Protein AF-A0A1G1DNM6-F1 (afdb_monomer)

pLDDT: mean 82.72, std 15.92, range [31.78, 98.44]

Foldseek 3Di:
DAAEEEEEQADADQADDAVNHRLLQDDQVHAGLLVLVVQQLQPAPNHAEYEYEYCQVVVVVRCVVCVVVHDRPHHYHYHYHDRDDLCSVVVVLQVVDPPDDPPVCVVDVVLLLRKHKYAYSQQNLDHNVLLNLQVVQDPSVQFAKEWEKEFVVQQVVQDDDPVADHDDDAFQQAQVGTIQTFRIMIHSVSQQPLCVVVVVLSVCVSVVVVVVNVVSLLVLLCPFVNDVCVLLVVLRVQLRVCVVVVVNVSVNVSNNVHHQVSVQVSVCRSRVTRYHYRYGSHCSRRQGDRYNSSVVSCSVCVVVNSVVRVVVVVVVVVVVVVCVVPVVPDPPPDVPVVVVVVPQAFPDDFFADLQLLLVLLVVCLVCVVLFDPVLSVLCVVQVLLLNCLSNVLRLPGDDDLDDDPQHSLFVVLLVVQCVPDPDSSSNSSSLSVVLNLLLLLLVQQFQQLQQLLQDPDDLVVSSRLSSCLLNLPGDLVSLVSSLVSLPPPPVVNLVSSPVSHDDDPDDSVVSSVSSSSVSDSVVVVVVSVVSVVVLVVDPDHDDPVNSVVSSQLSSLSSSQCSHPVPDGPSNVGRSNSSVSSVCSVVVQVVCCVVVVDGDPDGPRDDDVVSVPRDSD

Solvent-accessible surface area (backbone atoms only — not comparable to full-atom values): 33192 Å² total; per-residue (Å²): 125,63,27,40,30,42,38,42,47,56,57,44,86,67,42,72,54,37,91,86,34,52,43,22,66,42,64,53,98,85,40,36,21,29,56,40,32,50,52,23,52,51,69,31,83,54,48,42,46,37,36,41,32,10,63,34,71,59,51,52,50,48,52,63,76,42,49,90,79,48,81,80,79,50,60,73,44,73,32,72,52,49,65,38,73,59,51,36,52,51,56,51,54,51,71,72,38,89,86,68,55,96,65,50,56,80,77,34,71,69,57,40,64,50,49,40,35,37,36,59,12,34,20,59,57,34,45,34,64,48,52,49,53,44,54,76,66,52,58,66,89,84,30,40,33,36,36,31,24,26,41,48,84,49,42,57,83,48,32,59,55,100,88,43,85,45,60,82,81,77,64,48,44,32,47,87,47,40,30,30,73,28,56,41,35,42,33,17,69,76,46,38,72,45,50,71,56,56,50,54,53,52,53,31,60,57,71,65,35,62,66,58,43,53,51,48,51,51,51,42,34,45,74,49,50,30,70,78,50,47,54,43,54,51,29,38,53,48,10,42,53,26,46,73,72,67,39,53,70,56,15,52,59,32,8,68,74,28,41,65,71,56,52,29,53,44,51,15,41,50,30,52,34,43,46,40,80,40,77,38,77,56,42,23,58,62,49,60,54,77,40,59,67,50,41,54,44,46,62,75,41,42,67,61,56,51,49,49,53,53,52,51,50,55,56,47,58,57,48,59,63,54,48,73,73,51,64,83,75,62,77,87,74,56,71,68,65,59,58,70,65,72,79,72,79,72,85,61,68,82,54,64,35,59,34,51,34,34,44,50,40,51,52,47,72,78,41,39,86,70,35,35,67,75,57,31,55,36,37,68,76,23,49,60,37,16,46,33,16,22,50,50,62,68,33,71,79,74,91,64,83,61,93,52,100,84,42,68,73,32,71,71,49,35,52,47,38,52,70,66,38,86,45,61,52,39,36,15,19,20,52,14,34,40,39,33,44,31,33,29,32,51,37,24,44,28,55,47,19,22,52,42,30,52,41,92,54,52,73,73,62,31,45,37,49,57,22,47,55,66,33,65,80,50,61,70,68,32,33,53,49,44,44,51,45,68,70,46,94,50,62,68,59,52,50,56,51,51,74,73,44,80,87,62,100,65,58,66,70,61,33,43,53,33,38,53,52,58,47,34,62,74,61,45,58,57,45,44,55,51,51,54,56,47,44,79,72,41,97,73,71,80,57,67,68,57,55,52,51,50,50,51,48,20,48,24,44,28,40,43,29,56,57,32,81,91,75,26,75,61,77,80,48,56,33,63,10,42,66,38,52,66,39,20,58,55,51,34,53,51,47,31,69,74,65,76,42,79,57,88,63,79,81,44,83,81,55,66,76,62,70,68,52,74,83,117

Radius of gyration: 32.21 Å; Cα contacts (8 Å, |Δi|>4): 919; chains: 1; bounding box: 75×53×86 Å

Nearest PDB structures (foldseek):
  1vpa-assembly1_B  TM=6.608E-01  e=6.565E-07  Thermotoga maritima
  6xhs-assembly3_F  TM=6.862E-01  e=3.067E-06  Staphylococcus aureus
  6xhp-assembly1_A  TM=6.551E-01  e=3.719E-06  Staphylococcus aureus
  6xht-assembly2_D  TM=6.381E-01  e=3.378E-06  Staphylococcus aureus
  6xht-assembly3_E  TM=6.630E-01  e=1.240E-05  Staphylococcus aureus

Sequence (616 aa):
MKYDTILLTGDKKASKSVFGMNKSLIELDGIPLFMYVLSALQDVDDIGNIYVVGPKSKIEELLKKYSGKIILRKNVIAVEQRDNLYENIWHTFLASIDGYSAGDEYQNPSLMDKAVFVVAGDMPLITPHEIKEFLSRCDMSNHDYCIGMTPETALRYYYPSNEKMGIKLAYLHLKENRYRISNLHLVKPFKIANREYIEKIYEYRYQKDIKNIVKLTFELIRKHAGYKNLLFYIFVQMALFFSHIRLEFLSLFFRQFVSVKMAEGIVSNVLKTRLKLVETSFGGAALDVDNERDFNIIKVMHKEWMEYQKDRRQKQEVRSQKKNSFLLLLVSCILPLASCFLLLVPANAYAWGAGIHMKEGVFILDNLKLILPHIADILKAFPYDYLYGCISADIFIGKGHKRRDDHCHNWSIGQKMLKYADSNETNAFSYGYLSHLAADVIAHNFYIPNQLYLTSSTKRFGHIYWEFRSDEYIEKKYWKIAKTVINRHNHHNDEFMQDIIKKKIISFNTKKRLYSHSINVNDITLWQKAVTMVSKSSRWDVEKKYIEFLNKLSLNIVVSLLKNPHSSLCLKYDPVGTDNLMSSKRIRRIAIVLNGRFPVENGFDIPEEILKLNYV

Mean predicted aligned error: 16.85 Å

Secondary structure (DSSP, 8-state):
--EEEEEE---STTPPEETTEEGGGPEETTEEHHHHHHHHHHT-TTEEEEEEEE-HHHHHHHHHHTTTTS---S-EEEEE--SSHHHHHHHHHHHTSTT--TTHHHH-HHHHT--EEEEES--TT--HHHHHHHHHT--TTT-SEEEEEEEHHHHGGGS--SSS---PPP-EE-SS-EEEEEEEEEE-GGG-TTTHHHHHHHHHHHTT-HHHHHHHHHHHIIIII-GGGHHHHHHHHHHHHHHHTT-HHHHHHHHTT--HHHHHHHHHHHHTS-EEEEE-S-SGGG----SHHHHHHHHHHHHHHHHHHHHHHHHHHHHHHHHHHHTTTSSSSSHHHHHHHTTS-------S-HHHHHHHHHHHHHTGGGS-HHHHHHHHH-HHHHHHHHHHGGGS----SS--TT-SSSHHHHHHHHHH--SHHHHHHHHHHHHHHHHHHHIIIIIHHHHHHHS---HHHHHHHHHHHHGGG--HHHHHHHHHHHHS--HHHHHHHHHHSPP-SS-HHHHHHHHHHHT-HHHHHHHHHHHHHHHTT-SS---HHHHHHHHHHHHHHHHHHHH-TTT-GGGGS-TT-HHHHHHHHHHHHHHHHHHSS---S-SSPPPHHHHT----

Structure (mmCIF, N/CA/C/O backbone):
data_AF-A0A1G1DNM6-F1
#
_entry.id   AF-A0A1G1DNM6-F1
#
loop_
_atom_site.group_PDB
_atom_site.id
_atom_site.type_symbol
_atom_site.label_atom_id
_atom_site.label_alt_id
_atom_site.label_comp_id
_atom_site.label_asym_id
_atom_site.label_entity_id
_atom_site.label_seq_id
_atom_site.pdbx_PDB_ins_code
_atom_site.Cartn_x
_atom_site.Cartn_y
_atom_site.Cartn_z
_atom_site.occupancy
_atom_site.B_iso_or_equiv
_atom_site.auth_seq_id
_atom_site.auth_comp_id
_atom_site.auth_asym_id
_atom_site.auth_atom_id
_atom_site.pdbx_PDB_model_num
ATOM 1 N N . MET A 1 1 ? 31.151 -11.533 -16.444 1.00 73.12 1 MET A N 1
ATOM 2 C CA . MET A 1 1 ? 30.477 -11.964 -17.690 1.00 73.12 1 MET A CA 1
ATOM 3 C C . MET A 1 1 ? 29.830 -10.729 -18.287 1.00 73.12 1 MET A C 1
ATOM 5 O O . MET A 1 1 ? 29.269 -9.971 -17.510 1.00 73.12 1 MET A O 1
ATOM 9 N N . LYS A 1 2 ? 29.959 -10.481 -19.595 1.00 92.62 2 LYS A N 1
ATOM 10 C CA . LYS A 1 2 ? 29.280 -9.346 -20.237 1.00 92.62 2 LYS A CA 1
ATOM 11 C C . LYS A 1 2 ? 27.917 -9.788 -20.762 1.00 92.62 2 LYS A C 1
ATOM 13 O O . LYS A 1 2 ? 27.814 -10.892 -21.290 1.00 92.62 2 LYS A O 1
ATOM 18 N N . TYR A 1 3 ? 26.906 -8.941 -20.624 1.00 96.19 3 TYR A N 1
ATOM 19 C CA . TYR A 1 3 ? 25.551 -9.198 -21.096 1.00 96.19 3 TYR A CA 1
ATOM 20 C C . TYR A 1 3 ? 25.269 -8.392 -22.358 1.00 96.19 3 TYR A C 1
ATOM 22 O O . TYR A 1 3 ? 25.411 -7.166 -22.361 1.00 96.19 3 TYR A O 1
ATOM 30 N N . ASP A 1 4 ? 24.820 -9.069 -23.413 1.00 97.62 4 ASP A N 1
ATOM 31 C CA . ASP A 1 4 ? 24.147 -8.379 -24.509 1.00 97.62 4 ASP A CA 1
ATOM 32 C C . ASP A 1 4 ? 22.933 -7.628 -23.946 1.00 97.62 4 ASP A C 1
ATOM 34 O O . ASP A 1 4 ? 22.275 -8.086 -23.005 1.00 97.62 4 ASP A O 1
ATOM 38 N N . THR A 1 5 ? 22.670 -6.441 -24.482 1.00 98.31 5 THR A N 1
ATOM 39 C CA . THR A 1 5 ? 21.624 -5.547 -23.981 1.00 98.31 5 THR A CA 1
ATOM 40 C C . THR A 1 5 ? 20.643 -5.176 -25.071 1.00 98.31 5 THR A C 1
ATOM 42 O O . THR A 1 5 ? 21.052 -4.785 -26.155 1.00 98.31 5 THR A O 1
ATOM 45 N N . ILE A 1 6 ? 19.353 -5.229 -24.762 1.00 98.44 6 ILE A N 1
ATOM 46 C CA . ILE A 1 6 ? 18.262 -4.765 -25.612 1.00 98.44 6 ILE A CA 1
ATOM 47 C C . ILE A 1 6 ? 17.749 -3.441 -25.042 1.00 98.44 6 ILE A C 1
ATOM 49 O O . ILE A 1 6 ? 17.147 -3.406 -23.966 1.00 98.44 6 ILE A O 1
ATOM 53 N N . LEU A 1 7 ? 17.988 -2.355 -25.773 1.00 98.00 7 LEU A N 1
ATOM 54 C CA . LEU A 1 7 ? 17.457 -1.026 -25.498 1.00 98.00 7 LEU A CA 1
ATOM 55 C C . LEU A 1 7 ? 16.172 -0.818 -26.306 1.00 98.00 7 LEU A C 1
ATOM 57 O O . LEU A 1 7 ? 16.201 -0.726 -27.532 1.00 98.00 7 LEU A O 1
ATOM 61 N N . LEU A 1 8 ? 15.042 -0.748 -25.610 1.00 95.44 8 LEU A N 1
ATOM 62 C CA . LEU A 1 8 ? 13.713 -0.682 -26.212 1.00 95.44 8 LEU A CA 1
ATOM 63 C C . LEU A 1 8 ? 13.337 0.761 -26.568 1.00 95.44 8 LEU A C 1
ATOM 65 O O . LEU A 1 8 ? 13.211 1.601 -25.676 1.00 95.44 8 LEU A O 1
ATOM 69 N N . THR A 1 9 ? 13.108 1.035 -27.852 1.00 93.50 9 THR A N 1
ATOM 70 C CA . THR A 1 9 ? 12.739 2.362 -28.384 1.00 93.50 9 THR A CA 1
ATOM 71 C C . THR A 1 9 ? 11.560 2.309 -29.365 1.00 93.50 9 THR A C 1
ATOM 73 O O . THR A 1 9 ? 11.371 3.214 -30.180 1.00 93.50 9 THR A O 1
ATOM 76 N N . GLY A 1 10 ? 10.763 1.238 -29.314 1.00 87.69 10 GLY A N 1
ATOM 77 C CA . GLY A 1 10 ? 9.672 1.004 -30.258 1.00 87.69 10 GLY A CA 1
ATOM 78 C C . GLY A 1 10 ? 8.386 1.806 -30.006 1.00 87.69 10 GLY A C 1
ATOM 79 O O . GLY A 1 10 ? 8.040 2.139 -28.870 1.00 87.69 10 GLY A O 1
ATOM 80 N N . ASP A 1 11 ? 7.637 2.066 -31.079 1.00 81.56 11 ASP A N 1
ATOM 81 C CA . ASP A 1 11 ? 6.387 2.843 -31.092 1.00 81.56 11 ASP A CA 1
ATOM 82 C C . ASP A 1 11 ? 5.159 2.123 -31.690 1.00 81.56 11 ASP A C 1
ATOM 84 O O . ASP A 1 11 ? 4.066 2.689 -31.709 1.00 81.56 11 ASP A O 1
ATOM 88 N N . LYS A 1 12 ? 5.283 0.864 -32.128 1.00 80.38 12 LYS A N 1
ATOM 89 C CA . LYS A 1 12 ? 4.165 0.094 -32.716 1.00 80.38 12 LYS A CA 1
ATOM 90 C C . LYS A 1 12 ? 3.124 -0.388 -31.694 1.00 80.38 12 LYS A C 1
ATOM 92 O O . LYS A 1 12 ? 3.435 -0.534 -30.511 1.00 80.38 12 LYS A O 1
ATOM 97 N N . LYS A 1 13 ? 1.895 -0.634 -32.202 1.00 67.75 13 LYS A N 1
ATOM 98 C CA . LYS A 1 13 ? 0.626 -1.063 -31.554 1.00 67.75 13 LYS A CA 1
ATOM 99 C C . LYS A 1 13 ? 0.431 -0.552 -30.126 1.00 67.75 13 LYS A C 1
ATOM 101 O O . LYS A 1 13 ? -0.410 0.306 -29.898 1.00 67.75 13 LYS A O 1
ATOM 106 N N . ALA A 1 14 ? 1.188 -1.105 -29.181 1.00 58.16 14 ALA A N 1
ATOM 107 C CA . ALA A 1 14 ? 1.029 -0.933 -27.747 1.00 58.16 14 ALA A CA 1
ATOM 108 C C . ALA A 1 14 ? 1.745 0.288 -27.130 1.00 58.16 14 ALA A C 1
ATOM 110 O O . ALA A 1 14 ? 1.562 0.565 -25.940 1.00 58.16 14 ALA A O 1
ATOM 111 N N . SER A 1 15 ? 2.575 1.002 -27.895 1.00 63.78 15 SER A N 1
ATOM 112 C CA . SER A 1 15 ? 3.358 2.127 -27.373 1.00 63.78 15 SER A CA 1
ATOM 113 C C . SER A 1 15 ? 2.516 3.399 -27.247 1.00 63.78 15 SER A C 1
ATOM 115 O O . SER A 1 15 ? 1.811 3.802 -28.171 1.00 63.78 15 SER A O 1
ATOM 117 N N . LYS A 1 16 ? 2.570 4.052 -26.082 1.00 67.88 16 LYS A N 1
ATOM 118 C CA . LYS A 1 16 ? 1.937 5.363 -25.887 1.00 67.88 16 LYS A CA 1
ATOM 119 C C . LYS A 1 16 ? 2.805 6.432 -26.547 1.00 67.88 16 LYS A C 1
ATOM 121 O O . LYS A 1 16 ? 3.983 6.529 -26.217 1.00 67.88 16 LYS A O 1
ATOM 126 N N . SER A 1 17 ? 2.217 7.290 -27.371 1.00 77.56 17 SER A N 1
ATOM 127 C CA . SER A 1 17 ? 2.889 8.497 -27.854 1.00 77.56 17 SER A CA 1
ATOM 128 C C . SER A 1 17 ? 2.858 9.614 -26.810 1.00 77.56 17 SER A C 1
ATOM 130 O O . SER A 1 17 ? 1.889 9.737 -26.059 1.00 77.56 17 SER A O 1
ATOM 132 N N . VAL A 1 18 ? 3.868 10.478 -26.816 1.00 75.38 18 VAL A N 1
ATOM 133 C CA . VAL A 1 18 ? 3.889 11.735 -26.052 1.00 75.38 18 VAL A CA 1
ATOM 134 C C . VAL A 1 18 ? 4.056 12.869 -27.063 1.00 75.38 18 VAL A C 1
ATOM 136 O O . VAL A 1 18 ? 4.918 12.782 -27.932 1.00 75.38 18 VAL A O 1
ATOM 139 N N . PHE A 1 19 ? 3.160 13.862 -27.043 1.00 78.88 19 PHE A N 1
ATOM 140 C CA . PHE A 1 19 ? 3.010 14.852 -28.125 1.00 78.88 19 PHE A CA 1
ATOM 141 C C . PHE A 1 19 ? 2.805 14.231 -29.524 1.00 78.88 19 PHE A C 1
ATOM 143 O O . PHE A 1 19 ? 3.267 14.769 -30.526 1.00 78.88 19 PHE A O 1
ATOM 150 N N . GLY A 1 20 ? 2.168 13.056 -29.606 1.00 78.94 20 GLY A N 1
ATOM 151 C CA . GLY A 1 20 ? 2.003 12.318 -30.869 1.00 78.94 20 GLY A CA 1
ATOM 152 C C . GLY A 1 20 ? 3.294 11.702 -31.428 1.00 78.94 20 GLY A C 1
ATOM 153 O O . GLY A 1 20 ? 3.276 11.143 -32.520 1.00 78.94 20 GLY A O 1
ATOM 154 N N . MET A 1 21 ? 4.402 11.767 -30.684 1.00 83.50 21 MET A N 1
ATOM 155 C CA . MET A 1 21 ? 5.707 11.234 -31.075 1.00 83.50 21 MET A CA 1
ATOM 156 C C . MET A 1 21 ? 6.082 9.991 -30.263 1.00 83.50 21 MET A C 1
ATOM 158 O O . MET A 1 21 ? 5.568 9.753 -29.164 1.00 83.50 21 MET A O 1
ATOM 162 N N . ASN A 1 22 ? 7.019 9.207 -30.797 1.00 88.06 22 ASN A N 1
ATOM 163 C CA . ASN A 1 22 ? 7.663 8.112 -30.078 1.00 88.06 22 ASN A CA 1
ATOM 164 C C . ASN A 1 22 ? 8.405 8.656 -28.849 1.00 88.06 22 ASN A C 1
ATOM 166 O O . ASN A 1 22 ? 9.353 9.427 -28.993 1.00 88.06 22 ASN A O 1
ATOM 170 N N . LYS A 1 23 ? 7.996 8.217 -27.652 1.00 90.06 23 LYS A N 1
ATOM 171 C CA . LYS A 1 23 ? 8.546 8.643 -26.355 1.00 90.06 23 LYS A CA 1
ATOM 172 C C . LYS A 1 23 ? 10.065 8.630 -26.308 1.00 90.06 23 LYS A C 1
ATOM 174 O O . LYS A 1 23 ? 10.676 9.624 -25.934 1.00 90.06 23 LYS A O 1
ATOM 179 N N . SER A 1 24 ? 10.671 7.514 -26.702 1.00 92.06 24 SER A N 1
ATOM 180 C CA . SER A 1 24 ? 12.116 7.322 -26.616 1.00 92.06 24 SER A CA 1
ATOM 181 C C . SER A 1 24 ? 12.886 8.258 -27.551 1.00 92.06 24 SER A C 1
ATOM 183 O O . SER A 1 24 ? 14.069 8.499 -27.325 1.00 92.06 24 SER A O 1
ATOM 185 N N . LEU A 1 25 ? 12.227 8.804 -28.579 1.00 93.12 25 LEU A N 1
ATOM 186 C CA . LEU A 1 25 ? 12.823 9.702 -29.569 1.00 93.12 25 LEU A CA 1
ATOM 187 C C . LEU A 1 25 ? 12.585 11.192 -29.270 1.00 93.12 25 LEU A C 1
ATOM 189 O O . LEU A 1 25 ? 13.124 12.034 -29.985 1.00 93.12 25 LEU A O 1
ATOM 193 N N . ILE A 1 26 ? 11.813 11.532 -28.233 1.00 92.38 26 ILE A N 1
ATOM 194 C CA . ILE A 1 26 ? 11.585 12.928 -27.835 1.00 92.38 26 ILE A CA 1
ATOM 195 C C . ILE A 1 26 ? 12.891 13.537 -27.326 1.00 92.38 26 ILE A C 1
ATOM 197 O O . ILE A 1 26 ? 13.653 12.895 -26.605 1.00 92.38 26 ILE A O 1
ATOM 201 N N . GLU A 1 27 ? 13.147 14.790 -27.695 1.00 93.50 27 GLU A N 1
ATOM 202 C CA . GLU A 1 27 ? 14.369 15.488 -27.314 1.00 93.50 27 GLU A CA 1
ATOM 203 C C . GLU A 1 27 ? 14.227 16.198 -25.958 1.00 93.50 27 GLU A C 1
ATOM 205 O O . GLU A 1 27 ? 13.429 17.122 -25.792 1.00 93.50 27 GLU A O 1
ATOM 210 N N . LEU A 1 28 ? 15.060 15.800 -24.999 1.00 93.00 28 LEU A N 1
ATOM 211 C CA . LEU A 1 28 ? 15.348 16.528 -23.767 1.00 93.00 28 LEU A CA 1
ATOM 212 C C . LEU A 1 28 ? 16.662 17.287 -23.975 1.00 93.00 28 LEU A C 1
ATOM 214 O O . LEU A 1 28 ? 17.644 16.691 -24.398 1.00 93.00 28 LEU A O 1
ATOM 218 N N . ASP A 1 29 ? 16.673 18.605 -23.768 1.00 90.19 29 ASP A N 1
ATOM 219 C CA . ASP A 1 29 ? 17.851 19.464 -23.999 1.00 90.19 29 ASP A CA 1
ATOM 220 C C . ASP A 1 29 ? 18.532 19.242 -25.376 1.00 90.19 29 ASP A C 1
ATOM 222 O O . ASP A 1 29 ? 19.755 19.300 -25.529 1.00 90.19 29 ASP A O 1
ATOM 226 N N . GLY A 1 30 ? 17.720 18.964 -26.405 1.00 89.81 30 GLY A N 1
ATOM 227 C CA . GLY A 1 30 ? 18.180 18.702 -27.773 1.00 89.81 30 GLY A CA 1
ATOM 228 C C . GLY A 1 30 ? 18.854 17.339 -27.973 1.00 89.81 30 GLY A C 1
ATOM 229 O O . GLY A 1 30 ? 19.636 17.182 -28.918 1.00 89.81 30 GLY A O 1
ATOM 230 N N . ILE A 1 31 ? 18.625 16.377 -27.073 1.00 92.94 31 ILE A N 1
ATOM 231 C CA . ILE A 1 31 ? 19.124 14.997 -27.130 1.00 92.94 31 ILE A CA 1
ATOM 232 C C . ILE A 1 31 ? 17.933 14.031 -26.965 1.00 92.94 31 ILE A C 1
ATOM 234 O O . ILE A 1 31 ? 17.165 14.178 -26.015 1.00 92.94 31 ILE A O 1
ATOM 238 N N . PRO A 1 32 ? 17.751 13.033 -27.849 1.00 95.19 32 PRO A N 1
ATOM 239 C CA . PRO A 1 32 ? 16.687 12.038 -27.705 1.00 95.19 32 PRO A CA 1
ATOM 240 C C . PRO A 1 32 ? 16.775 11.260 -26.382 1.00 95.19 32 PRO A C 1
ATOM 242 O O . PRO A 1 32 ? 17.872 10.891 -25.967 1.00 95.19 32 PRO A O 1
ATOM 245 N N . LEU A 1 33 ? 15.645 10.942 -25.741 1.00 95.38 33 LEU A N 1
ATOM 246 C CA . LEU A 1 33 ? 15.637 10.248 -24.440 1.00 95.38 33 LEU A CA 1
ATOM 247 C C . LEU A 1 33 ? 16.456 8.948 -24.439 1.00 95.38 33 LEU A C 1
ATOM 249 O O . LEU A 1 33 ? 17.243 8.719 -23.518 1.00 95.38 33 LEU A O 1
ATOM 253 N N . PHE A 1 34 ? 16.345 8.130 -25.492 1.00 96.06 34 PHE A N 1
ATOM 254 C CA . PHE A 1 34 ? 17.060 6.850 -25.556 1.00 96.06 34 PHE A CA 1
ATOM 255 C C . PHE A 1 34 ? 18.579 7.016 -25.556 1.00 96.06 34 PHE A C 1
ATOM 257 O O . PHE A 1 34 ? 19.296 6.107 -25.145 1.00 96.06 34 PHE A O 1
ATOM 264 N N . MET A 1 35 ? 19.074 8.177 -25.985 1.00 95.69 35 MET A N 1
ATOM 265 C CA . MET A 1 35 ? 20.498 8.477 -26.030 1.00 95.69 35 MET A CA 1
ATOM 266 C C . MET A 1 35 ? 21.075 8.705 -24.625 1.00 95.69 35 MET A C 1
ATOM 268 O O . MET A 1 35 ? 22.217 8.326 -24.378 1.00 95.69 35 MET A O 1
ATOM 272 N N . TYR A 1 36 ? 20.285 9.209 -23.669 1.00 95.75 36 TYR A N 1
ATOM 273 C CA . TYR A 1 36 ? 20.690 9.267 -22.257 1.00 95.75 36 TYR A CA 1
ATOM 274 C C . TYR A 1 36 ? 20.873 7.864 -21.671 1.00 95.75 36 TYR A C 1
ATOM 276 O O . TYR A 1 36 ? 21.891 7.574 -21.039 1.00 95.75 36 TYR A O 1
ATOM 284 N N . VAL A 1 37 ? 19.925 6.964 -21.952 1.00 96.88 37 VAL A N 1
ATOM 285 C CA . VAL A 1 37 ? 19.999 5.557 -21.532 1.00 96.88 37 VAL A CA 1
ATOM 286 C C . VAL A 1 37 ? 21.176 4.853 -22.207 1.00 96.88 37 VAL A C 1
ATOM 288 O O . VAL A 1 37 ? 21.953 4.170 -21.539 1.00 96.88 37 VAL A O 1
ATOM 291 N N . LEU A 1 38 ? 21.359 5.061 -23.515 1.00 97.12 38 LEU A N 1
ATOM 292 C CA . LEU A 1 38 ? 22.487 4.520 -24.269 1.00 97.12 38 LEU A CA 1
ATOM 293 C C . LEU A 1 38 ? 23.819 4.986 -23.678 1.00 97.12 38 LEU A C 1
ATOM 295 O O . LEU A 1 38 ? 24.696 4.158 -23.450 1.00 97.12 38 LEU A O 1
ATOM 299 N N . SER A 1 39 ? 23.961 6.278 -23.372 1.00 95.56 39 SER A N 1
ATOM 300 C CA . SER A 1 39 ? 25.165 6.809 -22.728 1.00 95.56 39 SER A CA 1
ATOM 301 C C . SER A 1 39 ? 25.435 6.127 -21.388 1.00 95.56 39 SER A C 1
ATOM 303 O O . SER A 1 39 ? 26.576 5.770 -21.111 1.00 95.56 39 SER A O 1
ATOM 305 N N . ALA A 1 40 ? 24.405 5.893 -20.569 1.00 95.81 40 ALA A N 1
ATOM 306 C CA . ALA A 1 40 ? 24.580 5.201 -19.296 1.00 95.81 40 ALA A CA 1
ATOM 307 C C . ALA A 1 40 ? 25.063 3.749 -19.486 1.00 95.81 40 ALA A C 1
ATOM 309 O O . ALA A 1 40 ? 25.952 3.296 -18.767 1.00 95.81 40 ALA A O 1
ATOM 310 N N . LEU A 1 41 ? 24.532 3.032 -20.482 1.00 97.12 41 LEU A N 1
ATOM 311 C CA . LEU A 1 41 ? 24.957 1.668 -20.830 1.00 97.12 41 LEU A CA 1
ATOM 312 C C . LEU A 1 41 ? 26.412 1.608 -21.325 1.00 97.12 41 LEU A C 1
ATOM 314 O O . LEU A 1 41 ? 27.141 0.653 -21.029 1.00 97.12 41 LEU A O 1
ATOM 318 N N . GLN A 1 42 ? 26.862 2.629 -22.059 1.00 95.88 42 GLN A N 1
ATOM 319 C CA . GLN A 1 42 ? 28.235 2.736 -22.566 1.00 95.88 42 GLN A CA 1
ATOM 320 C C . GLN A 1 42 ? 29.286 2.794 -21.442 1.00 95.88 42 GLN A C 1
ATOM 322 O O . GLN A 1 42 ? 30.410 2.332 -21.652 1.00 95.88 42 GLN A O 1
ATOM 327 N N . ASP A 1 43 ? 28.900 3.200 -20.230 1.00 94.81 43 ASP A N 1
ATOM 328 C CA . ASP A 1 43 ? 29.787 3.339 -19.065 1.00 94.81 43 ASP A CA 1
ATOM 329 C C . ASP A 1 43 ? 29.705 2.182 -18.043 1.00 94.81 43 ASP A C 1
ATOM 331 O O . ASP A 1 43 ? 30.306 2.256 -16.972 1.00 94.81 43 ASP A O 1
ATOM 335 N N . VAL A 1 44 ? 28.987 1.093 -18.349 1.00 96.31 44 VAL A N 1
ATOM 336 C CA . VAL A 1 44 ? 28.887 -0.094 -17.469 1.00 96.31 44 VAL A CA 1
ATOM 337 C C . VAL A 1 44 ? 29.715 -1.261 -18.012 1.00 96.31 44 VAL A C 1
ATOM 339 O O . VAL A 1 44 ? 29.483 -1.710 -19.131 1.00 96.31 44 VAL A O 1
ATOM 342 N N . ASP A 1 45 ? 30.665 -1.779 -17.234 1.00 94.44 45 ASP A N 1
ATOM 343 C CA . ASP A 1 45 ? 31.622 -2.808 -17.691 1.00 94.44 45 ASP A CA 1
ATOM 344 C C . ASP A 1 45 ? 30.976 -4.167 -18.002 1.00 94.44 45 ASP A C 1
ATOM 346 O O . ASP A 1 45 ? 31.415 -4.876 -18.911 1.00 94.44 45 ASP A O 1
ATOM 350 N N . ASP A 1 46 ? 29.913 -4.512 -17.271 1.00 95.62 46 ASP A N 1
ATOM 351 C CA . ASP A 1 46 ? 29.147 -5.753 -17.424 1.00 95.62 46 ASP A CA 1
ATOM 352 C C . ASP A 1 46 ? 28.293 -5.785 -18.705 1.00 95.62 46 ASP A C 1
ATOM 354 O O . ASP A 1 46 ? 27.659 -6.796 -18.994 1.00 95.62 46 ASP A O 1
ATOM 358 N N . ILE A 1 47 ? 28.261 -4.702 -19.488 1.00 97.25 47 ILE A N 1
ATOM 359 C CA . ILE A 1 47 ? 27.505 -4.619 -20.742 1.00 97.25 47 ILE A CA 1
ATOM 360 C C . ILE A 1 47 ? 28.390 -4.991 -21.942 1.00 97.25 47 ILE A C 1
ATOM 362 O O . ILE A 1 47 ? 29.526 -4.529 -22.074 1.00 97.25 47 ILE A O 1
ATOM 366 N N . GLY A 1 48 ? 27.857 -5.848 -22.814 1.00 95.94 48 GLY A N 1
ATOM 367 C CA . GLY A 1 48 ? 28.439 -6.276 -24.088 1.00 95.94 48 GLY A CA 1
ATOM 368 C C . GLY A 1 48 ? 27.919 -5.449 -25.266 1.00 95.94 48 GLY A C 1
ATOM 369 O O . GLY A 1 48 ? 28.023 -4.222 -25.255 1.00 95.94 48 GLY A O 1
ATOM 370 N N . ASN A 1 49 ? 27.372 -6.115 -26.287 1.00 97.25 49 ASN A N 1
ATOM 371 C CA . ASN A 1 49 ? 26.737 -5.429 -27.414 1.00 97.25 49 ASN A CA 1
ATOM 372 C C . ASN A 1 49 ? 25.411 -4.792 -26.978 1.00 97.25 49 ASN A C 1
ATOM 374 O O . ASN A 1 49 ? 24.699 -5.339 -26.132 1.00 97.25 49 ASN A O 1
ATOM 378 N N . ILE A 1 50 ? 25.059 -3.654 -27.575 1.00 98.19 50 ILE A N 1
ATOM 379 C CA . ILE A 1 50 ? 23.803 -2.951 -27.301 1.00 98.19 50 ILE A CA 1
ATOM 380 C C . ILE A 1 50 ? 22.952 -2.946 -28.569 1.00 98.19 50 ILE A C 1
ATOM 382 O O . ILE A 1 50 ? 23.273 -2.281 -29.549 1.00 98.19 50 ILE A O 1
ATOM 386 N N . TYR A 1 51 ? 21.841 -3.664 -28.535 1.00 98.25 51 TYR A N 1
ATOM 387 C CA . TYR A 1 51 ? 20.850 -3.729 -29.596 1.00 98.25 51 TYR A CA 1
ATOM 388 C C . TYR A 1 51 ? 19.748 -2.705 -29.318 1.00 98.25 51 TYR A C 1
ATOM 390 O O . TYR A 1 51 ? 19.013 -2.829 -28.340 1.00 98.25 51 TYR A O 1
ATOM 398 N N . VAL A 1 52 ? 19.631 -1.680 -30.159 1.00 97.75 52 VAL A N 1
ATOM 399 C CA . VAL A 1 52 ? 18.600 -0.640 -30.042 1.00 97.75 52 VAL A CA 1
ATOM 400 C C . VAL A 1 52 ? 17.439 -1.013 -30.955 1.00 97.75 52 VAL A C 1
ATOM 402 O O . VAL A 1 52 ? 17.579 -0.954 -32.176 1.00 97.75 52 VAL A O 1
ATOM 405 N N . VAL A 1 53 ? 16.307 -1.418 -30.372 1.00 96.88 53 VAL A N 1
ATOM 406 C CA . VAL A 1 53 ? 15.143 -1.915 -31.122 1.00 96.88 53 VAL A CA 1
ATOM 407 C C . VAL A 1 53 ? 14.035 -0.868 -31.217 1.00 96.88 53 VAL A C 1
ATOM 409 O O . VAL A 1 53 ? 13.442 -0.478 -30.213 1.00 96.88 53 VAL A O 1
ATOM 412 N N . GLY A 1 54 ? 13.730 -0.445 -32.442 1.00 95.31 54 GLY A N 1
ATOM 413 C CA . GLY A 1 54 ? 12.757 0.603 -32.764 1.00 95.31 54 GLY A CA 1
ATOM 414 C C . GLY A 1 54 ? 12.691 0.831 -34.281 1.00 95.31 54 GLY A C 1
ATOM 415 O O . GLY A 1 54 ? 13.086 -0.057 -35.038 1.00 95.31 54 GLY A O 1
ATOM 416 N N . PRO A 1 55 ? 12.203 1.988 -34.762 1.00 94.38 55 PRO A N 1
ATOM 417 C CA . PRO A 1 55 ? 12.251 2.327 -36.186 1.00 94.38 55 PRO A CA 1
ATOM 418 C C . PRO A 1 55 ? 13.713 2.437 -36.659 1.00 94.38 55 PRO A C 1
ATOM 420 O O . PRO A 1 55 ? 14.383 3.439 -36.388 1.00 94.38 55 PRO A O 1
ATOM 423 N N . LYS A 1 56 ? 14.237 1.405 -37.337 1.00 95.25 56 LYS A N 1
ATOM 424 C CA . LYS A 1 56 ? 15.685 1.218 -37.546 1.00 95.25 56 LYS A CA 1
ATOM 425 C C . LYS A 1 56 ? 16.325 2.389 -38.280 1.00 95.25 56 LYS A C 1
ATOM 427 O O . LYS A 1 56 ? 17.325 2.928 -37.813 1.00 95.25 56 LYS A O 1
ATOM 432 N N . SER A 1 57 ? 15.719 2.821 -39.386 1.00 95.25 57 SER A N 1
ATOM 433 C CA . SER A 1 57 ? 16.216 3.945 -40.189 1.00 95.25 57 SER A CA 1
ATOM 434 C C . SER A 1 57 ? 16.333 5.229 -39.367 1.00 95.25 57 SER A C 1
ATOM 436 O O . SER A 1 57 ? 17.333 5.941 -39.462 1.00 95.25 57 SER A O 1
ATOM 438 N N . LYS A 1 58 ? 15.347 5.497 -38.499 1.00 94.56 58 LYS A N 1
ATOM 439 C CA . LYS A 1 58 ? 15.350 6.683 -37.642 1.00 94.56 58 LYS A CA 1
ATOM 440 C C . LYS A 1 58 ? 16.397 6.592 -36.538 1.00 94.56 58 LYS A C 1
ATOM 442 O O . LYS A 1 58 ? 17.054 7.585 -36.240 1.00 94.56 58 LYS A O 1
ATOM 447 N N . ILE A 1 59 ? 16.581 5.414 -35.947 1.00 95.19 59 ILE A N 1
ATOM 448 C CA . ILE A 1 59 ? 17.629 5.181 -34.946 1.00 95.19 59 ILE A CA 1
ATOM 449 C C . ILE A 1 59 ? 19.010 5.401 -35.563 1.00 95.19 59 ILE A C 1
ATOM 451 O O . ILE A 1 59 ? 19.818 6.121 -34.985 1.00 95.19 59 ILE A O 1
ATOM 455 N N . GLU A 1 60 ? 19.278 4.834 -36.739 1.00 95.25 60 GLU A N 1
ATOM 456 C CA . GLU A 1 60 ? 20.558 4.999 -37.437 1.00 95.25 60 GLU A CA 1
ATOM 457 C C . GLU A 1 60 ? 20.835 6.466 -37.795 1.00 95.25 60 GLU A C 1
ATOM 459 O O . GLU A 1 60 ? 21.958 6.943 -37.617 1.00 95.25 60 GLU A O 1
ATOM 464 N N . GLU A 1 61 ? 19.816 7.203 -38.247 1.00 95.38 61 GLU A N 1
ATOM 465 C CA . GLU A 1 61 ? 19.898 8.650 -38.484 1.00 95.38 61 GLU A CA 1
ATOM 466 C C . GLU A 1 61 ? 20.284 9.403 -37.201 1.00 95.38 61 GLU A C 1
ATOM 468 O O . GLU A 1 61 ? 21.213 10.212 -37.209 1.00 95.38 61 GLU A O 1
ATOM 473 N N . LEU A 1 62 ? 19.612 9.115 -36.081 1.00 94.12 62 LEU A N 1
ATOM 474 C CA . LEU A 1 62 ? 19.863 9.779 -34.802 1.00 94.12 62 LEU A CA 1
ATOM 475 C C . LEU A 1 62 ? 21.240 9.415 -34.228 1.00 94.12 62 LEU A C 1
ATOM 477 O O . LEU A 1 62 ? 21.950 10.299 -33.751 1.00 94.12 62 LEU A O 1
ATOM 481 N N . LEU A 1 63 ? 21.672 8.157 -34.329 1.00 93.19 63 LEU A N 1
ATOM 482 C CA . LEU A 1 63 ? 23.017 7.740 -33.917 1.00 93.19 63 LEU A CA 1
ATOM 483 C C . LEU A 1 63 ? 24.101 8.494 -34.700 1.00 93.19 63 LEU A C 1
ATOM 485 O O . LEU A 1 63 ? 25.070 8.962 -34.103 1.00 93.19 63 LEU A O 1
ATOM 489 N N . LYS A 1 64 ? 23.913 8.689 -36.013 1.00 91.81 64 LYS A N 1
ATOM 490 C CA . LYS A 1 64 ? 24.820 9.504 -36.839 1.00 91.81 64 LYS A CA 1
ATOM 491 C C . LYS A 1 64 ? 24.785 10.977 -36.429 1.00 91.81 64 LYS A C 1
ATOM 493 O O . LYS A 1 64 ? 25.843 11.550 -36.166 1.00 91.81 64 LYS A O 1
ATOM 498 N N . LYS A 1 65 ? 23.587 11.566 -36.310 1.00 91.38 65 LYS A N 1
ATOM 499 C CA . LYS A 1 65 ? 23.364 12.977 -35.928 1.00 91.38 65 LYS A CA 1
ATOM 500 C C . LYS A 1 65 ? 24.012 13.329 -34.584 1.00 91.38 65 LYS A C 1
ATOM 502 O O . LYS A 1 65 ? 24.524 14.433 -34.423 1.00 91.38 65 LYS A O 1
ATOM 507 N N . TYR A 1 66 ? 24.001 12.404 -33.625 1.00 87.50 66 TYR A N 1
ATOM 508 C CA . TYR A 1 66 ? 24.481 12.629 -32.256 1.00 87.50 66 TYR A CA 1
ATOM 509 C C . TYR A 1 66 ? 25.814 11.943 -31.928 1.00 87.50 66 TYR A C 1
ATOM 511 O O . TYR A 1 66 ? 26.231 11.961 -30.770 1.00 87.50 66 TYR A O 1
ATOM 519 N N . SER A 1 67 ? 26.516 11.402 -32.926 1.00 79.81 67 SER A N 1
ATOM 520 C CA . SER A 1 67 ? 27.829 10.752 -32.772 1.00 79.81 67 SER A CA 1
ATOM 521 C C . SER A 1 67 ? 28.876 11.617 -32.051 1.00 79.81 67 SER A C 1
ATOM 523 O O . SER A 1 67 ? 29.693 11.092 -31.305 1.00 79.81 67 SER A O 1
ATOM 525 N N . GLY A 1 68 ? 28.819 12.947 -32.197 1.00 79.38 68 GLY A N 1
ATOM 526 C CA . GLY A 1 68 ? 29.704 13.884 -31.489 1.00 79.38 68 GLY A CA 1
ATOM 527 C C . GLY A 1 68 ? 29.293 14.220 -30.047 1.00 79.38 68 GLY A C 1
ATOM 528 O O . GLY A 1 68 ? 30.062 14.856 -29.334 1.00 79.38 68 GLY A O 1
ATOM 529 N N . LYS A 1 69 ? 28.090 13.824 -29.602 1.00 80.50 69 LYS A N 1
ATOM 530 C CA . LYS A 1 69 ? 27.592 14.084 -28.237 1.00 80.50 69 LYS A CA 1
ATOM 531 C C . LYS A 1 69 ? 27.765 12.895 -27.288 1.00 80.50 69 LYS A C 1
ATOM 533 O O . LYS A 1 69 ? 27.654 13.084 -26.080 1.00 80.50 69 LYS A O 1
ATOM 538 N N . ILE A 1 70 ? 27.997 11.686 -27.808 1.00 80.75 70 ILE A N 1
ATOM 539 C CA . ILE A 1 70 ? 28.085 10.453 -27.011 1.00 80.75 70 ILE A CA 1
ATOM 540 C C . ILE A 1 70 ? 29.286 9.633 -27.448 1.00 80.75 70 ILE A C 1
ATOM 542 O O . ILE A 1 70 ? 29.482 9.371 -28.630 1.00 80.75 70 ILE A O 1
ATOM 546 N N . ILE A 1 71 ? 30.061 9.174 -26.469 1.00 83.38 71 ILE A N 1
ATOM 547 C CA . ILE A 1 71 ? 31.204 8.299 -26.707 1.00 83.38 71 ILE A CA 1
ATOM 548 C C . ILE A 1 71 ? 30.695 6.858 -26.794 1.00 83.38 71 ILE A C 1
ATOM 550 O O . ILE A 1 71 ? 30.329 6.254 -25.785 1.00 83.38 71 ILE A O 1
ATOM 554 N N . LEU A 1 72 ? 30.685 6.296 -28.002 1.00 87.56 72 LEU A N 1
ATOM 555 C CA . LEU A 1 72 ? 30.358 4.889 -28.226 1.00 87.56 72 LEU A CA 1
ATOM 556 C C . LEU A 1 72 ? 31.615 4.034 -28.020 1.00 87.56 72 LEU A C 1
ATOM 558 O O . LEU A 1 72 ? 32.492 3.979 -28.876 1.00 87.56 72 LEU A O 1
ATOM 562 N N . ARG A 1 73 ? 31.716 3.387 -26.856 1.00 88.62 73 ARG A N 1
ATOM 563 C CA . ARG A 1 73 ? 32.812 2.470 -26.481 1.00 88.62 73 ARG A CA 1
ATOM 564 C C . ARG A 1 73 ? 32.494 1.009 -26.800 1.00 88.62 73 ARG A C 1
ATOM 566 O O . ARG A 1 73 ? 33.391 0.176 -26.878 1.00 88.62 73 ARG A O 1
ATOM 573 N N . LYS A 1 74 ? 31.207 0.698 -26.920 1.00 93.19 74 LYS A N 1
ATOM 574 C CA . LYS A 1 74 ? 30.639 -0.628 -27.158 1.00 93.19 74 LYS A CA 1
ATOM 575 C C . LYS A 1 74 ? 29.880 -0.632 -28.475 1.00 93.19 74 LYS A C 1
ATOM 577 O O . LYS A 1 74 ? 29.339 0.400 -28.875 1.00 93.19 74 LYS A O 1
ATOM 582 N N . ASN A 1 75 ? 29.803 -1.802 -29.101 1.00 94.75 75 ASN A N 1
ATOM 583 C CA . ASN A 1 75 ? 29.074 -1.990 -30.348 1.00 94.75 75 ASN A CA 1
ATOM 584 C C . ASN A 1 75 ? 27.576 -1.697 -30.156 1.00 94.75 75 ASN A C 1
ATOM 586 O O . ASN A 1 75 ? 26.955 -2.227 -29.229 1.00 94.75 75 ASN A O 1
ATOM 590 N N . VAL A 1 76 ? 27.014 -0.853 -31.025 1.00 96.38 76 VAL A N 1
ATOM 591 C CA . VAL A 1 76 ? 25.598 -0.465 -31.017 1.00 96.38 76 VAL A CA 1
ATOM 592 C C . VAL A 1 76 ? 24.965 -0.893 -32.332 1.00 96.38 76 VAL A C 1
ATOM 594 O O . VAL A 1 76 ? 25.378 -0.441 -33.397 1.00 96.38 76 VAL A O 1
ATOM 597 N N . ILE A 1 77 ? 23.952 -1.749 -32.253 1.00 96.44 77 ILE A N 1
ATOM 598 C CA . ILE A 1 77 ? 23.310 -2.379 -33.406 1.00 96.44 77 ILE A CA 1
ATOM 599 C C . ILE A 1 77 ? 21.849 -1.934 -33.445 1.00 96.44 77 ILE A C 1
ATOM 601 O O . ILE A 1 77 ? 21.095 -2.189 -32.509 1.00 96.44 77 ILE A O 1
ATOM 605 N N . ALA A 1 78 ? 21.432 -1.269 -34.522 1.00 96.62 78 ALA A N 1
ATOM 606 C CA . ALA A 1 78 ? 20.033 -0.900 -34.715 1.00 96.62 78 ALA A CA 1
ATOM 607 C C . ALA A 1 78 ? 19.231 -2.098 -35.251 1.00 96.62 78 ALA A C 1
ATOM 609 O O . ALA A 1 78 ? 19.586 -2.701 -36.269 1.00 96.62 78 ALA A O 1
ATOM 610 N N . VAL A 1 79 ? 18.132 -2.429 -34.574 1.00 96.75 79 VAL A N 1
ATOM 611 C CA . VAL A 1 79 ? 17.251 -3.555 -34.907 1.00 96.75 79 VAL A CA 1
ATOM 612 C C . VAL A 1 79 ? 15.853 -3.027 -35.200 1.00 96.75 79 VAL A C 1
ATOM 614 O O . VAL A 1 79 ? 15.323 -2.195 -34.466 1.00 96.75 79 VAL A O 1
ATOM 617 N N . GLU A 1 80 ? 15.252 -3.504 -36.288 1.00 96.31 80 GLU A N 1
ATOM 618 C CA . GLU A 1 80 ? 13.902 -3.092 -36.671 1.00 96.31 80 GLU A CA 1
ATOM 619 C C . GLU A 1 80 ? 12.863 -3.643 -35.689 1.00 96.31 80 GLU A C 1
ATOM 621 O O . GLU A 1 80 ? 12.876 -4.825 -35.331 1.00 96.31 80 GLU A O 1
ATOM 626 N N . GLN A 1 81 ? 11.945 -2.775 -35.277 1.00 94.69 81 GLN A N 1
ATOM 627 C CA . GLN A 1 81 ? 10.860 -3.126 -34.372 1.00 94.69 81 GLN A CA 1
ATOM 628 C C . GLN A 1 81 ? 9.778 -4.010 -35.005 1.00 94.69 81 GLN A C 1
ATOM 630 O O . GLN A 1 81 ? 9.349 -3.847 -36.155 1.00 94.69 81 GLN A O 1
ATOM 635 N N . ARG A 1 82 ? 9.250 -4.887 -34.164 1.00 92.00 82 ARG A N 1
ATOM 636 C CA . ARG A 1 82 ? 8.087 -5.745 -34.360 1.00 92.00 82 ARG A CA 1
ATOM 637 C C . ARG A 1 82 ? 6.835 -5.135 -33.725 1.00 92.00 82 ARG A C 1
ATOM 639 O O . ARG A 1 82 ? 6.832 -3.966 -33.335 1.00 92.00 82 ARG A O 1
ATOM 646 N N . ASP A 1 83 ? 5.748 -5.895 -33.685 1.00 84.69 83 ASP A N 1
ATOM 647 C CA . ASP A 1 83 ? 4.420 -5.351 -33.412 1.00 84.69 83 ASP A CA 1
ATOM 648 C C . ASP A 1 83 ? 4.206 -4.973 -31.946 1.00 84.69 83 ASP A C 1
ATOM 650 O O . ASP A 1 83 ? 3.398 -4.090 -31.649 1.00 84.69 83 ASP A O 1
ATOM 654 N N . ASN A 1 84 ? 4.907 -5.634 -31.025 1.00 82.31 84 ASN A N 1
ATOM 655 C CA . ASN A 1 84 ? 4.741 -5.421 -29.595 1.00 82.31 84 ASN A CA 1
ATOM 656 C C . ASN A 1 84 ? 6.068 -5.543 -28.819 1.00 82.31 84 ASN A C 1
ATOM 658 O O . ASN A 1 84 ? 7.113 -5.918 -29.354 1.00 82.31 84 ASN A O 1
ATOM 662 N N . LEU A 1 85 ? 6.026 -5.192 -27.529 1.00 84.12 85 LEU A N 1
ATOM 663 C CA . LEU A 1 85 ? 7.186 -5.212 -26.635 1.00 84.12 85 LEU A CA 1
ATOM 664 C C . LEU A 1 85 ? 7.832 -6.600 -26.533 1.00 84.12 85 LEU A C 1
ATOM 666 O O . LEU A 1 85 ? 9.056 -6.710 -26.538 1.00 84.12 85 LEU A O 1
ATOM 670 N N . TYR A 1 86 ? 7.015 -7.645 -26.414 1.00 87.12 86 TYR A N 1
ATOM 671 C CA . TYR A 1 86 ? 7.506 -9.007 -26.258 1.00 87.12 86 TYR A CA 1
ATOM 672 C C . TYR A 1 86 ? 8.200 -9.486 -27.537 1.00 87.12 86 TYR A C 1
ATOM 674 O O . TYR A 1 86 ? 9.327 -9.969 -27.464 1.00 87.12 86 TYR A O 1
ATOM 682 N N . GLU A 1 87 ? 7.591 -9.265 -28.704 1.00 89.00 87 GLU A N 1
ATOM 683 C CA . GLU A 1 87 ? 8.201 -9.576 -29.999 1.00 89.00 87 GLU A CA 1
ATOM 684 C C . GLU A 1 87 ? 9.506 -8.807 -30.218 1.00 89.00 87 GLU A C 1
ATOM 686 O O . GLU A 1 87 ? 10.471 -9.386 -30.710 1.00 89.00 87 GLU A O 1
ATOM 691 N N . ASN A 1 88 ? 9.574 -7.533 -29.811 1.00 92.25 88 ASN A N 1
ATOM 692 C CA . ASN A 1 88 ? 10.811 -6.748 -29.861 1.00 92.25 88 ASN A CA 1
ATOM 693 C C . ASN A 1 88 ? 11.929 -7.400 -29.045 1.00 92.25 88 ASN A C 1
ATOM 695 O O . ASN A 1 88 ? 13.050 -7.526 -29.536 1.00 92.25 88 ASN A O 1
ATOM 699 N N . ILE A 1 89 ? 11.631 -7.837 -27.820 1.00 93.19 89 ILE A N 1
ATOM 700 C CA . ILE A 1 89 ? 12.605 -8.516 -26.959 1.00 93.19 89 ILE A CA 1
ATOM 701 C C . ILE A 1 89 ? 13.001 -9.862 -27.568 1.00 93.19 89 ILE A C 1
ATOM 703 O O . ILE A 1 89 ? 14.189 -10.143 -27.697 1.00 93.19 89 ILE A O 1
ATOM 707 N N . TRP A 1 90 ? 12.025 -10.682 -27.961 1.00 92.75 90 TRP A N 1
ATOM 708 C CA . TRP A 1 90 ? 12.259 -12.034 -28.461 1.00 92.75 90 TRP A CA 1
ATOM 709 C C . TRP A 1 90 ? 13.055 -12.031 -29.765 1.00 92.75 90 TRP A C 1
ATOM 711 O O . TRP A 1 90 ? 14.104 -12.662 -29.848 1.00 92.75 90 TRP A O 1
ATOM 721 N N . HIS A 1 91 ? 12.614 -11.257 -30.757 1.00 93.88 91 HIS A N 1
ATOM 722 C CA . HIS A 1 91 ? 13.297 -11.129 -32.042 1.00 93.88 91 HIS A CA 1
ATOM 723 C C . HIS A 1 91 ? 14.729 -10.610 -31.879 1.00 93.88 91 HIS A C 1
ATOM 725 O O . HIS A 1 91 ? 15.650 -11.136 -32.496 1.00 93.88 91 HIS A O 1
ATOM 731 N N . THR A 1 92 ? 14.930 -9.603 -31.024 1.00 96.25 92 THR A N 1
ATOM 732 C CA . THR A 1 92 ? 16.265 -9.035 -30.794 1.00 96.25 92 THR A CA 1
ATOM 733 C C . THR A 1 92 ? 17.165 -9.997 -30.021 1.00 96.25 92 THR A C 1
ATOM 735 O O . THR A 1 92 ? 18.351 -10.093 -30.316 1.00 96.25 92 THR A O 1
ATOM 738 N N . PHE A 1 93 ? 16.617 -10.754 -29.067 1.00 96.06 93 PHE A N 1
ATOM 739 C CA . PHE A 1 93 ? 17.358 -11.803 -28.372 1.00 96.06 93 PHE A CA 1
ATOM 740 C C . PHE A 1 93 ? 17.834 -12.889 -29.341 1.00 96.06 93 PHE A C 1
ATOM 742 O O . PHE A 1 93 ? 19.015 -13.227 -29.322 1.00 96.06 93 PHE A O 1
ATOM 749 N N . LEU A 1 94 ? 16.963 -13.381 -30.227 1.00 94.19 94 LEU A N 1
ATOM 750 C CA . LEU A 1 94 ? 17.360 -14.353 -31.249 1.00 94.19 94 LEU A CA 1
ATOM 751 C C . LEU A 1 94 ? 18.417 -13.777 -32.200 1.00 94.19 94 LEU A C 1
ATOM 753 O O . LEU A 1 94 ? 19.400 -14.445 -32.492 1.00 94.19 94 LEU A O 1
ATOM 757 N N . ALA A 1 95 ? 18.276 -12.510 -32.603 1.00 92.25 95 ALA A N 1
ATOM 758 C CA . ALA A 1 95 ? 19.269 -11.817 -33.427 1.00 92.25 95 ALA A CA 1
ATOM 759 C C . ALA A 1 95 ? 20.619 -11.589 -32.716 1.00 92.25 95 ALA A C 1
ATOM 761 O O . ALA A 1 95 ? 21.614 -11.327 -33.383 1.00 92.25 95 ALA A O 1
ATOM 762 N N . SER A 1 96 ? 20.668 -11.686 -31.382 1.00 93.56 96 SER A N 1
ATOM 763 C CA . SER A 1 96 ? 21.915 -11.619 -30.604 1.00 93.56 96 SER A CA 1
ATOM 764 C C . SER A 1 96 ? 22.667 -12.954 -30.529 1.00 93.56 96 SER A C 1
ATOM 766 O O . SER A 1 96 ? 23.703 -13.053 -29.864 1.00 93.56 96 SER A O 1
ATOM 768 N N . ILE A 1 97 ? 22.122 -14.009 -31.137 1.00 92.56 97 ILE A N 1
ATOM 769 C CA . ILE A 1 97 ? 22.729 -15.334 -31.214 1.00 92.56 97 ILE A CA 1
ATOM 770 C C . ILE A 1 97 ? 23.181 -15.544 -32.658 1.00 92.56 97 ILE A C 1
ATOM 772 O O . ILE A 1 97 ? 22.361 -15.636 -33.572 1.00 92.56 97 ILE A O 1
ATOM 776 N N . ASP A 1 98 ? 24.494 -15.614 -32.857 1.00 86.62 98 ASP A N 1
ATOM 777 C CA . ASP A 1 98 ? 25.084 -15.764 -34.185 1.00 86.62 98 ASP A CA 1
ATOM 778 C C . ASP A 1 98 ? 24.613 -17.063 -34.853 1.00 86.62 98 ASP A C 1
ATOM 780 O O . ASP A 1 98 ? 24.815 -18.156 -34.325 1.00 86.62 98 ASP A O 1
ATOM 784 N N . GLY A 1 99 ? 23.979 -16.937 -36.023 1.00 83.62 99 GLY A N 1
ATOM 785 C CA . GLY A 1 99 ? 23.534 -18.077 -36.832 1.00 83.62 99 GLY A CA 1
ATOM 786 C C . GLY A 1 99 ? 22.336 -18.855 -36.277 1.00 83.62 99 GLY A C 1
ATOM 787 O O . GLY A 1 99 ? 22.088 -19.961 -36.750 1.00 83.62 99 GLY A O 1
ATOM 788 N N . TYR A 1 100 ? 21.598 -18.301 -35.309 1.00 89.38 100 TYR A N 1
ATOM 789 C CA . TYR A 1 100 ? 20.492 -19.008 -34.661 1.00 89.38 100 TYR A CA 1
ATOM 790 C C . TYR A 1 100 ? 19.430 -19.514 -35.641 1.00 89.38 100 TYR A C 1
ATOM 792 O O . TYR A 1 100 ? 18.839 -18.747 -36.407 1.00 89.38 100 TYR A O 1
ATOM 800 N N . SER A 1 101 ? 19.124 -20.801 -35.524 1.00 85.75 101 SER A N 1
ATOM 801 C CA . SER A 1 101 ? 17.991 -21.474 -36.145 1.00 85.75 101 SER A CA 1
ATOM 802 C C . SER A 1 101 ? 17.025 -21.988 -35.074 1.00 85.75 101 SER A C 1
ATOM 804 O O . SER A 1 101 ? 17.407 -22.334 -33.958 1.00 85.75 101 SER A O 1
ATOM 806 N N . ALA A 1 102 ? 15.728 -22.016 -35.395 1.00 84.00 102 ALA A N 1
ATOM 807 C CA . ALA A 1 102 ? 14.721 -22.495 -34.452 1.00 84.00 102 ALA A CA 1
ATOM 808 C C . ALA A 1 102 ? 14.984 -23.966 -34.087 1.00 84.00 102 ALA A C 1
ATOM 810 O O . ALA A 1 102 ? 14.989 -24.825 -34.968 1.00 84.00 102 ALA A O 1
ATOM 811 N N . GLY A 1 103 ? 15.161 -24.253 -32.797 1.00 79.25 103 GLY A N 1
ATOM 812 C CA . GLY A 1 103 ? 15.481 -25.585 -32.293 1.00 79.25 103 GLY A CA 1
ATOM 813 C C . GLY A 1 103 ? 16.909 -25.726 -31.755 1.00 79.25 103 GLY A C 1
ATOM 814 O O . GLY A 1 103 ? 17.175 -26.690 -31.032 1.00 79.25 103 GLY A O 1
ATOM 815 N N . ASP A 1 104 ? 17.805 -24.775 -32.041 1.00 84.44 104 ASP A N 1
ATOM 816 C CA . ASP A 1 104 ? 19.194 -24.776 -31.557 1.00 84.44 104 ASP A CA 1
ATOM 817 C C . ASP A 1 104 ? 19.276 -24.788 -30.023 1.00 84.44 104 ASP A C 1
ATOM 819 O O . ASP A 1 104 ? 20.197 -25.364 -29.441 1.00 84.44 104 ASP A O 1
ATOM 823 N N . GLU A 1 105 ? 18.288 -24.206 -29.341 1.00 82.38 105 GLU A N 1
ATOM 824 C CA . GLU A 1 105 ? 18.211 -24.156 -27.883 1.00 82.38 105 GLU A CA 1
ATOM 825 C C . GLU A 1 105 ? 18.076 -25.545 -27.237 1.00 82.38 105 GLU A C 1
ATOM 827 O O . GLU A 1 105 ? 18.527 -25.750 -26.109 1.00 82.38 105 GLU A O 1
ATOM 832 N N . TYR A 1 106 ? 17.507 -26.516 -27.960 1.00 81.38 106 TYR A N 1
ATOM 833 C CA . TYR A 1 106 ? 17.392 -27.904 -27.502 1.00 81.38 106 TYR A CA 1
ATOM 834 C C . TYR A 1 106 ? 18.656 -28.719 -27.785 1.00 81.38 106 TYR A C 1
ATOM 836 O O . TYR A 1 106 ? 18.881 -29.744 -27.143 1.00 81.38 106 TYR A O 1
ATOM 844 N N . GLN A 1 107 ? 19.479 -28.271 -28.734 1.00 82.19 107 GLN A N 1
ATOM 845 C CA . GLN A 1 107 ? 20.709 -28.949 -29.143 1.00 82.19 107 GLN A CA 1
ATOM 846 C C . GLN A 1 107 ? 21.933 -28.426 -28.386 1.00 82.19 107 GLN A C 1
ATOM 848 O O . GLN A 1 107 ? 22.891 -29.167 -28.172 1.00 82.19 107 GLN A O 1
ATOM 853 N N . ASN A 1 108 ? 21.896 -27.169 -27.936 1.00 83.81 108 ASN A N 1
ATOM 854 C CA . ASN A 1 108 ? 22.984 -26.534 -27.210 1.00 83.81 108 ASN A CA 1
ATOM 855 C C . ASN A 1 108 ? 22.525 -26.033 -25.824 1.00 83.81 108 ASN A C 1
ATOM 857 O O . ASN A 1 108 ? 22.019 -24.913 -25.703 1.00 83.81 108 ASN A O 1
ATOM 861 N N . PRO A 1 109 ? 22.778 -26.801 -24.744 1.00 81.25 109 PRO A N 1
ATOM 862 C CA . PRO A 1 109 ? 22.412 -26.413 -23.380 1.00 81.25 109 PRO A CA 1
ATOM 863 C C . PRO A 1 109 ? 22.986 -25.063 -22.928 1.00 81.25 109 PRO A C 1
ATOM 865 O O . PRO A 1 109 ? 22.401 -24.414 -22.065 1.00 81.25 109 PRO A O 1
ATOM 868 N N . SER A 1 110 ? 24.101 -24.602 -23.510 1.00 85.69 110 SER A N 1
ATOM 869 C CA . SER A 1 110 ? 24.667 -23.287 -23.178 1.00 85.69 110 SER A CA 1
ATOM 870 C C . SER A 1 110 ? 23.806 -22.123 -23.685 1.00 85.69 110 SER A C 1
ATOM 872 O O . SER A 1 110 ? 23.759 -21.078 -23.034 1.00 85.69 110 SER A O 1
ATOM 874 N N . LEU A 1 111 ? 23.047 -22.311 -24.776 1.00 89.12 111 LEU A N 1
ATOM 875 C CA . LEU A 1 111 ? 22.096 -21.308 -25.271 1.00 89.12 111 LEU A CA 1
ATOM 876 C C . LEU A 1 111 ? 20.943 -21.101 -24.290 1.00 89.12 111 LEU A C 1
ATOM 878 O O . LEU A 1 111 ? 20.525 -19.962 -24.080 1.00 89.12 111 LEU A O 1
ATOM 882 N N . MET A 1 112 ? 20.488 -22.165 -23.618 1.00 89.12 112 MET A N 1
ATOM 883 C CA . MET A 1 112 ? 19.464 -22.070 -22.569 1.00 89.12 112 MET A CA 1
ATOM 884 C C . MET A 1 112 ? 19.891 -21.146 -21.421 1.00 89.12 112 MET A C 1
ATOM 886 O O . MET A 1 112 ? 19.040 -20.573 -20.741 1.00 89.12 112 MET A O 1
ATOM 890 N N . ASP A 1 113 ? 21.196 -20.994 -21.186 1.00 91.62 113 ASP A N 1
ATOM 891 C CA . ASP A 1 113 ? 21.749 -20.131 -20.145 1.00 91.62 113 ASP A CA 1
ATOM 892 C C . ASP A 1 113 ? 22.144 -18.727 -20.623 1.00 91.62 113 ASP A C 1
ATOM 894 O O . ASP A 1 113 ? 22.495 -17.889 -19.783 1.00 91.62 113 ASP A O 1
ATOM 898 N N . LYS A 1 114 ? 22.017 -1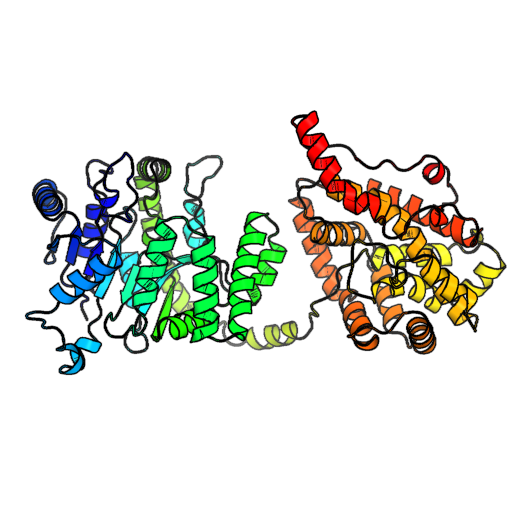8.420 -21.925 1.00 93.94 114 LYS A N 1
ATOM 899 C CA . LYS A 1 114 ? 22.273 -17.072 -22.447 1.00 93.94 114 LYS A CA 1
ATOM 900 C C . LYS A 1 114 ? 21.281 -16.082 -21.829 1.00 93.94 114 LYS A C 1
ATOM 902 O O . LYS A 1 114 ? 20.070 -16.158 -22.040 1.00 93.94 114 LYS A O 1
ATOM 907 N N . ALA A 1 115 ? 21.819 -15.136 -21.064 1.00 96.12 115 ALA A N 1
ATOM 908 C CA . ALA A 1 115 ? 21.067 -14.051 -20.452 1.00 96.12 115 ALA A CA 1
ATOM 909 C C . ALA A 1 115 ? 21.234 -12.753 -21.248 1.00 96.12 115 ALA A C 1
ATOM 911 O O . ALA A 1 115 ? 22.316 -12.461 -21.756 1.00 96.12 115 ALA A O 1
ATOM 912 N N . VAL A 1 116 ? 20.171 -11.957 -21.300 1.00 97.50 116 VAL A N 1
ATOM 913 C CA . VAL A 1 116 ? 20.142 -10.641 -21.939 1.00 97.50 116 VAL A CA 1
ATOM 914 C C . VAL A 1 116 ? 19.609 -9.606 -20.955 1.00 97.50 116 VAL A C 1
ATOM 916 O O . VAL A 1 116 ? 18.671 -9.873 -20.194 1.00 97.50 116 VAL A O 1
ATOM 919 N N . PHE A 1 117 ? 20.226 -8.428 -20.944 1.00 98.44 117 PHE A N 1
ATOM 920 C CA . PHE A 1 117 ? 19.744 -7.287 -20.177 1.00 98.44 117 PHE A CA 1
ATOM 921 C C . PHE A 1 117 ? 18.765 -6.478 -21.034 1.00 98.44 117 PHE A C 1
ATOM 923 O O . PHE A 1 117 ? 19.063 -6.147 -22.172 1.00 98.44 117 PHE A O 1
ATOM 930 N N . VAL A 1 118 ? 17.581 -6.167 -20.522 1.00 97.81 118 VAL A N 1
ATOM 931 C CA . VAL A 1 118 ? 16.531 -5.440 -21.241 1.00 97.81 118 VAL A CA 1
ATOM 932 C C . VAL A 1 118 ? 16.188 -4.177 -20.462 1.00 97.81 118 VAL A C 1
ATOM 934 O O . VAL A 1 118 ? 15.938 -4.233 -19.254 1.00 97.81 118 VAL A O 1
ATOM 937 N N . VAL A 1 119 ? 16.176 -3.042 -21.162 1.00 96.81 119 VAL A N 1
ATOM 938 C CA . VAL A 1 119 ? 15.962 -1.716 -20.574 1.00 96.81 119 VAL A CA 1
ATOM 939 C C . VAL A 1 119 ? 15.163 -0.805 -21.512 1.00 96.81 119 VAL A C 1
ATOM 941 O O . VAL A 1 119 ? 15.300 -0.879 -22.733 1.00 96.81 119 VAL A O 1
ATOM 944 N N . ALA A 1 120 ? 14.309 0.052 -20.949 1.00 94.00 120 ALA A N 1
ATOM 945 C CA . ALA A 1 120 ? 13.516 1.018 -21.712 1.00 94.00 120 ALA A CA 1
ATOM 946 C C . ALA A 1 120 ? 14.310 2.288 -22.076 1.00 94.00 120 ALA A C 1
ATOM 948 O O . ALA A 1 120 ? 15.152 2.748 -21.307 1.00 94.00 120 ALA A O 1
ATOM 949 N N . GLY A 1 121 ? 14.036 2.866 -23.248 1.00 94.62 121 GLY A N 1
ATOM 950 C CA . GLY A 1 121 ? 14.707 4.065 -23.758 1.00 94.62 121 GLY A CA 1
ATOM 951 C C . GLY A 1 121 ? 14.102 5.400 -23.319 1.00 94.62 121 GLY A C 1
ATOM 952 O O . GLY A 1 121 ? 14.520 6.440 -23.807 1.00 94.62 121 GLY A O 1
ATOM 953 N N . ASP A 1 122 ? 13.102 5.412 -22.444 1.00 93.94 122 ASP A N 1
ATOM 954 C CA . ASP A 1 122 ? 12.362 6.606 -22.011 1.00 93.94 122 ASP A CA 1
ATOM 955 C C . ASP A 1 122 ? 12.677 7.033 -20.563 1.00 93.94 122 ASP A C 1
ATOM 957 O O . ASP A 1 122 ? 11.895 7.749 -19.937 1.00 93.94 122 ASP A O 1
ATOM 961 N N . MET A 1 123 ? 13.840 6.624 -20.040 1.00 94.94 123 MET A N 1
ATOM 962 C CA . MET A 1 123 ? 14.296 6.885 -18.666 1.00 94.94 123 MET A CA 1
ATOM 963 C C . MET A 1 123 ? 15.552 7.776 -18.643 1.00 94.94 123 MET A C 1
ATOM 965 O O . MET A 1 123 ? 16.649 7.290 -18.358 1.00 94.94 123 MET A O 1
ATOM 969 N N . PRO A 1 124 ? 15.445 9.087 -18.933 1.00 95.31 124 PRO A N 1
ATOM 970 C CA . PRO A 1 124 ? 16.611 9.968 -19.095 1.00 95.31 124 PRO A CA 1
ATOM 971 C C . PRO A 1 124 ? 17.447 10.156 -17.822 1.00 95.31 124 PRO A C 1
ATOM 973 O O . PRO A 1 124 ? 18.581 10.617 -17.888 1.00 95.31 124 PRO A O 1
ATOM 976 N N . LEU A 1 125 ? 16.898 9.791 -16.663 1.00 95.94 125 LEU A N 1
ATOM 977 C CA . LEU A 1 125 ? 17.563 9.900 -15.369 1.00 95.94 125 LEU A CA 1
ATOM 978 C C . LEU A 1 125 ? 18.380 8.652 -15.011 1.00 95.94 125 LEU A C 1
ATOM 980 O O . LEU A 1 125 ? 19.022 8.635 -13.966 1.00 95.94 125 LEU A O 1
ATOM 984 N N . ILE A 1 126 ? 18.347 7.578 -15.802 1.00 96.06 126 ILE A N 1
ATOM 985 C CA . ILE A 1 126 ? 19.100 6.367 -15.464 1.00 96.06 126 ILE A CA 1
ATOM 986 C C . ILE A 1 126 ? 20.610 6.650 -15.406 1.00 96.06 126 ILE A C 1
ATOM 988 O O . ILE A 1 126 ? 21.153 7.418 -16.200 1.00 96.06 126 ILE A O 1
ATOM 992 N N . THR A 1 127 ? 21.306 6.023 -14.455 1.00 95.81 127 THR A N 1
ATOM 993 C CA . THR A 1 127 ? 22.753 6.215 -14.268 1.00 95.81 127 THR A CA 1
ATOM 994 C C . THR A 1 127 ? 23.528 4.905 -14.436 1.00 95.81 127 THR A C 1
ATOM 996 O O . THR A 1 127 ? 22.991 3.839 -14.120 1.00 95.81 127 THR A O 1
ATOM 999 N N . PRO A 1 128 ? 24.812 4.950 -14.852 1.00 95.81 128 PRO A N 1
ATOM 1000 C CA . PRO A 1 128 ? 25.667 3.759 -14.898 1.00 95.81 128 PRO A CA 1
ATOM 1001 C C . PRO A 1 128 ? 25.728 3.024 -13.551 1.00 95.81 128 PRO A C 1
ATOM 1003 O O . PRO A 1 128 ? 25.724 1.796 -13.493 1.00 95.81 128 PRO A O 1
ATOM 1006 N N . HIS A 1 129 ? 25.742 3.775 -12.445 1.00 94.56 129 HIS A N 1
ATOM 1007 C CA . HIS A 1 129 ? 25.797 3.232 -11.086 1.00 94.56 129 HIS A CA 1
ATOM 1008 C C . HIS A 1 129 ? 24.543 2.461 -10.703 1.00 94.56 129 HIS A C 1
ATOM 1010 O O . HIS A 1 129 ? 24.661 1.402 -10.096 1.00 94.56 129 HIS A O 1
ATOM 1016 N N . GLU A 1 130 ? 23.364 2.954 -11.078 1.00 96.00 130 GLU A N 1
ATOM 1017 C CA . GLU A 1 130 ? 22.103 2.246 -10.851 1.00 96.00 130 GLU A CA 1
ATOM 1018 C C . GLU A 1 130 ? 22.052 0.926 -11.629 1.00 96.00 130 GLU A C 1
ATOM 1020 O O . GLU A 1 130 ? 21.675 -0.106 -11.073 1.00 96.00 130 GLU A O 1
ATOM 1025 N N . ILE A 1 131 ? 22.502 0.934 -12.888 1.00 97.44 131 ILE A N 1
ATOM 1026 C CA . ILE A 1 131 ? 22.582 -0.275 -13.718 1.00 97.44 131 ILE A CA 1
ATOM 1027 C C . ILE A 1 131 ? 23.570 -1.275 -13.099 1.00 97.44 131 ILE A C 1
ATOM 1029 O O . ILE A 1 131 ? 23.248 -2.454 -12.957 1.00 97.44 131 ILE A O 1
ATOM 1033 N N . LYS A 1 132 ? 24.747 -0.814 -12.658 1.00 96.12 132 LYS A N 1
ATOM 1034 C CA . LYS A 1 132 ? 25.749 -1.659 -11.989 1.00 96.12 132 LYS A CA 1
ATOM 1035 C C . LYS A 1 132 ? 25.242 -2.220 -10.655 1.00 96.12 132 LYS A C 1
ATOM 1037 O O . LYS A 1 132 ? 25.467 -3.393 -10.358 1.00 96.12 132 LYS A O 1
ATOM 1042 N N . GLU A 1 133 ? 24.531 -1.421 -9.855 1.00 95.31 133 GLU A N 1
ATOM 1043 C CA . GLU A 1 133 ? 23.884 -1.879 -8.615 1.00 95.31 133 GLU A CA 1
ATOM 1044 C C . GLU A 1 133 ? 22.873 -2.994 -8.903 1.00 95.31 133 GLU A C 1
ATOM 1046 O O . GLU A 1 133 ? 22.889 -4.019 -8.225 1.00 95.31 133 GLU A O 1
ATOM 1051 N N . PHE A 1 134 ? 22.032 -2.824 -9.925 1.00 97.44 134 PHE A N 1
ATOM 1052 C CA . PHE A 1 134 ? 21.085 -3.850 -10.346 1.00 97.44 134 PHE A CA 1
ATOM 1053 C C . PHE A 1 134 ? 21.796 -5.136 -10.794 1.00 97.44 134 PHE A C 1
ATOM 1055 O O . PHE A 1 134 ? 21.538 -6.200 -10.230 1.00 97.44 134 PHE A O 1
ATOM 1062 N N . LEU A 1 135 ? 22.725 -5.047 -11.753 1.00 97.31 135 LEU A N 1
ATOM 1063 C CA . LEU A 1 135 ? 23.404 -6.217 -12.325 1.00 97.31 135 LEU A CA 1
ATOM 1064 C C . LEU A 1 135 ? 24.237 -6.977 -11.286 1.00 97.31 135 LEU A C 1
ATOM 1066 O O . LEU A 1 135 ? 24.167 -8.201 -11.232 1.00 97.31 135 LEU A O 1
ATOM 1070 N N . SER A 1 136 ? 24.958 -6.275 -10.408 1.00 95.25 136 SER A N 1
ATOM 1071 C CA . SER A 1 136 ? 25.765 -6.908 -9.349 1.00 95.25 136 SER A CA 1
ATOM 1072 C C . SER A 1 136 ? 24.936 -7.664 -8.304 1.00 95.25 136 SER A C 1
ATOM 1074 O O . SER A 1 136 ? 25.455 -8.550 -7.630 1.00 95.25 136 SER A O 1
ATOM 1076 N N . ARG A 1 137 ? 23.645 -7.337 -8.167 1.00 95.69 137 ARG A N 1
ATOM 1077 C CA . ARG A 1 137 ? 22.702 -8.034 -7.279 1.00 95.69 137 ARG A CA 1
ATOM 1078 C C . ARG A 1 137 ? 21.936 -9.154 -7.981 1.00 95.69 137 ARG A C 1
ATOM 1080 O O . ARG A 1 137 ? 21.186 -9.877 -7.324 1.00 95.69 137 ARG A O 1
ATOM 1087 N N . CYS A 1 138 ? 22.105 -9.304 -9.293 1.00 95.69 138 CYS A N 1
ATOM 1088 C CA . CYS A 1 138 ? 21.483 -10.367 -10.064 1.00 95.69 138 CYS A CA 1
ATOM 1089 C C . CYS A 1 138 ? 22.340 -11.636 -10.016 1.00 95.69 138 CYS A C 1
ATOM 1091 O O . CYS A 1 138 ? 23.313 -11.778 -10.754 1.00 95.69 138 CYS A O 1
ATOM 1093 N N . ASP A 1 139 ? 21.941 -12.594 -9.186 1.00 93.62 139 ASP A N 1
ATOM 1094 C CA . ASP A 1 139 ? 22.558 -13.918 -9.166 1.00 93.62 139 ASP A CA 1
ATOM 1095 C C . ASP A 1 139 ? 21.922 -14.839 -10.220 1.00 93.62 139 ASP A C 1
ATOM 1097 O O . ASP A 1 139 ? 20.988 -15.597 -9.936 1.00 93.62 139 ASP A O 1
ATOM 1101 N N . MET A 1 140 ? 22.454 -14.767 -11.442 1.00 94.19 140 MET A N 1
ATOM 1102 C CA . MET A 1 140 ? 21.996 -15.563 -12.587 1.00 94.19 140 MET A CA 1
ATOM 1103 C C . MET A 1 140 ? 22.404 -17.044 -12.523 1.00 94.19 140 MET A C 1
ATOM 1105 O O . MET A 1 140 ? 22.033 -17.816 -13.408 1.00 94.19 140 MET A O 1
ATOM 1109 N N . SER A 1 141 ? 23.154 -17.476 -11.503 1.00 91.94 141 SER A N 1
ATOM 1110 C CA . SER A 1 141 ? 23.395 -18.908 -11.275 1.00 91.94 141 SER A CA 1
ATOM 1111 C C . SER A 1 141 ? 22.163 -19.564 -10.635 1.00 91.94 141 SER A C 1
ATOM 1113 O O . SER A 1 141 ? 21.678 -20.613 -11.078 1.00 91.94 141 SER A O 1
ATOM 1115 N N . ASN A 1 142 ? 21.570 -18.867 -9.664 1.00 94.06 142 ASN A N 1
ATOM 1116 C CA . ASN A 1 142 ? 20.413 -19.336 -8.908 1.00 94.06 142 ASN A CA 1
ATOM 1117 C C . ASN A 1 142 ? 19.067 -18.863 -9.474 1.00 94.06 142 ASN A C 1
ATOM 1119 O O . ASN A 1 142 ? 18.033 -19.442 -9.136 1.00 94.06 142 ASN A O 1
ATOM 1123 N N . HIS A 1 143 ? 19.071 -17.863 -10.355 1.00 96.94 143 HIS A N 1
ATOM 1124 C CA . HIS A 1 143 ? 17.862 -17.281 -10.934 1.00 96.94 143 HIS A CA 1
ATOM 1125 C C . HIS A 1 143 ? 17.947 -17.204 -12.459 1.00 96.94 143 HIS A C 1
ATOM 1127 O O . HIS A 1 143 ? 19.025 -17.161 -13.051 1.00 96.94 143 HIS A O 1
ATOM 1133 N N . ASP A 1 144 ? 16.781 -17.191 -13.097 1.00 97.00 144 ASP A N 1
ATOM 1134 C CA . ASP A 1 144 ? 16.636 -17.116 -14.552 1.00 97.00 144 ASP A CA 1
ATOM 1135 C C . ASP A 1 144 ? 16.066 -15.770 -14.999 1.00 97.00 144 ASP A C 1
ATOM 1137 O O . ASP A 1 144 ? 16.249 -15.375 -16.150 1.00 97.00 144 ASP A O 1
ATOM 1141 N N . TYR A 1 145 ? 15.395 -15.053 -14.093 1.00 97.38 145 TYR A N 1
ATOM 1142 C CA . TYR A 1 145 ? 14.801 -13.758 -14.384 1.00 97.38 145 TYR A CA 1
ATOM 1143 C C . TYR A 1 145 ? 14.870 -12.818 -13.176 1.00 97.38 145 TYR A C 1
ATOM 1145 O O . TYR A 1 145 ? 14.177 -13.010 -12.180 1.00 97.38 145 TYR A O 1
ATOM 1153 N N . CYS A 1 146 ? 15.672 -11.765 -13.281 1.00 97.94 146 CYS A N 1
ATOM 1154 C CA . CYS A 1 146 ? 15.749 -10.675 -12.320 1.00 97.94 146 CYS A CA 1
ATOM 1155 C C . CYS A 1 146 ? 14.979 -9.447 -12.823 1.00 97.94 146 CYS A C 1
ATOM 1157 O O . CYS A 1 146 ? 15.157 -9.017 -13.965 1.00 97.94 146 CYS A O 1
ATOM 1159 N N . ILE A 1 147 ? 14.153 -8.856 -11.959 1.00 96.75 147 ILE A N 1
ATOM 1160 C CA . ILE A 1 147 ? 13.379 -7.641 -12.245 1.00 96.75 147 ILE A CA 1
ATOM 1161 C C . ILE A 1 147 ? 13.733 -6.567 -11.223 1.00 96.75 147 ILE A C 1
ATOM 1163 O O . ILE A 1 147 ? 13.710 -6.817 -10.016 1.00 96.75 147 ILE A O 1
ATOM 1167 N N . GLY A 1 148 ? 14.045 -5.370 -11.705 1.00 96.81 148 GLY A N 1
ATOM 1168 C CA . GLY A 1 148 ? 14.365 -4.235 -10.858 1.00 96.81 148 GLY A CA 1
ATOM 1169 C C . GLY A 1 148 ? 13.134 -3.673 -10.149 1.00 96.81 148 GLY A C 1
ATOM 1170 O O . GLY A 1 148 ? 12.020 -3.638 -10.678 1.00 96.81 148 GLY A O 1
ATOM 1171 N N . MET A 1 149 ? 13.331 -3.210 -8.922 1.00 96.62 149 MET A N 1
ATOM 1172 C CA . MET A 1 149 ? 12.331 -2.457 -8.181 1.00 96.62 149 MET A CA 1
ATOM 1173 C C . MET A 1 149 ? 12.988 -1.374 -7.336 1.00 96.62 149 MET A C 1
ATOM 1175 O O . MET A 1 149 ? 14.070 -1.563 -6.794 1.00 96.62 149 MET A O 1
ATOM 1179 N N . THR A 1 150 ? 12.299 -0.257 -7.162 1.00 95.81 150 THR A N 1
ATOM 1180 C CA . THR A 1 150 ? 12.794 0.881 -6.394 1.00 95.81 150 THR A CA 1
ATOM 1181 C C . THR A 1 150 ? 11.846 1.159 -5.227 1.00 95.81 150 THR A C 1
ATOM 1183 O O . THR A 1 150 ? 10.631 1.283 -5.439 1.00 95.81 150 THR A O 1
ATOM 1186 N N . PRO A 1 151 ? 12.341 1.257 -3.981 1.00 95.00 151 PRO A N 1
ATOM 1187 C CA . PRO A 1 151 ? 11.495 1.532 -2.830 1.00 95.00 151 PRO A CA 1
ATOM 1188 C C . PRO A 1 151 ? 11.016 2.989 -2.844 1.00 95.00 151 PRO A C 1
ATOM 1190 O O . PRO A 1 151 ? 11.724 3.897 -3.279 1.00 95.00 151 PRO A O 1
ATOM 1193 N N . GLU A 1 152 ? 9.833 3.257 -2.286 1.00 93.44 152 GLU A N 1
ATOM 1194 C CA . GLU A 1 152 ? 9.290 4.618 -2.164 1.00 93.44 152 GLU A CA 1
ATOM 1195 C C . GLU A 1 152 ? 10.272 5.562 -1.457 1.00 93.44 152 GLU A C 1
ATOM 1197 O O . GLU A 1 152 ? 10.369 6.733 -1.812 1.00 93.44 152 GLU A O 1
ATOM 1202 N N . THR A 1 153 ? 11.028 5.071 -0.476 1.00 91.62 153 THR A N 1
ATOM 1203 C CA . THR A 1 153 ? 12.032 5.870 0.239 1.00 91.62 153 THR A CA 1
ATOM 1204 C C . THR A 1 153 ? 13.091 6.459 -0.691 1.00 91.62 153 THR A C 1
ATOM 1206 O O . THR A 1 153 ? 13.548 7.570 -0.434 1.00 91.62 153 THR A O 1
ATOM 1209 N N . ALA A 1 154 ? 13.438 5.767 -1.779 1.00 92.06 154 ALA A N 1
ATOM 1210 C CA . ALA A 1 154 ? 14.355 6.267 -2.795 1.00 92.06 154 ALA A CA 1
ATOM 1211 C C . ALA A 1 154 ? 13.698 7.246 -3.781 1.00 92.06 154 ALA A C 1
ATOM 1213 O O . ALA A 1 154 ? 14.407 8.013 -4.431 1.00 92.06 154 ALA A O 1
ATOM 1214 N N . LEU A 1 155 ? 12.363 7.235 -3.865 1.00 94.00 155 LEU A N 1
ATOM 1215 C CA . LEU A 1 155 ? 11.581 8.011 -4.829 1.00 94.00 155 LEU A CA 1
ATOM 1216 C C . LEU A 1 155 ? 10.930 9.267 -4.240 1.00 94.00 155 LEU A C 1
ATOM 1218 O O . LEU A 1 155 ? 10.531 10.154 -4.986 1.00 94.00 155 LEU A O 1
ATOM 1222 N N . ARG A 1 156 ? 10.856 9.376 -2.907 1.00 91.75 156 ARG A N 1
ATOM 1223 C CA . ARG A 1 156 ? 10.218 10.501 -2.201 1.00 91.75 156 ARG A CA 1
ATOM 1224 C C . ARG A 1 156 ? 10.724 11.878 -2.621 1.00 91.75 156 ARG A C 1
ATOM 1226 O O . ARG A 1 156 ? 9.940 12.817 -2.593 1.00 91.75 156 ARG A O 1
ATOM 1233 N N . TYR A 1 157 ? 11.998 11.993 -2.987 1.00 92.12 157 TYR A N 1
ATOM 1234 C CA . TYR A 1 157 ? 12.588 13.263 -3.415 1.00 92.12 157 TYR A CA 1
ATOM 1235 C C . TYR A 1 157 ? 11.991 13.787 -4.729 1.00 92.12 157 TYR A C 1
ATOM 1237 O O . TYR A 1 157 ? 11.889 14.991 -4.916 1.00 92.12 157 TYR A O 1
ATOM 1245 N N . TYR A 1 158 ? 11.544 12.893 -5.612 1.00 93.62 158 TYR A N 1
ATOM 1246 C CA . TYR A 1 158 ? 10.985 13.258 -6.915 1.00 93.62 158 TYR A CA 1
ATOM 1247 C C . TYR A 1 158 ? 9.484 13.563 -6.855 1.00 93.62 158 TYR A C 1
ATOM 1249 O O . TYR A 1 158 ? 8.868 13.834 -7.882 1.00 93.62 158 TYR A O 1
ATOM 1257 N N . TYR A 1 159 ? 8.864 13.483 -5.674 1.00 92.81 159 TYR A N 1
ATOM 1258 C CA . TYR A 1 159 ? 7.442 13.759 -5.504 1.00 92.81 159 TYR A CA 1
ATOM 1259 C C . TYR A 1 159 ? 7.151 15.258 -5.511 1.00 92.81 159 TYR A C 1
ATOM 1261 O O . TYR A 1 159 ? 7.983 16.045 -5.064 1.00 92.81 159 TYR A O 1
ATOM 1269 N N . PRO A 1 160 ? 5.946 15.662 -5.951 1.00 88.69 160 PRO A N 1
ATOM 1270 C CA . PRO A 1 160 ? 5.551 17.060 -5.881 1.00 88.69 160 PRO A CA 1
ATOM 1271 C C . PRO A 1 160 ? 5.506 17.536 -4.422 1.00 88.69 160 PRO A C 1
ATOM 1273 O O . PRO A 1 160 ? 5.000 16.829 -3.543 1.00 88.69 160 PRO A O 1
ATOM 1276 N N . SER A 1 161 ? 6.004 18.747 -4.186 1.00 86.25 161 SER A N 1
ATOM 1277 C CA . SER A 1 161 ? 5.909 19.474 -2.917 1.00 86.25 161 SER A CA 1
ATOM 1278 C C . SER A 1 161 ? 5.255 20.841 -3.149 1.00 86.25 161 SER A C 1
ATOM 1280 O O . SER A 1 161 ? 4.925 21.191 -4.281 1.00 86.25 161 SER A O 1
ATOM 1282 N N . ASN A 1 162 ? 5.057 21.630 -2.089 1.00 78.06 162 ASN A N 1
ATOM 1283 C CA . ASN A 1 162 ? 4.533 22.996 -2.230 1.00 78.06 162 ASN A CA 1
ATOM 1284 C C . ASN A 1 162 ? 5.493 23.926 -2.996 1.00 78.06 162 ASN A C 1
ATOM 1286 O O . ASN A 1 162 ? 5.058 24.945 -3.517 1.00 78.06 162 ASN A O 1
ATOM 1290 N N . GLU A 1 163 ? 6.780 23.578 -3.058 1.00 79.06 163 GLU A N 1
ATOM 1291 C CA . GLU A 1 163 ? 7.843 24.422 -3.618 1.00 79.06 163 GLU A CA 1
ATOM 1292 C C . GLU A 1 163 ? 8.363 23.910 -4.965 1.00 79.06 163 GLU A C 1
ATOM 1294 O O . GLU A 1 163 ? 8.932 24.678 -5.737 1.00 79.06 163 GLU A O 1
ATOM 1299 N N . LYS A 1 164 ? 8.202 22.610 -5.253 1.00 83.88 164 LYS A N 1
ATOM 1300 C CA . LYS A 1 164 ? 8.798 21.964 -6.427 1.00 83.88 164 LYS A CA 1
ATOM 1301 C C . LYS A 1 164 ? 7.823 21.035 -7.132 1.00 83.88 164 LYS A C 1
ATOM 1303 O O . LYS A 1 164 ? 7.067 20.284 -6.509 1.00 83.88 164 LYS A O 1
ATOM 1308 N N . MET A 1 165 ? 7.895 21.051 -8.460 1.00 88.69 165 MET A N 1
ATOM 1309 C CA . MET A 1 165 ? 7.203 20.076 -9.292 1.00 88.69 165 MET A CA 1
ATOM 1310 C C . MET A 1 165 ? 7.777 18.677 -9.064 1.00 88.69 165 MET A C 1
ATOM 1312 O O . MET A 1 165 ? 8.957 18.508 -8.766 1.00 88.69 165 MET A O 1
ATOM 1316 N N . GLY A 1 166 ? 6.941 17.662 -9.251 1.00 91.62 166 GLY A N 1
ATOM 1317 C CA . GLY A 1 166 ? 7.380 16.282 -9.133 1.00 91.62 166 GLY A CA 1
ATOM 1318 C C . GLY A 1 166 ? 6.345 15.287 -9.631 1.00 91.62 166 GLY A C 1
ATOM 1319 O O . GLY A 1 166 ? 5.200 15.641 -9.929 1.00 91.62 166 GLY A O 1
ATOM 1320 N N . ILE A 1 167 ? 6.761 14.028 -9.698 1.00 88.81 167 ILE A N 1
ATOM 1321 C CA . ILE A 1 167 ? 5.999 12.911 -10.251 1.00 88.81 167 ILE A CA 1
ATOM 1322 C C . ILE A 1 167 ? 5.675 11.939 -9.119 1.00 88.81 167 ILE A C 1
ATOM 1324 O O . ILE A 1 167 ? 6.561 11.412 -8.447 1.00 88.81 167 ILE A O 1
ATOM 1328 N N . LYS A 1 168 ? 4.381 11.690 -8.890 1.00 86.00 168 LYS A N 1
ATOM 1329 C CA . LYS A 1 168 ? 3.925 10.685 -7.924 1.00 86.00 168 LYS A CA 1
ATOM 1330 C C . LYS A 1 168 ? 3.629 9.379 -8.654 1.00 86.00 168 LYS A C 1
ATOM 1332 O O . LYS A 1 168 ? 2.709 9.313 -9.460 1.00 86.00 168 LYS A O 1
ATOM 1337 N N . LEU A 1 169 ? 4.393 8.343 -8.327 1.00 86.38 169 LEU A N 1
ATOM 1338 C CA . LEU A 1 169 ? 4.314 7.039 -8.982 1.00 86.38 169 LEU A CA 1
ATOM 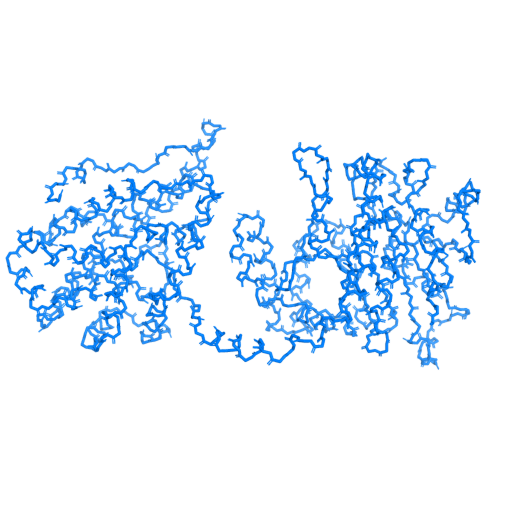1339 C C . LEU A 1 169 ? 3.303 6.102 -8.303 1.00 86.38 169 LEU A C 1
ATOM 1341 O O . LEU A 1 169 ? 2.905 6.299 -7.150 1.00 86.38 169 LEU A O 1
ATOM 1345 N N . ALA A 1 170 ? 2.908 5.058 -9.033 1.00 83.75 170 ALA A N 1
ATOM 1346 C CA . ALA A 1 170 ? 2.115 3.952 -8.507 1.00 83.75 170 ALA A CA 1
ATOM 1347 C C . ALA A 1 170 ? 3.020 2.882 -7.877 1.00 83.75 170 ALA A C 1
ATOM 1349 O O . ALA A 1 170 ? 4.060 2.529 -8.438 1.00 83.75 170 ALA A O 1
ATOM 1350 N N . TYR A 1 171 ? 2.593 2.336 -6.738 1.00 88.00 171 TYR A N 1
ATOM 1351 C CA . TYR A 1 171 ? 3.380 1.395 -5.943 1.00 88.00 171 TYR A CA 1
ATOM 1352 C C . TYR A 1 171 ? 2.700 0.038 -5.809 1.00 88.00 171 TYR A C 1
ATOM 1354 O O . TYR A 1 171 ? 1.483 -0.067 -5.671 1.00 88.00 171 TYR A O 1
ATOM 1362 N N . LEU A 1 172 ? 3.523 -1.003 -5.763 1.00 87.62 172 LEU A N 1
ATOM 1363 C CA . LEU A 1 172 ? 3.187 -2.285 -5.181 1.00 87.62 172 LEU A CA 1
ATOM 1364 C C . LEU A 1 172 ? 3.389 -2.196 -3.665 1.00 87.62 172 LEU A C 1
ATOM 1366 O O . LEU A 1 172 ? 4.476 -1.882 -3.177 1.00 87.62 172 LEU A O 1
ATOM 1370 N N . HIS A 1 173 ? 2.327 -2.458 -2.915 1.00 87.62 173 HIS A N 1
ATOM 1371 C CA . HIS A 1 173 ? 2.326 -2.360 -1.462 1.00 87.62 173 HIS A CA 1
ATOM 1372 C C . HIS A 1 173 ? 2.671 -3.723 -0.858 1.00 87.62 173 HIS A C 1
ATOM 1374 O O . HIS A 1 173 ? 1.799 -4.582 -0.757 1.00 87.62 173 HIS A O 1
ATOM 1380 N N . LEU A 1 174 ? 3.928 -3.910 -0.446 1.00 90.00 174 LEU A N 1
ATOM 1381 C CA . LEU A 1 174 ? 4.419 -5.150 0.166 1.00 90.00 174 LEU A CA 1
ATOM 1382 C C . LEU A 1 174 ? 4.779 -4.952 1.642 1.00 90.00 174 LEU A C 1
ATOM 1384 O O . LEU A 1 174 ? 4.848 -3.818 2.135 1.00 90.00 174 LEU A O 1
ATOM 1388 N N . LYS A 1 175 ? 4.992 -6.060 2.353 1.00 89.19 175 LYS A N 1
ATOM 1389 C CA . LYS A 1 175 ? 5.387 -6.092 3.765 1.00 89.19 175 LYS A CA 1
ATOM 1390 C C . LYS A 1 175 ? 6.643 -5.260 4.013 1.00 89.19 175 LYS A C 1
ATOM 1392 O O . LYS A 1 175 ? 6.667 -4.455 4.936 1.00 89.19 175 LYS A O 1
ATOM 1397 N N . GLU A 1 176 ? 7.662 -5.454 3.184 1.00 91.06 176 GLU A N 1
ATOM 1398 C CA . GLU A 1 176 ? 8.995 -4.876 3.344 1.00 91.06 176 GLU A CA 1
ATOM 1399 C C . GLU A 1 176 ? 8.997 -3.375 3.035 1.00 91.06 176 GLU A C 1
ATOM 1401 O O . GLU A 1 176 ? 9.513 -2.571 3.809 1.00 91.06 176 GLU A O 1
ATOM 1406 N N . ASN A 1 177 ? 8.381 -2.975 1.921 1.00 90.12 177 ASN A N 1
ATOM 1407 C CA . ASN A 1 177 ? 8.283 -1.578 1.515 1.00 90.12 177 ASN A CA 1
ATOM 1408 C C . ASN A 1 177 ? 7.158 -1.376 0.489 1.00 90.12 177 ASN A C 1
ATOM 1410 O O . ASN A 1 177 ? 6.440 -2.305 0.113 1.00 90.12 177 ASN A O 1
ATOM 1414 N N . ARG A 1 178 ? 6.988 -0.134 0.042 1.00 91.88 178 ARG A N 1
ATOM 1415 C CA . ARG A 1 178 ? 6.257 0.170 -1.184 1.00 91.88 178 ARG A CA 1
ATOM 1416 C C . ARG A 1 178 ? 7.255 0.217 -2.324 1.00 91.88 178 ARG A C 1
ATOM 1418 O O . ARG A 1 178 ? 8.208 0.987 -2.251 1.00 91.88 178 ARG A O 1
ATOM 1425 N N . TYR A 1 179 ? 7.023 -0.572 -3.359 1.00 93.94 179 TYR A N 1
ATOM 1426 C CA . TYR A 1 179 ? 7.963 -0.738 -4.459 1.00 93.94 179 TYR A CA 1
ATOM 1427 C C . TYR A 1 179 ? 7.356 -0.288 -5.778 1.00 93.94 179 TYR A C 1
ATOM 1429 O O . TYR A 1 179 ? 6.234 -0.659 -6.111 1.00 93.94 179 TYR A O 1
ATOM 1437 N N . ARG A 1 180 ? 8.096 0.506 -6.543 1.00 94.12 180 ARG A N 1
ATOM 1438 C CA . ARG A 1 180 ? 7.827 0.719 -7.963 1.00 94.12 180 ARG A CA 1
ATOM 1439 C C . ARG A 1 180 ? 8.657 -0.308 -8.721 1.00 94.12 180 ARG A C 1
ATOM 1441 O O . ARG A 1 180 ? 9.869 -0.337 -8.546 1.00 94.12 180 ARG A O 1
ATOM 1448 N N . ILE A 1 181 ? 8.021 -1.152 -9.526 1.00 91.38 181 ILE A N 1
ATOM 1449 C CA . ILE A 1 181 ? 8.757 -1.999 -10.474 1.00 91.38 181 ILE A CA 1
ATOM 1450 C C . ILE A 1 181 ? 9.434 -1.067 -11.482 1.00 91.38 181 ILE A C 1
ATOM 1452 O O . ILE A 1 181 ? 8.758 -0.195 -12.032 1.00 91.38 181 ILE A O 1
ATOM 1456 N N . SER A 1 182 ? 10.748 -1.204 -11.648 1.00 90.19 182 SER A N 1
ATOM 1457 C CA . SER A 1 182 ? 11.526 -0.436 -12.621 1.00 90.19 182 SER A CA 1
ATOM 1458 C C . SER A 1 182 ? 11.555 -1.160 -13.966 1.00 90.19 182 SER A C 1
ATOM 1460 O O . SER A 1 182 ? 11.172 -2.328 -14.060 1.00 90.19 182 SER A O 1
ATOM 1462 N N . ASN A 1 183 ? 12.025 -0.484 -15.014 1.00 89.75 183 ASN A N 1
ATOM 1463 C CA . ASN A 1 183 ? 12.143 -1.084 -16.348 1.00 89.75 183 ASN A CA 1
ATOM 1464 C C . ASN A 1 183 ? 13.508 -1.767 -16.564 1.00 89.75 183 ASN A C 1
ATOM 1466 O O . ASN A 1 183 ? 14.044 -1.731 -17.670 1.00 89.75 183 ASN A O 1
ATOM 1470 N N . LEU A 1 184 ? 14.096 -2.349 -15.508 1.00 96.50 184 LEU A N 1
ATOM 1471 C CA . LEU A 1 184 ? 15.346 -3.115 -15.574 1.00 96.50 184 LEU A CA 1
ATOM 1472 C C . LEU A 1 184 ? 15.040 -4.607 -15.489 1.00 96.50 184 LEU A C 1
ATOM 1474 O O . LEU A 1 184 ? 14.450 -5.073 -14.512 1.00 96.50 184 LEU A O 1
ATOM 1478 N N . HIS A 1 185 ? 15.476 -5.364 -16.489 1.00 97.31 185 HIS A N 1
ATOM 1479 C CA . HIS A 1 185 ? 15.227 -6.798 -16.568 1.00 97.31 185 HIS A CA 1
ATOM 1480 C C . HIS A 1 185 ? 16.499 -7.526 -16.992 1.00 97.31 185 HIS A C 1
ATOM 1482 O O . HIS A 1 185 ? 17.040 -7.234 -18.048 1.00 97.31 185 HIS A O 1
ATOM 1488 N N . LEU A 1 186 ? 16.966 -8.496 -16.210 1.00 98.06 186 LEU A N 1
ATOM 1489 C CA . LEU A 1 186 ? 18.017 -9.423 -16.640 1.00 98.06 186 LEU A CA 1
ATOM 1490 C C . LEU A 1 186 ? 17.409 -10.816 -16.715 1.00 98.06 186 LEU A C 1
ATOM 1492 O O . LEU A 1 186 ? 16.931 -11.334 -15.710 1.00 98.06 186 LEU A O 1
ATOM 1496 N N . VAL A 1 187 ? 17.363 -11.399 -17.907 1.00 96.94 187 VAL A N 1
ATOM 1497 C CA . VAL A 1 187 ? 16.527 -12.574 -18.167 1.00 96.94 187 VAL A CA 1
ATOM 1498 C C . VAL A 1 187 ? 17.235 -13.578 -19.062 1.00 96.94 187 VAL A C 1
ATOM 1500 O O . VAL A 1 187 ? 17.973 -13.183 -19.957 1.00 96.94 187 VAL A O 1
ATOM 1503 N N . LYS A 1 188 ? 16.985 -14.870 -18.831 1.00 96.19 188 LYS A N 1
ATOM 1504 C CA . LYS A 1 188 ? 17.281 -15.986 -19.739 1.00 96.19 188 LYS A CA 1
ATOM 1505 C C . LYS A 1 188 ? 15.995 -16.352 -20.488 1.00 96.19 188 LYS A C 1
ATOM 1507 O O . LYS A 1 188 ? 15.185 -17.106 -19.943 1.00 96.19 188 LYS A O 1
ATOM 1512 N N . PRO A 1 189 ? 15.746 -15.814 -21.697 1.00 94.25 189 PRO A N 1
ATOM 1513 C CA . PRO A 1 189 ? 14.433 -15.923 -22.337 1.00 94.25 189 PRO A CA 1
ATOM 1514 C C . PRO A 1 189 ? 13.981 -17.369 -22.574 1.00 94.25 189 PRO A C 1
ATOM 1516 O O . PRO A 1 189 ? 12.807 -17.680 -22.376 1.00 94.25 189 PRO A O 1
ATOM 1519 N N . PHE A 1 190 ? 14.906 -18.274 -22.910 1.00 93.44 190 PHE A N 1
ATOM 1520 C CA . PHE A 1 190 ? 14.593 -19.693 -23.102 1.00 93.44 190 PHE A CA 1
ATOM 1521 C C . PHE A 1 190 ? 14.184 -20.430 -21.812 1.00 93.44 190 PHE A C 1
ATOM 1523 O O . PHE A 1 190 ? 13.505 -21.451 -21.887 1.00 93.44 190 PHE A O 1
ATOM 1530 N N . LYS A 1 191 ? 14.516 -19.906 -20.621 1.00 93.88 191 LYS A N 1
ATOM 1531 C CA . LYS A 1 191 ? 14.134 -20.489 -19.316 1.00 93.88 191 LYS A CA 1
ATOM 1532 C C . LYS A 1 191 ? 12.806 -19.958 -18.764 1.00 93.88 191 LYS A C 1
ATOM 1534 O O . LYS A 1 191 ? 12.504 -20.139 -17.583 1.00 93.88 191 LYS A O 1
ATOM 1539 N N . ILE A 1 192 ? 11.995 -19.314 -19.602 1.00 93.31 192 ILE A N 1
ATOM 1540 C CA . ILE A 1 192 ? 10.615 -18.941 -19.278 1.00 93.31 192 ILE A CA 1
ATOM 1541 C C . ILE A 1 192 ? 9.680 -19.847 -20.077 1.00 93.31 192 ILE A C 1
ATOM 1543 O O . ILE A 1 192 ? 9.485 -19.642 -21.275 1.00 93.31 192 ILE A O 1
ATOM 1547 N N . ALA A 1 193 ? 9.093 -20.849 -19.417 1.00 90.25 193 ALA A N 1
ATOM 1548 C CA . ALA A 1 193 ? 8.251 -21.818 -20.118 1.00 90.25 193 ALA A CA 1
ATOM 1549 C C . ALA A 1 193 ? 6.891 -21.225 -20.516 1.00 90.25 193 ALA A C 1
ATOM 1551 O O . ALA A 1 193 ? 6.477 -21.380 -21.658 1.00 90.25 193 ALA A O 1
ATOM 1552 N N . ASN A 1 194 ? 6.222 -20.507 -19.605 1.00 90.81 194 ASN A N 1
ATOM 1553 C CA . ASN A 1 194 ? 4.891 -19.935 -19.850 1.00 90.81 194 ASN A CA 1
ATOM 1554 C C . ASN A 1 194 ? 4.968 -18.468 -20.334 1.00 90.81 194 ASN A C 1
ATOM 1556 O O . ASN A 1 194 ? 4.323 -17.564 -19.786 1.00 90.81 194 ASN A O 1
ATOM 1560 N N . ARG A 1 195 ? 5.840 -18.203 -21.309 1.00 85.19 195 ARG A N 1
ATOM 1561 C CA . ARG A 1 195 ? 6.146 -16.848 -21.805 1.00 85.19 195 ARG A CA 1
ATOM 1562 C C . ARG A 1 195 ? 4.966 -16.164 -22.502 1.00 85.19 195 ARG A C 1
ATOM 1564 O O . ARG A 1 195 ? 4.863 -14.943 -22.451 1.00 85.19 195 ARG A O 1
ATOM 1571 N N . GLU A 1 196 ? 4.028 -16.929 -23.051 1.00 83.25 196 GLU A N 1
ATOM 1572 C CA . GLU A 1 196 ? 2.808 -16.442 -23.705 1.00 83.25 196 GLU A CA 1
ATOM 1573 C C . GLU A 1 196 ? 1.898 -15.622 -22.772 1.00 83.25 196 GLU A C 1
ATOM 1575 O O . GLU A 1 196 ? 1.108 -14.791 -23.221 1.00 83.25 196 GLU A O 1
ATOM 1580 N N . TYR A 1 197 ? 1.996 -15.816 -21.450 1.00 84.31 197 TYR A N 1
ATOM 1581 C CA . TYR A 1 197 ? 1.245 -14.993 -20.499 1.00 84.31 197 TYR A CA 1
ATOM 1582 C C . TYR A 1 197 ? 1.796 -13.577 -20.378 1.00 84.31 197 TYR A C 1
ATOM 1584 O O . TYR A 1 197 ? 1.029 -12.666 -20.071 1.00 84.31 197 TYR A O 1
ATOM 1592 N N . ILE A 1 198 ? 3.096 -13.383 -20.621 1.00 78.88 198 ILE A N 1
ATOM 1593 C CA . ILE A 1 198 ? 3.716 -12.056 -20.594 1.00 78.88 198 ILE A CA 1
ATOM 1594 C C . ILE A 1 198 ? 3.061 -11.204 -21.680 1.00 78.88 198 ILE A C 1
ATOM 1596 O O . ILE A 1 198 ? 2.514 -10.147 -21.374 1.00 78.88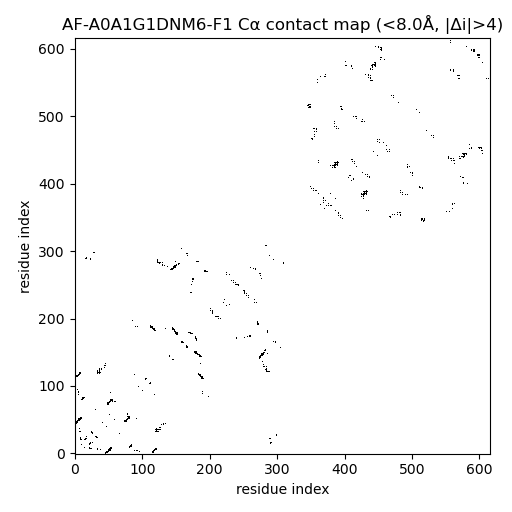 198 ILE A O 1
ATOM 1600 N N . GLU A 1 199 ? 3.013 -11.715 -22.910 1.00 78.06 199 GLU A N 1
ATOM 1601 C CA . GLU A 1 199 ? 2.363 -11.066 -24.050 1.00 78.06 199 GLU A CA 1
ATOM 1602 C C . GLU A 1 199 ? 0.901 -10.694 -23.756 1.00 78.06 199 GLU A C 1
ATOM 1604 O O . GLU A 1 199 ? 0.546 -9.514 -23.804 1.00 78.06 199 GLU A O 1
ATOM 1609 N N . LYS A 1 200 ? 0.080 -11.655 -23.307 1.00 76.75 200 LYS A N 1
ATOM 1610 C CA . LYS A 1 200 ? -1.340 -11.415 -22.979 1.00 76.75 200 LYS A CA 1
ATOM 1611 C C . LYS A 1 200 ? -1.554 -10.339 -21.911 1.00 76.75 200 LYS A C 1
ATOM 1613 O O . LYS A 1 200 ? -2.497 -9.551 -21.993 1.00 76.75 200 LYS A O 1
ATOM 1618 N N . ILE A 1 201 ? -0.698 -10.291 -20.887 1.00 71.62 201 ILE A N 1
ATOM 1619 C CA . ILE A 1 201 ? -0.781 -9.259 -19.841 1.00 71.62 201 ILE A CA 1
ATOM 1620 C C . ILE A 1 201 ? -0.488 -7.870 -20.430 1.00 71.62 201 ILE A C 1
ATOM 1622 O O . ILE A 1 201 ? -1.162 -6.901 -20.064 1.00 71.62 201 ILE A O 1
ATOM 1626 N N . TYR A 1 202 ? 0.485 -7.758 -21.340 1.00 67.50 202 TYR A N 1
ATOM 1627 C CA . TYR A 1 202 ? 0.798 -6.497 -22.017 1.00 67.50 202 TYR A CA 1
ATOM 1628 C C . TYR A 1 202 ? -0.324 -6.048 -22.961 1.00 67.50 202 TYR A C 1
ATOM 1630 O O . TYR A 1 202 ? -0.678 -4.867 -22.947 1.00 67.50 202 TYR A O 1
ATOM 1638 N N . GLU A 1 203 ? -0.940 -6.965 -23.706 1.00 69.94 203 GLU A N 1
ATOM 1639 C CA . GLU A 1 203 ? -2.075 -6.662 -24.588 1.00 69.94 203 GLU A CA 1
ATOM 1640 C C . GLU A 1 203 ? -3.281 -6.103 -23.819 1.00 69.94 203 GLU A C 1
ATOM 1642 O O . GLU A 1 203 ? -3.811 -5.045 -24.169 1.00 69.94 203 GLU A O 1
ATOM 1647 N N . TYR A 1 204 ? -3.690 -6.741 -22.717 1.00 67.31 204 TYR A N 1
ATOM 1648 C CA . TYR A 1 204 ? -4.808 -6.237 -21.910 1.00 67.31 204 TYR A CA 1
ATOM 1649 C C . TYR A 1 204 ? -4.484 -4.919 -21.196 1.00 67.31 204 TYR A C 1
ATOM 1651 O O . TYR A 1 204 ? -5.360 -4.060 -21.053 1.00 67.31 204 TYR A O 1
ATOM 1659 N N . ARG A 1 205 ? -3.221 -4.715 -20.782 1.00 66.00 205 ARG A N 1
ATOM 1660 C CA . ARG A 1 205 ? -2.753 -3.418 -20.261 1.00 66.00 205 ARG A CA 1
ATOM 1661 C C . ARG A 1 205 ? -2.898 -2.321 -21.312 1.00 66.00 205 ARG A C 1
ATOM 1663 O O . ARG A 1 205 ? -3.321 -1.219 -20.963 1.00 66.00 205 ARG A O 1
ATOM 1670 N N . TYR A 1 206 ? -2.582 -2.618 -22.568 1.00 62.69 206 TYR A N 1
ATOM 1671 C CA . TYR A 1 206 ? -2.735 -1.677 -23.670 1.00 62.69 206 TYR A CA 1
ATOM 1672 C C . TYR A 1 206 ? -4.203 -1.316 -23.935 1.00 62.69 206 TYR A C 1
ATOM 1674 O O . TYR A 1 206 ? -4.543 -0.136 -24.002 1.00 62.69 206 TYR A O 1
ATOM 1682 N N . GLN A 1 207 ? -5.095 -2.309 -23.966 1.00 64.88 207 GLN A N 1
ATOM 1683 C CA . GLN A 1 207 ? -6.536 -2.108 -24.185 1.00 64.88 207 GLN A CA 1
ATOM 1684 C C . GLN A 1 207 ? -7.250 -1.397 -23.014 1.00 64.88 207 GLN A C 1
ATOM 1686 O O . GLN A 1 207 ? -8.456 -1.168 -23.071 1.00 64.88 207 GLN A O 1
ATOM 1691 N N . LYS A 1 208 ? -6.523 -1.044 -21.939 1.00 63.88 208 LYS A N 1
ATOM 1692 C CA . LYS A 1 208 ? -7.055 -0.507 -20.671 1.00 63.88 208 LYS A CA 1
ATOM 1693 C C . LYS A 1 208 ? -8.136 -1.401 -20.055 1.00 63.88 208 LYS A C 1
ATOM 1695 O O . LYS A 1 208 ? -8.952 -0.941 -19.252 1.00 63.88 208 LYS A O 1
ATOM 1700 N N . ASP A 1 209 ? -8.112 -2.691 -20.376 1.00 67.56 209 ASP A N 1
ATOM 1701 C CA . ASP A 1 209 ? -9.107 -3.642 -19.909 1.00 67.56 209 ASP A CA 1
ATOM 1702 C C . ASP A 1 209 ? -8.705 -4.211 -18.549 1.00 67.56 209 ASP A C 1
ATOM 1704 O O . ASP A 1 209 ? -8.266 -5.351 -18.387 1.00 67.56 209 ASP A O 1
ATOM 1708 N N . ILE A 1 210 ? -8.848 -3.367 -17.528 1.00 69.50 210 ILE A N 1
ATOM 1709 C CA . ILE A 1 210 ? -8.509 -3.713 -16.146 1.00 69.50 210 ILE A CA 1
ATOM 1710 C C . ILE A 1 210 ? -9.291 -4.955 -15.690 1.00 69.50 210 ILE A C 1
ATOM 1712 O O . ILE A 1 210 ? -8.758 -5.763 -14.931 1.00 69.50 210 ILE A O 1
ATOM 1716 N N . LYS A 1 211 ? -10.527 -5.155 -16.173 1.00 72.94 211 LYS A N 1
ATOM 1717 C CA . LYS A 1 211 ? -11.336 -6.332 -15.824 1.00 72.94 211 LYS A CA 1
ATOM 1718 C C . LYS A 1 211 ? -10.694 -7.610 -16.354 1.00 72.94 211 LYS A C 1
ATOM 1720 O O . LYS A 1 211 ? -10.564 -8.569 -15.594 1.00 72.94 211 LYS A O 1
ATOM 1725 N N . ASN A 1 212 ? -10.246 -7.606 -17.606 1.00 73.19 212 ASN A N 1
ATOM 1726 C CA . ASN A 1 212 ? -9.581 -8.755 -18.208 1.00 73.19 212 ASN A CA 1
ATOM 1727 C C . ASN A 1 212 ? -8.189 -9.006 -17.619 1.00 73.19 212 ASN A C 1
ATOM 1729 O O . ASN A 1 212 ? -7.842 -10.164 -17.405 1.00 73.19 212 ASN A O 1
ATOM 1733 N N . ILE A 1 213 ? -7.438 -7.969 -17.229 1.00 72.69 213 ILE A N 1
ATOM 1734 C CA . ILE A 1 213 ? -6.177 -8.146 -16.482 1.00 72.69 213 ILE A CA 1
ATOM 1735 C C . ILE A 1 213 ? -6.434 -8.820 -15.133 1.00 72.69 213 ILE A C 1
ATOM 1737 O O . ILE A 1 213 ? -5.734 -9.768 -14.776 1.00 72.69 213 ILE A O 1
ATOM 1741 N N . VAL A 1 214 ? -7.430 -8.351 -14.375 1.00 77.88 214 VAL A N 1
ATOM 1742 C CA . VAL A 1 214 ? -7.783 -8.922 -13.065 1.00 77.88 214 VAL A CA 1
ATOM 1743 C C . VAL A 1 214 ? -8.244 -10.370 -13.223 1.00 77.88 214 VAL A C 1
ATOM 1745 O O . VAL A 1 214 ? -7.767 -11.243 -12.498 1.00 77.88 214 VAL A O 1
ATOM 1748 N N . LYS A 1 215 ? -9.117 -10.640 -14.202 1.00 81.81 215 LYS A N 1
ATOM 1749 C CA . LYS A 1 215 ? -9.614 -11.985 -14.511 1.00 81.81 215 LYS A CA 1
ATOM 1750 C C . LYS A 1 215 ? -8.478 -12.925 -14.914 1.00 81.81 215 LYS A C 1
ATOM 1752 O O . LYS A 1 215 ? -8.346 -13.989 -14.318 1.00 81.81 215 LYS A O 1
ATOM 1757 N N . LEU A 1 216 ? -7.621 -12.504 -15.846 1.00 81.56 216 LEU A N 1
ATOM 1758 C CA . LEU A 1 216 ? -6.459 -13.276 -16.282 1.00 81.56 216 LEU A CA 1
ATOM 1759 C C . LEU A 1 216 ? -5.515 -13.548 -15.108 1.00 81.56 216 LEU A C 1
ATOM 1761 O O . LEU A 1 216 ? -5.123 -14.685 -14.888 1.00 81.56 216 LEU A O 1
ATOM 1765 N N . THR A 1 217 ? -5.192 -12.532 -14.306 1.00 81.50 217 THR A N 1
ATOM 1766 C CA . THR A 1 217 ? -4.302 -12.697 -13.145 1.00 81.50 217 THR A CA 1
ATOM 1767 C C . THR A 1 217 ? -4.875 -13.703 -12.148 1.00 81.50 217 THR A C 1
ATOM 1769 O O . THR A 1 217 ? -4.163 -14.588 -11.674 1.00 81.50 217 THR A O 1
ATOM 1772 N N . PHE A 1 218 ? -6.175 -13.609 -11.865 1.00 83.75 218 PHE A N 1
ATOM 1773 C CA . PHE A 1 218 ? -6.875 -14.551 -11.001 1.00 83.75 218 PHE A CA 1
ATOM 1774 C C . PHE A 1 218 ? -6.824 -15.981 -11.559 1.00 83.75 218 PHE A C 1
ATOM 1776 O O . PHE A 1 218 ? -6.494 -16.915 -10.828 1.00 83.75 218 PHE A O 1
ATOM 1783 N N . GLU A 1 219 ? -7.106 -16.160 -12.851 1.00 85.44 219 GLU A N 1
ATOM 1784 C CA . GLU A 1 219 ? -7.057 -17.459 -13.529 1.00 85.44 219 GLU A CA 1
ATOM 1785 C C . GLU A 1 219 ? -5.647 -18.061 -13.524 1.00 85.44 219 GLU A C 1
ATOM 1787 O O . GLU A 1 219 ? -5.489 -19.239 -13.204 1.00 85.44 219 GLU A O 1
ATOM 1792 N N . LEU A 1 220 ? -4.616 -17.258 -13.801 1.00 84.75 220 LEU A N 1
ATOM 1793 C CA . LEU A 1 220 ? -3.222 -17.703 -13.818 1.00 84.75 220 LEU A CA 1
ATOM 1794 C C . LEU A 1 220 ? -2.735 -18.124 -12.431 1.00 84.75 220 LEU A C 1
ATOM 1796 O O . LEU A 1 220 ? -2.136 -19.190 -12.294 1.00 84.75 220 LEU A O 1
ATOM 1800 N N . ILE A 1 221 ? -3.033 -17.337 -11.393 1.00 83.50 221 ILE A N 1
ATOM 1801 C CA . ILE A 1 221 ? -2.679 -17.690 -10.013 1.00 83.50 221 ILE A CA 1
ATOM 1802 C C . ILE A 1 221 ? -3.424 -18.957 -9.598 1.00 83.50 221 ILE A C 1
ATOM 1804 O O . ILE A 1 221 ? -2.810 -19.880 -9.068 1.00 83.50 221 ILE A O 1
ATOM 1808 N N . ARG A 1 222 ? -4.727 -19.046 -9.883 1.00 84.31 222 ARG A N 1
ATOM 1809 C CA . ARG A 1 222 ? -5.526 -20.239 -9.584 1.00 84.31 222 ARG A CA 1
ATOM 1810 C C . ARG A 1 222 ? -4.951 -21.487 -10.256 1.00 84.31 222 ARG A C 1
ATOM 1812 O O . ARG A 1 222 ? -4.841 -22.514 -9.592 1.00 84.31 222 ARG A O 1
ATOM 1819 N N . LYS A 1 223 ? -4.597 -21.391 -11.541 1.00 87.81 223 LYS A N 1
ATOM 1820 C CA . LYS A 1 223 ? -4.121 -22.510 -12.364 1.00 87.81 223 LYS A CA 1
ATOM 1821 C C . LYS A 1 223 ? -2.704 -22.958 -12.000 1.00 87.81 223 LYS A C 1
ATOM 1823 O O . LYS A 1 223 ? -2.466 -24.157 -11.933 1.00 87.81 223 LYS A O 1
ATOM 1828 N N . HIS A 1 224 ? -1.783 -22.020 -11.771 1.00 87.81 224 HIS A N 1
ATOM 1829 C CA . HIS A 1 224 ? -0.347 -22.326 -11.666 1.00 87.81 224 HIS A CA 1
ATOM 1830 C C . HIS A 1 224 ? 0.234 -22.173 -10.259 1.00 87.81 224 HIS A C 1
ATOM 1832 O O . HIS A 1 224 ? 1.221 -22.824 -9.942 1.00 87.81 224 HIS A O 1
ATOM 1838 N N . ALA A 1 225 ? -0.365 -21.347 -9.397 1.00 81.94 225 ALA A N 1
ATOM 1839 C CA . ALA A 1 225 ? 0.099 -21.132 -8.023 1.00 81.94 225 ALA A CA 1
ATOM 1840 C C . ALA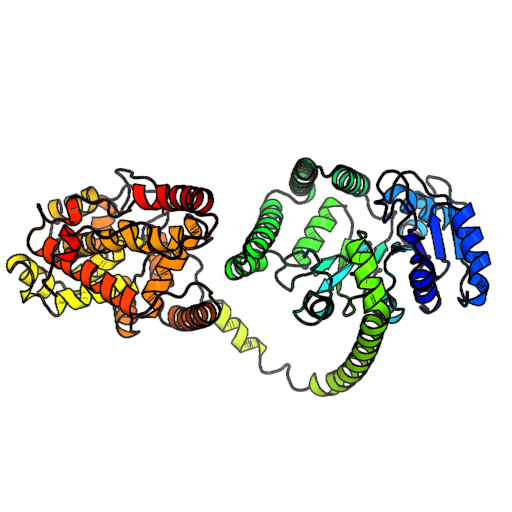 A 1 225 ? -0.867 -21.693 -6.958 1.00 81.94 225 ALA A C 1
ATOM 1842 O O . ALA A 1 225 ? -0.481 -21.846 -5.802 1.00 81.94 225 ALA A O 1
ATOM 1843 N N . GLY A 1 226 ? -2.108 -22.026 -7.314 1.00 82.56 226 GLY A N 1
ATOM 1844 C CA . GLY A 1 226 ? -3.100 -22.636 -6.428 1.00 82.56 226 GLY A CA 1
ATOM 1845 C C . GLY A 1 226 ? -3.941 -21.643 -5.613 1.00 82.56 226 GLY A C 1
ATOM 1846 O O . GLY A 1 226 ? -3.607 -20.472 -5.437 1.00 82.56 226 GLY A O 1
ATOM 1847 N N . TYR A 1 227 ? -5.066 -22.131 -5.077 1.00 76.56 227 TYR A N 1
ATOM 1848 C CA . TYR A 1 227 ? -6.107 -21.300 -4.451 1.00 76.56 227 TYR A CA 1
ATOM 1849 C C . TYR A 1 227 ? -5.643 -20.509 -3.222 1.00 76.56 227 TYR A C 1
ATOM 1851 O O . TYR A 1 227 ? -6.117 -19.397 -3.002 1.00 76.56 227 TYR A O 1
ATOM 1859 N N . LYS A 1 228 ? -4.695 -21.037 -2.436 1.00 72.62 228 LYS A N 1
ATOM 1860 C CA . LYS A 1 228 ? -4.153 -20.329 -1.260 1.00 72.62 228 LYS A CA 1
ATOM 1861 C C . LYS A 1 228 ? -3.460 -19.017 -1.652 1.00 72.62 228 LYS A C 1
ATOM 1863 O O . LYS A 1 228 ? -3.539 -18.043 -0.911 1.00 72.62 228 LYS A O 1
ATOM 1868 N N . ASN A 1 229 ? -2.868 -18.961 -2.846 1.00 82.19 229 ASN A N 1
ATOM 1869 C CA . ASN A 1 229 ? -2.171 -17.783 -3.360 1.00 82.19 229 ASN A CA 1
ATOM 1870 C C . ASN A 1 229 ? -3.115 -16.728 -3.966 1.00 82.19 229 ASN A C 1
ATOM 1872 O O . ASN A 1 229 ? -2.697 -15.599 -4.215 1.00 82.19 229 ASN A O 1
ATOM 1876 N N . LEU A 1 230 ? -4.410 -17.030 -4.121 1.00 79.69 230 LEU A N 1
ATOM 1877 C CA . LEU A 1 230 ? -5.410 -16.010 -4.458 1.00 79.69 230 LEU A CA 1
ATOM 1878 C C . LEU A 1 230 ? -5.594 -15.002 -3.318 1.00 79.69 230 LEU A C 1
ATOM 1880 O O . LEU A 1 230 ? -5.830 -13.824 -3.581 1.00 79.69 230 LEU A O 1
ATOM 1884 N N . LEU A 1 231 ? -5.427 -15.433 -2.061 1.00 74.19 231 LEU A N 1
ATOM 1885 C CA . LEU A 1 231 ? -5.460 -14.530 -0.907 1.00 74.19 231 LEU A CA 1
ATOM 1886 C C . LEU A 1 231 ? -4.341 -13.489 -0.974 1.00 74.19 231 LEU A C 1
ATOM 1888 O O . LEU A 1 231 ? -4.588 -12.328 -0.668 1.00 74.19 231 LEU A O 1
ATO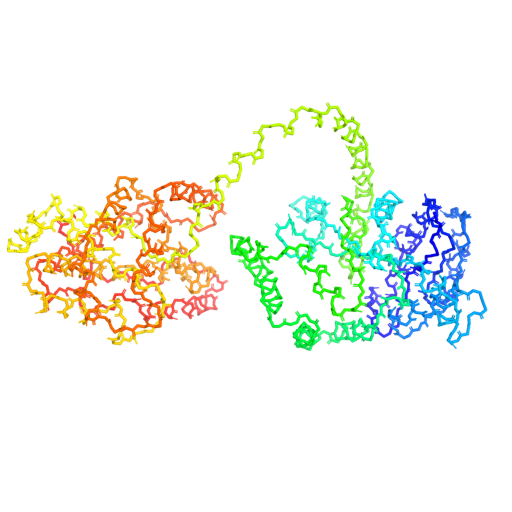M 1892 N N . PHE A 1 232 ? -3.147 -13.871 -1.441 1.00 81.38 232 PHE A N 1
ATOM 1893 C CA . PHE A 1 232 ? -2.048 -12.928 -1.655 1.00 81.38 232 PHE A CA 1
ATOM 1894 C C . PHE A 1 232 ? -2.447 -11.829 -2.646 1.00 81.38 232 PHE A C 1
ATOM 1896 O O . PHE A 1 232 ? -2.305 -10.647 -2.344 1.00 81.38 232 PHE A O 1
ATOM 1903 N N . TYR A 1 233 ? -3.014 -12.203 -3.798 1.00 77.56 233 TYR A N 1
ATOM 1904 C CA . TYR A 1 233 ? -3.487 -11.233 -4.788 1.00 77.56 233 TYR A CA 1
ATOM 1905 C C . TYR A 1 233 ? -4.559 -10.305 -4.207 1.00 77.56 233 TYR A C 1
ATOM 1907 O O . TYR A 1 233 ? -4.463 -9.087 -4.351 1.00 77.56 233 TYR A O 1
ATOM 1915 N N . ILE A 1 234 ? -5.537 -10.864 -3.486 1.00 74.88 234 ILE A N 1
ATOM 1916 C CA . ILE A 1 234 ? -6.574 -10.083 -2.801 1.00 74.88 234 ILE A CA 1
ATOM 1917 C C . ILE A 1 234 ? -5.934 -9.099 -1.814 1.00 74.88 234 ILE A C 1
ATOM 1919 O O . ILE A 1 234 ? -6.285 -7.923 -1.818 1.00 74.88 234 ILE A O 1
ATOM 1923 N N . PHE A 1 235 ? -4.969 -9.529 -1.002 1.00 81.94 235 PHE A N 1
ATOM 1924 C CA . PHE A 1 235 ? -4.309 -8.668 -0.022 1.00 81.94 235 PHE A CA 1
ATOM 1925 C C . PHE A 1 235 ? -3.475 -7.556 -0.660 1.00 81.94 235 PHE A C 1
ATOM 1927 O O . PHE A 1 235 ? -3.515 -6.433 -0.162 1.00 81.94 235 PHE A O 1
ATOM 1934 N N . VAL A 1 236 ? -2.809 -7.807 -1.791 1.00 78.44 236 VAL A N 1
ATOM 1935 C CA . VAL A 1 236 ? -2.144 -6.749 -2.571 1.00 78.44 236 VAL A CA 1
ATOM 1936 C C . VAL A 1 236 ? -3.161 -5.707 -3.050 1.00 78.44 236 VAL A C 1
ATOM 1938 O O . VAL A 1 236 ? -2.934 -4.507 -2.883 1.00 78.44 236 VAL A O 1
ATOM 1941 N N . GLN A 1 237 ? -4.304 -6.142 -3.598 1.00 81.00 237 GLN A N 1
ATOM 1942 C CA . GLN A 1 237 ? -5.358 -5.228 -4.057 1.00 81.00 237 GLN A CA 1
ATOM 1943 C C . GLN A 1 237 ? -5.972 -4.433 -2.899 1.00 81.00 237 GLN A C 1
ATOM 1945 O O . GLN A 1 237 ? -6.182 -3.228 -3.021 1.00 81.00 237 GLN A O 1
ATOM 1950 N N . MET A 1 238 ? -6.206 -5.076 -1.752 1.00 71.88 238 MET A N 1
ATOM 1951 C CA . MET A 1 238 ? -6.710 -4.402 -0.554 1.00 71.88 238 MET A CA 1
ATOM 1952 C C . MET A 1 238 ? -5.696 -3.387 -0.022 1.00 71.88 238 MET A C 1
ATOM 1954 O O . MET A 1 238 ? -6.073 -2.256 0.272 1.00 71.88 238 MET A O 1
ATOM 1958 N N . ALA A 1 239 ? -4.410 -3.740 0.049 1.00 71.38 239 ALA A N 1
ATOM 1959 C CA . ALA A 1 239 ? -3.354 -2.826 0.472 1.00 71.38 239 ALA A CA 1
ATOM 1960 C C . ALA A 1 239 ? -3.293 -1.566 -0.408 1.00 71.38 239 ALA A C 1
ATOM 1962 O O . ALA A 1 239 ? -3.256 -0.447 0.112 1.00 71.38 239 ALA A O 1
ATOM 1963 N N . LEU A 1 240 ? -3.353 -1.745 -1.732 1.00 75.19 240 LEU A N 1
ATOM 1964 C CA . LEU A 1 240 ? -3.406 -0.649 -2.699 1.00 75.19 240 LEU A CA 1
ATOM 1965 C C . LEU A 1 240 ? -4.668 0.206 -2.516 1.00 75.19 240 LEU A C 1
ATOM 1967 O O . LEU A 1 240 ? -4.576 1.429 -2.403 1.00 75.19 240 LEU A O 1
ATOM 1971 N N . PHE A 1 241 ? -5.837 -0.434 -2.437 1.00 74.50 241 PHE A N 1
ATOM 1972 C CA . PHE A 1 241 ? -7.120 0.239 -2.240 1.00 74.50 241 PHE A CA 1
ATOM 1973 C C . PHE A 1 241 ? -7.113 1.103 -0.975 1.00 74.50 241 PHE A C 1
ATOM 1975 O O . PHE A 1 241 ? -7.459 2.284 -1.031 1.00 74.50 241 PHE A O 1
ATOM 1982 N N . PHE A 1 242 ? -6.664 0.549 0.156 1.00 65.31 242 PHE A N 1
ATOM 1983 C CA . PHE A 1 242 ? -6.620 1.271 1.426 1.00 65.31 242 PHE A CA 1
ATOM 1984 C C . PHE A 1 242 ? -5.617 2.417 1.433 1.00 65.31 242 PHE A C 1
ATOM 1986 O O . PHE A 1 242 ? -5.913 3.469 2.002 1.00 65.31 242 PHE A O 1
ATOM 1993 N N . SER A 1 243 ? -4.470 2.259 0.768 1.00 69.50 243 SER A N 1
ATOM 1994 C CA . SER A 1 243 ? -3.525 3.365 0.623 1.00 69.50 243 SER A CA 1
ATOM 1995 C C . SER A 1 243 ? -4.105 4.490 -0.242 1.00 69.50 243 SER A C 1
ATOM 1997 O O . SER A 1 243 ? -3.971 5.664 0.106 1.00 69.50 243 SER A O 1
ATOM 1999 N N . HIS A 1 244 ? -4.845 4.152 -1.305 1.00 68.69 244 HIS A N 1
ATOM 2000 C CA . HIS A 1 244 ? -5.497 5.133 -2.176 1.00 68.69 244 HIS A CA 1
ATOM 2001 C C . HIS A 1 244 ? -6.548 5.977 -1.437 1.00 68.69 244 HIS A C 1
ATOM 2003 O O . HIS A 1 244 ? -6.595 7.195 -1.601 1.00 68.69 244 HIS A O 1
ATOM 2009 N N . ILE A 1 245 ? -7.339 5.359 -0.553 1.00 62.53 245 ILE A N 1
ATOM 2010 C CA . ILE A 1 245 ? -8.319 6.074 0.285 1.00 62.53 245 ILE A CA 1
ATOM 2011 C C . ILE A 1 245 ? -7.715 6.667 1.573 1.00 62.53 245 ILE A C 1
ATOM 2013 O O . ILE A 1 245 ? -8.458 7.084 2.461 1.00 62.53 245 ILE A O 1
ATOM 2017 N N . ARG A 1 246 ? -6.377 6.730 1.672 1.00 67.31 246 ARG A N 1
ATOM 2018 C CA . ARG A 1 246 ? -5.602 7.295 2.795 1.00 67.31 246 ARG A CA 1
ATOM 2019 C C . ARG A 1 246 ? -5.852 6.626 4.157 1.00 67.31 246 ARG A C 1
ATOM 2021 O O . ARG A 1 246 ? -5.610 7.233 5.197 1.00 67.31 246 ARG A O 1
ATOM 2028 N N . LEU A 1 247 ? -6.284 5.363 4.171 1.00 58.38 247 LEU A N 1
ATOM 2029 C CA . LEU A 1 247 ? -6.418 4.547 5.385 1.00 58.38 247 LEU A CA 1
ATOM 2030 C C . LEU A 1 247 ? -5.154 3.711 5.598 1.00 58.38 247 LEU A C 1
ATOM 2032 O O . LEU A 1 247 ? -5.141 2.493 5.401 1.00 58.38 247 LEU A O 1
ATOM 2036 N N . GLU A 1 248 ? -4.069 4.378 5.993 1.00 69.25 248 GLU A N 1
ATOM 2037 C CA . GLU A 1 248 ? -2.743 3.758 5.975 1.00 69.25 248 GLU A CA 1
ATOM 2038 C C . GLU A 1 248 ? -2.610 2.557 6.919 1.00 69.25 248 GLU A C 1
ATOM 2040 O O . GLU A 1 248 ? -1.915 1.602 6.592 1.00 69.25 248 GLU A O 1
ATOM 2045 N N . PHE A 1 249 ? -3.331 2.538 8.043 1.00 62.94 249 PHE A N 1
ATOM 2046 C CA . PHE A 1 249 ? -3.306 1.404 8.970 1.00 62.94 249 PHE A CA 1
ATOM 2047 C C . PHE A 1 249 ? -3.857 0.110 8.345 1.00 62.94 249 PHE A C 1
ATOM 2049 O O . PHE A 1 249 ? -3.317 -0.966 8.590 1.00 62.94 249 PHE A O 1
ATOM 2056 N N . LEU A 1 250 ? -4.890 0.202 7.496 1.00 55.41 250 LEU A N 1
ATOM 2057 C CA . LEU A 1 250 ? -5.426 -0.955 6.773 1.00 55.41 250 LEU A CA 1
ATOM 2058 C C . LEU A 1 250 ? -4.483 -1.365 5.648 1.00 55.41 250 LEU A C 1
ATOM 2060 O O . LEU A 1 250 ? -4.238 -2.552 5.468 1.00 55.41 250 LEU A O 1
ATOM 2064 N N . SER A 1 251 ? -3.896 -0.393 4.943 1.00 67.88 251 SER A N 1
ATOM 2065 C CA . SER A 1 251 ? -2.803 -0.659 3.999 1.00 67.88 251 SER A CA 1
ATOM 2066 C C . SER A 1 251 ? -1.700 -1.473 4.685 1.00 67.88 251 SER A C 1
ATOM 2068 O O . SER A 1 251 ? -1.363 -2.552 4.208 1.00 67.88 251 SER A O 1
ATOM 2070 N N . LEU A 1 252 ? -1.216 -1.047 5.856 1.00 71.94 252 LEU A N 1
ATOM 2071 C CA . LEU A 1 252 ? -0.209 -1.770 6.643 1.00 71.94 252 LEU A CA 1
ATOM 2072 C C . LEU A 1 252 ? -0.680 -3.166 7.079 1.00 71.94 252 LEU A C 1
ATOM 2074 O O . LEU A 1 252 ? 0.080 -4.127 6.952 1.00 71.94 252 LEU A O 1
ATOM 2078 N N . PHE A 1 253 ? -1.932 -3.299 7.525 1.00 71.88 253 PHE A N 1
ATOM 2079 C CA . PHE A 1 253 ? -2.510 -4.587 7.908 1.00 71.88 253 PHE A CA 1
ATOM 2080 C C . PHE A 1 253 ? -2.516 -5.588 6.751 1.00 71.88 253 PHE A C 1
ATOM 2082 O O . PHE A 1 253 ? -2.118 -6.731 6.937 1.00 71.88 253 PHE A O 1
ATOM 2089 N N . PHE A 1 254 ? -2.947 -5.191 5.553 1.00 69.38 254 PHE A N 1
ATOM 2090 C CA . PHE A 1 254 ? -2.955 -6.102 4.407 1.00 69.38 254 PHE A CA 1
ATOM 2091 C C . PHE A 1 254 ? -1.541 -6.362 3.880 1.00 69.38 254 PHE A C 1
ATOM 2093 O O . PHE A 1 254 ? -1.223 -7.494 3.514 1.00 69.38 254 PHE A O 1
ATOM 2100 N N . ARG A 1 255 ? -0.664 -5.350 3.930 1.00 83.12 255 ARG A N 1
ATOM 2101 C CA . ARG A 1 255 ? 0.749 -5.462 3.540 1.00 83.12 255 ARG A CA 1
ATOM 2102 C C . ARG A 1 255 ? 1.506 -6.524 4.323 1.00 83.12 255 ARG A C 1
ATOM 2104 O O . ARG A 1 255 ? 2.353 -7.194 3.746 1.00 83.12 255 ARG A O 1
ATOM 2111 N N . GLN A 1 256 ? 1.206 -6.719 5.608 1.00 80.94 256 GLN A N 1
ATOM 2112 C CA . GLN A 1 256 ? 1.957 -7.659 6.450 1.00 80.94 256 GLN A CA 1
ATOM 2113 C C . GLN A 1 256 ? 1.913 -9.115 5.945 1.00 80.94 256 GLN A C 1
ATOM 2115 O O . GLN A 1 256 ? 2.812 -9.899 6.252 1.00 80.94 256 GLN A O 1
ATOM 2120 N N . PHE A 1 257 ? 0.887 -9.461 5.162 1.00 79.38 257 PHE A N 1
ATOM 2121 C CA . PHE A 1 257 ? 0.678 -10.795 4.601 1.00 79.38 257 PHE A CA 1
ATOM 2122 C C . PHE A 1 257 ? 1.263 -10.966 3.193 1.00 79.38 257 PHE A C 1
ATOM 2124 O O . PHE A 1 257 ? 1.217 -12.067 2.650 1.00 79.38 257 PHE A O 1
ATOM 2131 N N . VAL A 1 258 ? 1.801 -9.901 2.588 1.00 85.62 258 VAL A N 1
ATOM 2132 C CA . VAL A 1 258 ? 2.278 -9.902 1.199 1.00 85.62 258 VAL A CA 1
ATOM 2133 C C . VAL A 1 258 ? 3.766 -9.551 1.139 1.00 85.62 258 VAL A C 1
ATOM 2135 O O . VAL A 1 258 ? 4.149 -8.392 1.018 1.00 85.62 258 VAL A O 1
ATOM 2138 N N . SER A 1 259 ? 4.631 -10.560 1.261 1.00 92.19 259 SER A N 1
ATOM 2139 C CA . SER A 1 259 ? 6.089 -10.379 1.192 1.00 92.19 259 SER A CA 1
ATOM 2140 C C . SER A 1 259 ? 6.623 -10.410 -0.240 1.00 92.19 259 SER A C 1
ATOM 2142 O O . SER A 1 259 ? 6.044 -11.060 -1.116 1.00 92.19 259 SER A O 1
ATOM 2144 N N . VAL A 1 260 ? 7.782 -9.782 -0.455 1.00 93.75 260 VAL A N 1
ATOM 2145 C CA . VAL A 1 260 ? 8.558 -9.880 -1.707 1.00 93.75 260 VAL A CA 1
ATOM 2146 C C . VAL A 1 260 ? 8.804 -11.345 -2.075 1.00 93.75 260 VAL A C 1
ATOM 2148 O O . VAL A 1 260 ? 8.526 -11.746 -3.199 1.00 93.75 260 VAL A O 1
ATOM 2151 N N . LYS A 1 261 ? 9.220 -12.177 -1.112 1.00 93.94 261 LYS A N 1
ATOM 2152 C CA . LYS A 1 261 ? 9.493 -13.608 -1.345 1.00 93.94 261 LYS A CA 1
ATOM 2153 C C . LYS A 1 261 ? 8.257 -14.385 -1.811 1.00 93.94 261 LYS A C 1
ATOM 2155 O O . LYS A 1 261 ? 8.362 -15.280 -2.646 1.00 93.94 261 LYS A O 1
ATOM 2160 N N . MET A 1 262 ? 7.076 -14.065 -1.276 1.00 91.25 262 MET A N 1
ATOM 2161 C CA . MET A 1 262 ? 5.834 -14.697 -1.730 1.00 91.25 262 MET A CA 1
ATOM 2162 C C . MET A 1 262 ? 5.459 -14.224 -3.140 1.00 91.25 262 MET A C 1
ATOM 2164 O O . MET A 1 262 ? 5.042 -15.045 -3.955 1.00 91.25 262 MET A O 1
ATOM 2168 N N . ALA A 1 263 ? 5.671 -12.939 -3.451 1.00 91.12 263 ALA A N 1
ATOM 2169 C CA . ALA A 1 263 ? 5.499 -12.411 -4.803 1.00 91.12 263 ALA A CA 1
ATOM 2170 C C . ALA A 1 263 ? 6.410 -13.141 -5.807 1.00 91.12 263 ALA A C 1
ATOM 2172 O O . ALA A 1 263 ? 5.922 -13.631 -6.823 1.00 91.12 263 ALA A O 1
ATOM 2173 N N . GLU A 1 264 ? 7.702 -13.278 -5.483 1.00 94.94 264 GLU A N 1
ATOM 2174 C CA . GLU A 1 264 ? 8.686 -14.027 -6.277 1.00 94.94 264 GLU A CA 1
ATOM 2175 C C . GLU A 1 264 ? 8.208 -15.459 -6.536 1.00 94.94 264 GLU A C 1
ATOM 2177 O O . GLU A 1 264 ? 8.184 -15.892 -7.685 1.00 94.94 264 GLU A O 1
ATOM 2182 N N . GLY A 1 265 ? 7.757 -16.174 -5.498 1.00 94.00 265 GLY A N 1
ATOM 2183 C CA . GLY A 1 265 ? 7.267 -17.550 -5.624 1.00 94.00 265 GLY A CA 1
ATOM 2184 C C . GLY A 1 265 ? 6.015 -17.682 -6.497 1.00 94.00 265 GLY A C 1
ATOM 2185 O O . GLY A 1 265 ? 5.935 -18.583 -7.329 1.00 94.00 265 GLY A O 1
ATOM 2186 N N . ILE A 1 266 ? 5.045 -16.773 -6.359 1.00 89.69 266 ILE A N 1
ATOM 2187 C CA . ILE A 1 266 ? 3.820 -16.797 -7.172 1.00 89.69 266 ILE A CA 1
ATOM 2188 C C . ILE A 1 266 ? 4.148 -16.549 -8.643 1.00 89.69 266 ILE A C 1
ATOM 2190 O O . ILE A 1 266 ? 3.700 -17.313 -9.498 1.00 89.69 266 ILE A O 1
ATOM 2194 N N . VAL A 1 267 ? 4.942 -15.519 -8.949 1.00 90.81 267 VAL A N 1
ATOM 2195 C CA . VAL A 1 267 ? 5.300 -15.208 -10.340 1.00 90.81 267 VAL A CA 1
ATOM 2196 C C . VAL A 1 267 ? 6.199 -16.301 -10.926 1.00 90.81 267 VAL A C 1
ATOM 2198 O O . VAL A 1 267 ? 5.979 -16.704 -12.066 1.00 90.81 267 VAL A O 1
ATOM 2201 N N . SER A 1 268 ? 7.130 -16.851 -10.138 1.00 94.62 268 SER A N 1
ATOM 2202 C CA . SER A 1 268 ? 7.962 -18.000 -10.527 1.00 94.62 268 SER A CA 1
ATOM 2203 C C . SER A 1 268 ? 7.115 -19.202 -10.941 1.00 94.62 268 SER A C 1
ATOM 2205 O O . SER A 1 268 ? 7.357 -19.794 -11.988 1.00 94.62 268 SER A O 1
ATOM 2207 N N . ASN A 1 269 ? 6.069 -19.525 -10.173 1.00 93.31 269 ASN A N 1
ATOM 2208 C CA . ASN A 1 269 ? 5.153 -20.621 -10.498 1.00 93.31 269 ASN A CA 1
ATOM 2209 C C . ASN A 1 269 ? 4.318 -20.329 -11.753 1.00 93.31 269 ASN A C 1
ATOM 2211 O O . ASN A 1 269 ? 4.143 -21.206 -12.596 1.00 93.31 269 ASN A O 1
ATOM 2215 N N . VAL A 1 270 ? 3.820 -19.096 -11.901 1.00 90.50 270 VAL A N 1
ATOM 2216 C CA . VAL A 1 270 ? 3.010 -18.681 -13.060 1.00 90.50 270 VAL A CA 1
ATOM 2217 C C . VAL A 1 270 ? 3.816 -18.721 -14.355 1.00 90.50 270 VAL A C 1
ATOM 2219 O O . VAL A 1 270 ? 3.318 -19.224 -15.359 1.00 90.50 270 VAL A O 1
ATOM 2222 N N . LEU A 1 271 ? 5.050 -18.217 -14.338 1.00 91.50 271 LEU A N 1
ATOM 2223 C CA . LEU A 1 271 ? 5.932 -18.182 -15.506 1.00 91.50 271 LEU A CA 1
ATOM 2224 C C . LEU A 1 271 ? 6.744 -19.472 -15.693 1.00 91.50 271 LEU A C 1
ATOM 2226 O O . LEU A 1 271 ? 7.356 -19.651 -16.747 1.00 91.50 271 LEU A O 1
ATOM 2230 N N . LYS A 1 272 ? 6.733 -20.366 -14.693 1.00 94.56 272 LYS A N 1
ATOM 2231 C CA . LYS A 1 272 ? 7.600 -21.549 -14.592 1.00 94.56 272 LYS A CA 1
ATOM 2232 C C . LYS A 1 272 ? 9.071 -21.186 -14.821 1.00 94.56 272 LYS A C 1
ATOM 2234 O O . LYS A 1 272 ? 9.712 -21.672 -15.747 1.00 94.56 272 LYS A O 1
ATOM 2239 N N . THR A 1 273 ? 9.578 -20.286 -13.984 1.00 95.94 273 THR A N 1
ATOM 2240 C CA . THR A 1 273 ? 10.952 -19.768 -14.037 1.00 95.94 273 THR A CA 1
ATOM 2241 C C . THR A 1 273 ? 11.438 -19.407 -12.631 1.00 95.94 273 THR A C 1
ATOM 2243 O O . THR A 1 273 ? 10.616 -19.255 -11.730 1.00 95.94 273 THR A O 1
ATOM 2246 N N . ARG A 1 274 ? 12.749 -19.255 -12.410 1.00 96.69 274 ARG A N 1
ATOM 2247 C CA . ARG A 1 274 ? 13.298 -18.814 -11.114 1.00 96.69 274 ARG A CA 1
ATOM 2248 C C . ARG A 1 274 ? 13.414 -17.290 -11.090 1.00 96.69 274 ARG A C 1
ATOM 2250 O O . ARG A 1 274 ? 14.395 -16.739 -11.594 1.00 96.69 274 ARG A O 1
ATOM 2257 N N . LEU A 1 275 ? 12.409 -16.609 -10.536 1.00 97.00 275 LEU A N 1
ATOM 2258 C CA . LEU A 1 275 ? 12.338 -15.146 -10.535 1.00 97.00 275 LEU A CA 1
ATOM 2259 C C . LEU A 1 275 ? 12.923 -14.519 -9.263 1.00 97.00 275 LEU A C 1
ATOM 2261 O O . LEU A 1 275 ? 12.667 -14.984 -8.153 1.00 97.00 275 LEU A O 1
ATOM 2265 N N . LYS A 1 276 ? 13.636 -13.402 -9.436 1.00 97.44 276 LYS A N 1
ATOM 2266 C CA . LYS A 1 276 ? 14.151 -12.547 -8.364 1.00 97.44 276 LYS A CA 1
ATOM 2267 C C . LYS A 1 276 ? 13.706 -11.098 -8.548 1.00 97.44 276 LYS A C 1
ATOM 2269 O O . LYS A 1 276 ? 13.864 -10.526 -9.623 1.00 97.44 276 LYS A O 1
ATOM 2274 N N . LEU A 1 277 ? 13.209 -10.477 -7.485 1.00 97.12 277 LEU A N 1
ATOM 2275 C CA . LEU A 1 277 ? 13.030 -9.029 -7.416 1.00 97.12 277 LEU A CA 1
ATOM 2276 C C . LEU A 1 277 ? 14.287 -8.398 -6.803 1.00 97.12 277 LEU A C 1
ATOM 2278 O O . LEU A 1 277 ? 14.734 -8.795 -5.725 1.00 97.12 277 LEU A O 1
ATOM 2282 N N . VAL A 1 278 ? 14.865 -7.417 -7.496 1.00 96.94 278 VAL A N 1
ATOM 2283 C CA . VAL A 1 278 ? 16.137 -6.782 -7.133 1.00 96.94 278 VAL A CA 1
ATOM 2284 C C . VAL A 1 278 ? 15.901 -5.314 -6.811 1.00 96.94 278 VAL A C 1
ATOM 2286 O O . VAL A 1 278 ? 15.504 -4.531 -7.669 1.00 96.94 278 VAL A O 1
ATOM 2289 N N . GLU A 1 279 ? 16.151 -4.938 -5.560 1.00 95.25 279 GLU A N 1
ATOM 2290 C CA . GLU A 1 279 ? 16.009 -3.554 -5.112 1.00 95.25 279 GLU A CA 1
ATOM 2291 C C . GLU A 1 279 ? 17.162 -2.682 -5.640 1.00 95.25 279 GLU A C 1
ATOM 2293 O O . GLU A 1 279 ? 18.329 -3.032 -5.438 1.00 95.25 279 GLU A O 1
ATOM 2298 N N . THR A 1 280 ? 16.851 -1.538 -6.257 1.00 94.25 280 THR A N 1
ATOM 2299 C CA . THR A 1 280 ? 17.804 -0.458 -6.556 1.00 94.25 280 THR A CA 1
ATOM 2300 C C . THR A 1 280 ? 17.597 0.710 -5.604 1.00 94.25 280 THR A C 1
ATOM 2302 O O . THR A 1 280 ? 16.486 1.024 -5.173 1.00 94.25 280 THR A O 1
ATOM 2305 N N . SER A 1 281 ? 18.693 1.363 -5.242 1.00 91.81 281 SER A N 1
ATOM 2306 C CA . SER A 1 281 ? 18.673 2.483 -4.307 1.00 91.81 281 SER A CA 1
ATOM 2307 C C . SER A 1 281 ? 18.461 3.825 -4.999 1.00 91.81 281 SER A C 1
ATOM 2309 O O . SER A 1 281 ? 18.146 4.808 -4.323 1.00 91.81 281 SER A O 1
ATOM 2311 N N . PHE A 1 282 ? 18.665 3.876 -6.310 1.00 92.56 282 PHE A N 1
ATOM 2312 C CA . PHE A 1 282 ? 18.491 5.050 -7.158 1.00 92.56 282 PHE A CA 1
ATOM 2313 C C . PHE A 1 282 ? 17.074 5.094 -7.737 1.00 92.56 282 PHE A C 1
ATOM 2315 O O . PHE A 1 282 ? 16.319 4.136 -7.609 1.00 92.56 282 PHE A O 1
ATOM 2322 N N . GLY A 1 283 ? 16.679 6.256 -8.260 1.00 90.38 283 GLY A N 1
ATOM 2323 C CA . GLY A 1 283 ? 15.322 6.475 -8.770 1.00 90.38 283 GLY A CA 1
ATOM 2324 C C . GLY A 1 283 ? 15.234 6.590 -10.287 1.00 90.38 283 GLY A C 1
ATOM 2325 O O . GLY A 1 283 ? 14.121 6.612 -10.808 1.00 90.38 283 GLY A O 1
ATOM 2326 N N . GLY A 1 284 ? 16.370 6.683 -10.983 1.00 93.38 284 GLY A N 1
ATOM 2327 C CA . GLY A 1 284 ? 16.428 6.977 -12.410 1.00 93.38 284 GLY A CA 1
ATOM 2328 C C . GLY A 1 284 ? 15.695 5.945 -13.258 1.00 93.38 284 GLY A C 1
ATOM 2329 O O . GLY A 1 284 ? 14.887 6.314 -14.104 1.00 93.38 284 GLY A O 1
ATOM 2330 N N . ALA A 1 285 ? 15.882 4.659 -12.965 1.00 93.00 285 ALA A N 1
ATOM 2331 C CA . ALA A 1 285 ? 15.233 3.564 -13.684 1.00 93.00 285 ALA A CA 1
ATOM 2332 C C . ALA A 1 285 ? 13.730 3.392 -13.377 1.00 93.00 285 ALA A C 1
ATOM 2334 O O . ALA A 1 285 ? 13.058 2.553 -13.980 1.00 93.00 285 ALA A O 1
ATOM 2335 N N . ALA A 1 286 ? 13.193 4.133 -12.407 1.00 91.25 286 ALA A N 1
ATOM 2336 C CA . ALA A 1 286 ? 11.781 4.093 -12.028 1.00 91.25 286 ALA A CA 1
ATOM 2337 C C . ALA A 1 286 ? 10.988 5.321 -12.513 1.00 91.25 286 ALA A C 1
ATOM 2339 O O . ALA A 1 286 ? 9.769 5.355 -12.324 1.00 91.25 286 ALA A O 1
ATOM 2340 N N . LEU A 1 287 ? 11.670 6.311 -13.101 1.00 91.00 287 LEU A N 1
ATOM 2341 C CA . LEU A 1 287 ? 11.105 7.558 -13.620 1.00 91.00 287 LEU A CA 1
ATOM 2342 C C . LEU A 1 287 ? 11.136 7.549 -15.154 1.00 91.00 287 LEU A C 1
ATOM 2344 O O . LEU A 1 287 ? 12.047 8.095 -15.778 1.00 91.00 287 LEU A O 1
ATOM 2348 N N . ASP A 1 288 ? 10.127 6.910 -15.742 1.00 90.19 288 ASP A N 1
ATOM 2349 C CA . ASP A 1 288 ? 9.881 6.869 -17.182 1.00 90.19 288 ASP A CA 1
ATOM 2350 C C . ASP A 1 288 ? 9.001 8.036 -17.669 1.00 90.19 288 ASP A C 1
ATOM 2352 O O . ASP A 1 288 ? 8.149 8.550 -16.938 1.00 90.19 288 ASP A O 1
ATOM 2356 N N . VAL A 1 289 ? 9.203 8.472 -18.918 1.00 88.38 289 VAL A N 1
ATOM 2357 C CA . VAL A 1 289 ? 8.358 9.490 -19.561 1.00 88.38 289 VAL A CA 1
ATOM 2358 C C . VAL A 1 289 ? 7.072 8.850 -20.077 1.00 88.38 289 VAL A C 1
ATOM 2360 O O . VAL A 1 289 ? 7.008 8.281 -21.169 1.00 88.38 289 VAL A O 1
ATOM 2363 N N . ASP A 1 290 ? 6.005 8.973 -19.288 1.00 83.12 290 ASP A N 1
ATOM 2364 C CA . ASP A 1 290 ? 4.775 8.232 -19.552 1.00 83.12 290 ASP A CA 1
ATOM 2365 C C . ASP A 1 290 ? 3.679 9.060 -20.257 1.00 83.12 290 ASP A C 1
ATOM 2367 O O . ASP A 1 290 ? 2.841 8.509 -20.981 1.00 83.12 290 ASP A O 1
ATOM 2371 N N . ASN A 1 291 ? 3.698 10.383 -20.064 1.00 85.69 291 ASN A N 1
ATOM 2372 C CA . ASN A 1 291 ? 2.794 11.373 -20.659 1.00 85.69 291 ASN A CA 1
ATOM 2373 C C . ASN A 1 291 ? 3.475 12.759 -20.778 1.00 85.69 291 ASN A C 1
ATOM 2375 O O . ASN A 1 291 ? 4.587 12.968 -20.295 1.00 85.69 291 ASN A O 1
ATOM 2379 N N . GLU A 1 292 ? 2.790 13.720 -21.402 1.00 86.50 292 GLU A N 1
ATOM 2380 C CA . GLU A 1 292 ? 3.297 15.084 -21.646 1.00 86.50 292 GLU A CA 1
ATOM 2381 C C . GLU A 1 292 ? 3.636 15.852 -20.364 1.00 86.50 292 GLU A C 1
ATOM 2383 O O . GLU A 1 292 ? 4.614 16.600 -20.316 1.00 86.50 292 GLU A O 1
ATOM 2388 N N . ARG A 1 293 ? 2.855 15.651 -19.296 1.00 88.25 293 ARG A N 1
ATOM 2389 C CA . ARG A 1 293 ? 3.118 16.274 -17.996 1.00 88.25 293 ARG A CA 1
ATOM 2390 C C . ARG A 1 293 ? 4.413 15.734 -17.397 1.00 88.25 293 ARG A C 1
ATOM 2392 O O . ARG A 1 293 ? 5.226 16.532 -16.937 1.00 88.25 293 ARG A O 1
ATOM 2399 N N . ASP A 1 294 ? 4.607 14.417 -17.413 1.00 88.19 294 ASP A N 1
ATOM 2400 C CA . ASP A 1 294 ? 5.821 13.790 -16.880 1.00 88.19 294 ASP A CA 1
ATOM 2401 C C . ASP A 1 294 ? 7.057 14.262 -17.649 1.00 88.19 294 ASP A C 1
ATOM 2403 O O . ASP A 1 294 ? 8.049 14.642 -17.028 1.00 88.19 294 ASP A O 1
ATOM 2407 N N . PHE A 1 295 ? 6.966 14.350 -18.983 1.00 91.75 295 PHE A N 1
ATOM 2408 C CA . PHE A 1 295 ? 8.031 14.918 -19.809 1.00 91.75 295 PHE A CA 1
ATOM 2409 C C . PHE A 1 295 ? 8.370 16.356 -19.406 1.00 91.75 295 PHE A C 1
ATOM 2411 O O . PHE A 1 295 ? 9.535 16.668 -19.176 1.00 91.75 295 PHE A O 1
ATOM 2418 N N . ASN A 1 296 ? 7.370 17.234 -19.286 1.00 91.19 296 ASN A N 1
ATOM 2419 C CA . ASN A 1 296 ? 7.598 18.638 -18.936 1.00 91.19 296 ASN A CA 1
ATOM 2420 C C . ASN A 1 296 ? 8.210 18.797 -17.536 1.00 91.19 296 ASN A C 1
ATOM 2422 O O . ASN A 1 296 ? 9.088 19.637 -17.342 1.00 91.19 296 ASN A O 1
ATOM 2426 N N . ILE A 1 297 ? 7.790 17.977 -16.568 1.00 92.50 297 ILE A N 1
ATOM 2427 C CA . ILE A 1 297 ? 8.378 17.983 -15.223 1.00 92.50 297 ILE A CA 1
ATOM 2428 C C . ILE A 1 297 ? 9.825 17.500 -15.276 1.00 92.50 297 ILE A C 1
ATOM 2430 O O . ILE A 1 297 ? 10.698 18.182 -14.743 1.00 92.50 297 ILE A O 1
ATOM 2434 N N . ILE A 1 298 ? 10.089 16.367 -15.936 1.00 93.62 298 ILE A N 1
ATOM 2435 C CA . ILE A 1 298 ? 11.448 15.847 -16.113 1.00 93.62 298 ILE A CA 1
ATOM 2436 C C . ILE A 1 298 ? 12.313 16.898 -16.796 1.00 93.62 298 ILE A C 1
ATOM 2438 O O . ILE A 1 298 ? 13.400 17.160 -16.310 1.00 93.62 298 ILE A O 1
ATOM 2442 N N . LYS A 1 299 ? 11.819 17.568 -17.840 1.00 93.62 299 LYS A N 1
ATOM 2443 C CA . LYS A 1 299 ? 12.547 18.620 -18.553 1.00 93.62 299 LYS A CA 1
ATOM 2444 C C . LYS A 1 299 ? 12.991 19.760 -17.641 1.00 93.62 299 LYS A C 1
ATOM 2446 O O . LYS A 1 299 ? 14.147 20.160 -17.692 1.00 93.62 299 LYS A O 1
ATOM 2451 N N . VAL A 1 300 ? 12.102 20.263 -16.786 1.00 93.75 300 VAL A N 1
ATOM 2452 C CA . VAL A 1 300 ? 12.442 21.350 -15.854 1.00 93.75 300 VAL A CA 1
ATOM 2453 C C . VAL A 1 300 ? 13.352 20.865 -14.722 1.00 93.75 300 VAL A C 1
ATOM 2455 O O . VAL A 1 300 ? 14.286 21.563 -14.338 1.00 93.75 300 VAL A O 1
ATOM 2458 N N . MET A 1 301 ? 13.103 19.666 -14.194 1.00 94.38 301 MET A N 1
ATOM 2459 C CA . MET A 1 301 ? 13.802 19.143 -13.017 1.00 94.38 301 MET A CA 1
ATOM 2460 C C . MET A 1 301 ? 15.073 18.350 -13.349 1.00 94.38 301 MET A C 1
ATOM 2462 O O . MET A 1 301 ? 15.798 17.964 -12.434 1.00 94.38 301 MET A O 1
ATOM 2466 N N . HIS A 1 302 ? 15.361 18.107 -14.632 1.00 94.81 302 HIS A N 1
ATOM 2467 C CA . HIS A 1 302 ? 16.378 17.163 -15.104 1.00 94.81 302 HIS A CA 1
ATOM 2468 C C . HIS A 1 302 ? 17.735 17.379 -14.430 1.00 94.81 302 HIS A C 1
ATOM 2470 O O . HIS A 1 302 ? 18.291 16.455 -13.834 1.00 94.81 302 HIS A O 1
ATOM 2476 N N . LYS A 1 303 ? 18.240 18.617 -14.464 1.00 94.56 303 LYS A N 1
ATOM 2477 C CA . LYS A 1 303 ? 19.538 18.974 -13.882 1.00 94.56 303 LYS A CA 1
ATOM 2478 C C . LYS A 1 303 ? 19.582 18.711 -12.374 1.00 94.56 303 LYS A C 1
ATOM 2480 O O . LYS A 1 303 ? 20.492 18.032 -11.904 1.00 94.56 303 LYS A O 1
ATOM 2485 N N . GLU A 1 304 ? 18.583 19.194 -11.638 1.00 94.50 304 GLU A N 1
ATOM 2486 C CA . GLU A 1 304 ? 18.491 19.026 -10.182 1.00 94.50 304 GLU A CA 1
ATOM 2487 C C . GLU A 1 304 ? 18.406 17.543 -9.795 1.00 94.50 304 GLU A C 1
ATOM 2489 O O . GLU A 1 304 ? 19.106 17.073 -8.899 1.00 94.50 304 GLU A O 1
ATOM 2494 N N . TRP A 1 305 ? 17.571 16.774 -10.491 1.00 95.62 305 TRP A N 1
ATOM 2495 C CA . TRP A 1 305 ? 17.390 15.353 -10.214 1.00 95.62 305 TRP A CA 1
ATOM 2496 C C . TRP A 1 305 ? 18.640 14.532 -10.539 1.00 95.62 305 TRP A C 1
ATOM 2498 O O . TRP A 1 305 ? 18.976 13.609 -9.795 1.00 95.62 305 TRP A O 1
ATOM 2508 N N . MET A 1 306 ? 19.384 14.893 -11.585 1.00 95.38 306 MET A N 1
ATOM 2509 C CA . MET A 1 306 ? 20.680 14.278 -11.876 1.00 95.38 306 MET A CA 1
ATOM 2510 C C . MET A 1 306 ? 21.748 14.636 -10.836 1.00 95.38 306 MET A C 1
ATOM 2512 O O . MET A 1 306 ? 22.531 13.768 -10.445 1.00 95.38 306 MET A O 1
ATOM 2516 N N . GLU A 1 307 ? 21.777 15.875 -10.339 1.00 94.69 307 GLU A N 1
ATOM 2517 C CA . GLU A 1 307 ? 22.648 16.276 -9.223 1.00 94.69 307 GLU A CA 1
ATOM 2518 C C . GLU A 1 307 ? 22.314 15.499 -7.943 1.00 94.69 307 GLU A C 1
ATOM 2520 O O . GLU A 1 307 ? 23.213 14.958 -7.295 1.00 94.69 307 GLU A O 1
ATOM 2525 N N . TYR A 1 308 ? 21.028 15.335 -7.631 1.00 93.50 308 TYR A N 1
ATOM 2526 C CA . TYR A 1 308 ? 20.578 14.529 -6.498 1.00 93.50 308 TYR A CA 1
ATOM 2527 C C . TYR A 1 308 ? 21.030 13.064 -6.596 1.00 93.50 308 TYR A C 1
ATOM 2529 O O . TYR A 1 308 ? 21.485 12.484 -5.606 1.00 93.50 308 TYR A O 1
ATOM 2537 N N . GLN A 1 309 ? 20.962 12.450 -7.782 1.00 92.12 309 GLN A N 1
ATOM 2538 C CA . GLN A 1 309 ? 21.451 11.080 -7.965 1.00 92.12 309 GLN A CA 1
ATOM 2539 C C . GLN A 1 309 ? 22.966 10.959 -7.773 1.00 92.12 309 GLN A C 1
ATOM 2541 O O . GLN A 1 309 ? 23.428 9.986 -7.169 1.00 92.12 309 GLN A O 1
ATOM 2546 N N . LYS A 1 310 ? 23.737 11.967 -8.199 1.00 91.12 310 LYS A N 1
ATOM 2547 C CA . LYS A 1 310 ? 25.185 12.035 -7.945 1.00 91.12 310 LYS A CA 1
ATOM 2548 C C . LYS A 1 310 ? 25.498 12.172 -6.451 1.00 91.12 310 LYS A C 1
ATOM 2550 O O . LYS A 1 310 ? 26.339 11.433 -5.943 1.00 91.12 310 LYS A O 1
ATOM 2555 N N . ASP A 1 311 ? 24.799 13.046 -5.730 1.00 89.81 311 ASP A N 1
ATOM 2556 C CA . ASP A 1 311 ? 24.964 13.213 -4.277 1.00 89.81 311 ASP A CA 1
ATOM 2557 C C . ASP A 1 311 ? 24.592 11.933 -3.507 1.00 89.81 311 ASP A C 1
ATOM 2559 O O . ASP A 1 311 ? 25.316 11.483 -2.612 1.00 89.81 311 ASP A O 1
ATOM 2563 N N . ARG A 1 312 ? 23.501 11.259 -3.896 1.00 87.19 312 ARG A N 1
ATOM 2564 C CA . ARG A 1 312 ? 23.127 9.971 -3.292 1.00 87.19 312 ARG A CA 1
ATOM 2565 C C . ARG A 1 312 ? 24.200 8.908 -3.462 1.00 87.19 312 ARG A C 1
ATOM 2567 O O . ARG A 1 312 ? 24.434 8.157 -2.512 1.00 87.19 312 ARG A O 1
ATOM 2574 N N . ARG A 1 313 ? 24.847 8.849 -4.626 1.00 86.12 313 ARG A N 1
ATOM 2575 C CA . ARG A 1 313 ? 25.972 7.942 -4.866 1.00 86.12 313 ARG A CA 1
ATOM 2576 C C . ARG A 1 313 ? 27.105 8.208 -3.872 1.00 86.12 313 ARG A C 1
ATOM 2578 O O . ARG A 1 313 ? 27.522 7.282 -3.182 1.00 86.12 313 ARG A O 1
ATOM 2585 N N . GLN A 1 314 ? 27.536 9.462 -3.729 1.00 84.62 314 GLN A N 1
ATOM 2586 C CA . GLN A 1 314 ? 28.603 9.832 -2.788 1.00 84.62 314 GLN A CA 1
ATOM 2587 C C . GLN A 1 314 ? 28.245 9.438 -1.346 1.00 84.62 314 GLN A C 1
ATOM 2589 O O . GLN A 1 314 ? 29.038 8.828 -0.627 1.00 84.62 314 GLN A O 1
ATOM 2594 N N . LYS A 1 315 ? 26.998 9.695 -0.929 1.00 83.88 315 LYS A N 1
ATOM 2595 C CA . LYS A 1 315 ? 26.497 9.297 0.398 1.00 83.88 315 LYS A CA 1
ATOM 2596 C C . LYS A 1 315 ? 26.480 7.779 0.602 1.00 83.88 315 LYS A C 1
ATOM 2598 O O . LYS A 1 315 ? 26.684 7.322 1.729 1.00 83.88 315 LYS A O 1
ATOM 2603 N N . GLN A 1 316 ? 26.212 6.992 -0.440 1.00 79.12 316 GLN A N 1
ATOM 2604 C CA . GLN A 1 316 ? 26.269 5.531 -0.363 1.00 79.12 316 GLN A CA 1
ATOM 2605 C C . GLN A 1 316 ? 27.696 5.006 -0.229 1.00 79.12 316 GLN A C 1
ATOM 2607 O O . GLN A 1 316 ? 27.924 4.145 0.621 1.00 79.12 316 GLN A O 1
ATOM 2612 N N . GLU A 1 317 ? 28.642 5.547 -0.996 1.00 74.94 317 GLU A N 1
ATOM 2613 C CA . GLU A 1 317 ? 30.063 5.180 -0.922 1.00 74.94 317 GLU A CA 1
ATOM 2614 C C . GLU A 1 317 ? 30.603 5.415 0.506 1.00 74.94 317 GLU A C 1
ATOM 2616 O O . GLU A 1 317 ? 31.133 4.494 1.133 1.00 74.94 317 GLU A O 1
ATOM 2621 N N . VAL A 1 318 ? 30.309 6.580 1.103 1.00 73.50 318 VAL A N 1
ATOM 2622 C CA . VAL A 1 318 ? 30.686 6.911 2.494 1.00 73.50 318 VAL A CA 1
ATOM 2623 C C . VAL A 1 318 ? 30.018 5.986 3.524 1.00 73.50 318 VAL A C 1
ATOM 2625 O O . VAL A 1 318 ? 30.643 5.565 4.502 1.00 73.50 318 VAL A O 1
ATOM 2628 N N . ARG A 1 319 ? 28.732 5.650 3.341 1.00 68.75 319 ARG A N 1
ATOM 2629 C CA . ARG A 1 319 ? 28.008 4.746 4.255 1.00 68.75 319 ARG A CA 1
ATOM 2630 C C . ARG A 1 319 ? 28.527 3.314 4.188 1.00 68.75 319 ARG A C 1
ATOM 2632 O O . ARG A 1 319 ? 28.632 2.685 5.238 1.00 68.75 319 ARG A O 1
ATOM 2639 N N . SER A 1 320 ? 28.846 2.808 2.997 1.00 63.53 320 SER A N 1
ATOM 2640 C CA . SER A 1 320 ? 29.413 1.466 2.818 1.00 63.53 320 SER A CA 1
ATOM 2641 C C . SER A 1 320 ? 30.741 1.327 3.565 1.00 63.53 320 SER A C 1
ATOM 2643 O O . SER A 1 320 ? 30.977 0.319 4.225 1.00 63.53 320 SER A O 1
ATOM 2645 N N . GLN A 1 321 ? 31.557 2.383 3.558 1.00 55.31 321 GLN A N 1
ATOM 2646 C CA . GLN A 1 321 ? 32.845 2.417 4.247 1.00 55.31 321 GLN A CA 1
ATOM 2647 C C . GLN A 1 321 ? 32.700 2.394 5.781 1.00 55.31 321 GLN A C 1
ATOM 2649 O O . GLN A 1 321 ? 33.429 1.673 6.455 1.00 55.31 321 GLN A O 1
ATOM 2654 N N . LYS A 1 322 ? 31.703 3.099 6.343 1.00 57.44 322 LYS A N 1
ATOM 2655 C CA . LYS A 1 322 ? 31.412 3.080 7.795 1.00 57.44 322 LYS A CA 1
ATOM 2656 C C . LYS A 1 322 ? 30.751 1.782 8.280 1.00 57.44 322 LYS A C 1
ATOM 2658 O O . LYS A 1 322 ? 30.931 1.397 9.434 1.00 57.44 322 LYS A O 1
ATOM 2663 N N . LYS A 1 323 ? 29.967 1.106 7.429 1.00 51.91 323 LYS A N 1
ATOM 2664 C CA . LYS A 1 323 ? 29.208 -0.104 7.803 1.00 51.91 323 LYS A CA 1
ATOM 2665 C C . LYS A 1 323 ? 30.120 -1.301 8.096 1.00 51.91 323 LYS A C 1
ATOM 2667 O O . LYS A 1 323 ? 29.797 -2.083 8.987 1.00 51.91 323 LYS A O 1
ATOM 2672 N N . ASN A 1 324 ? 31.273 -1.386 7.430 1.00 48.69 324 ASN A N 1
ATOM 2673 C CA . ASN A 1 324 ? 32.272 -2.435 7.666 1.00 48.69 324 ASN A CA 1
ATOM 2674 C C . ASN A 1 324 ? 32.903 -2.362 9.070 1.00 48.69 324 ASN A C 1
ATOM 2676 O O . ASN A 1 324 ? 33.329 -3.386 9.591 1.00 48.69 324 ASN A O 1
ATOM 2680 N N . SER A 1 325 ? 32.895 -1.193 9.722 1.00 50.16 325 SER A N 1
ATOM 2681 C CA . SER A 1 325 ? 33.442 -1.014 11.078 1.00 50.16 325 SER A CA 1
ATOM 2682 C C . SER A 1 325 ? 32.421 -1.250 12.200 1.00 50.16 325 SER A C 1
ATOM 2684 O O . SER A 1 325 ? 32.808 -1.550 13.323 1.00 50.16 325 SER A O 1
ATOM 2686 N N . PHE A 1 326 ? 31.118 -1.125 11.922 1.00 44.34 326 PHE A N 1
ATOM 2687 C CA . PHE A 1 326 ? 30.059 -1.166 12.948 1.00 44.34 326 PHE A CA 1
ATOM 2688 C C . PHE A 1 326 ? 29.354 -2.532 13.051 1.00 44.34 326 PHE A C 1
ATOM 2690 O O . PHE A 1 326 ? 28.748 -2.849 14.075 1.00 44.34 326 PHE A O 1
ATOM 2697 N N . LEU A 1 327 ? 29.437 -3.361 12.000 1.00 40.78 327 LEU A N 1
ATOM 2698 C CA . LEU A 1 327 ? 28.767 -4.667 11.929 1.00 40.78 327 LEU A CA 1
ATOM 2699 C C . LEU A 1 327 ? 29.346 -5.705 12.914 1.00 40.78 327 LEU A C 1
ATOM 2701 O O . LEU A 1 327 ? 28.651 -6.652 13.268 1.00 40.78 327 LEU A O 1
ATOM 2705 N N . LEU A 1 328 ? 30.572 -5.496 13.409 1.00 46.75 328 LEU A N 1
ATOM 2706 C CA . LEU A 1 328 ? 31.227 -6.357 14.403 1.00 46.75 328 LEU A CA 1
ATOM 2707 C C . LEU A 1 328 ? 30.669 -6.204 15.833 1.00 46.75 328 LEU A C 1
ATOM 2709 O O . LEU A 1 328 ? 30.893 -7.093 16.646 1.00 46.75 328 LEU A O 1
ATOM 2713 N N . LEU A 1 329 ? 29.919 -5.136 16.152 1.00 44.41 329 LEU A N 1
ATOM 2714 C CA . LEU A 1 329 ? 29.533 -4.839 17.544 1.00 44.41 329 LEU A CA 1
ATOM 2715 C C . LEU A 1 329 ? 28.054 -5.090 17.895 1.00 44.41 329 LEU A C 1
ATOM 2717 O O . LEU A 1 329 ? 27.719 -5.171 19.072 1.00 44.41 329 LEU A O 1
ATOM 2721 N N . LEU A 1 330 ? 27.148 -5.187 16.912 1.00 43.78 330 LEU A N 1
ATOM 2722 C CA . LEU A 1 330 ? 25.700 -5.044 17.167 1.00 43.78 330 LEU A CA 1
ATOM 2723 C C . LEU A 1 330 ? 24.882 -6.347 17.077 1.00 43.78 330 LEU A C 1
ATOM 2725 O O . LEU A 1 330 ? 23.692 -6.354 17.392 1.00 43.78 330 LEU A O 1
ATOM 2729 N N . VAL A 1 331 ? 25.500 -7.451 16.646 1.00 46.69 331 VAL A N 1
ATOM 2730 C CA . VAL A 1 331 ? 24.803 -8.715 16.332 1.00 46.69 331 VAL A CA 1
ATOM 2731 C C . VAL A 1 331 ? 24.478 -9.557 17.581 1.00 46.69 331 VAL A C 1
ATOM 2733 O O . VAL A 1 331 ? 23.591 -10.404 17.514 1.00 46.69 331 VAL A O 1
ATOM 2736 N N . SER A 1 332 ? 25.088 -9.305 18.747 1.00 48.94 332 SER A N 1
ATOM 2737 C CA . SER A 1 332 ? 24.930 -10.184 19.922 1.00 48.94 332 SER A CA 1
ATOM 2738 C C . SER A 1 332 ? 23.735 -9.889 20.845 1.00 48.94 332 SER A C 1
ATOM 2740 O O . SER A 1 332 ? 23.364 -10.770 21.615 1.00 48.94 332 SER A O 1
ATOM 2742 N N . CYS A 1 333 ? 23.088 -8.715 20.779 1.00 46.91 333 CYS A N 1
ATOM 2743 C CA . CYS A 1 333 ? 22.163 -8.303 21.857 1.00 46.91 333 CYS A CA 1
ATOM 2744 C C . CYS A 1 333 ? 20.675 -8.148 21.482 1.00 46.91 333 CYS A C 1
ATOM 2746 O O . CYS A 1 333 ? 19.837 -8.086 22.377 1.00 46.91 333 CYS A O 1
ATOM 2748 N N . ILE A 1 334 ? 20.298 -8.071 20.199 1.00 48.22 334 ILE A N 1
ATOM 2749 C CA . ILE A 1 334 ? 18.955 -7.560 19.821 1.00 48.22 334 ILE A CA 1
ATOM 2750 C C . ILE A 1 334 ? 17.972 -8.663 19.376 1.00 48.22 334 ILE A C 1
ATOM 2752 O O . ILE A 1 334 ? 16.756 -8.514 19.509 1.00 48.22 334 ILE A O 1
ATOM 2756 N N . LEU A 1 335 ? 18.475 -9.804 18.902 1.00 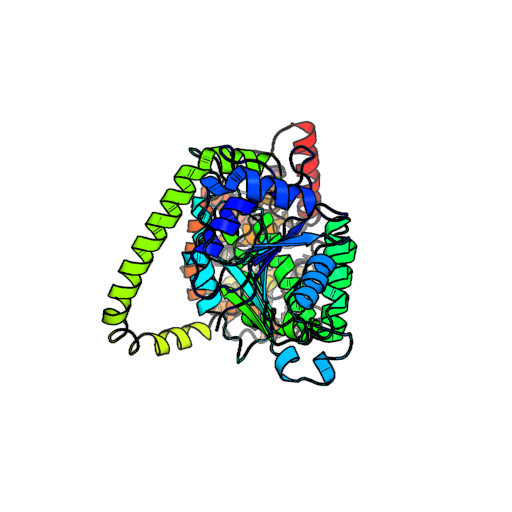42.19 335 LEU A N 1
ATOM 2757 C CA . LEU A 1 335 ? 17.656 -10.889 18.342 1.00 42.19 335 LEU A CA 1
ATOM 2758 C C . LEU A 1 335 ? 16.763 -11.651 19.353 1.00 42.19 335 LEU A C 1
ATOM 2760 O O . LEU A 1 335 ? 15.643 -11.995 18.968 1.00 42.19 335 LEU A O 1
ATOM 2764 N N . PRO A 1 336 ? 17.144 -11.871 20.631 1.00 44.78 336 PRO A N 1
ATOM 2765 C CA . PRO A 1 336 ? 16.283 -12.605 21.566 1.00 44.78 336 PRO A CA 1
ATOM 2766 C C . PRO A 1 336 ? 15.072 -11.782 22.033 1.00 44.78 336 PRO A C 1
ATOM 2768 O O . PRO A 1 336 ? 13.962 -12.308 22.114 1.00 44.78 336 PRO A O 1
ATOM 2771 N N . LEU A 1 337 ? 15.245 -10.472 22.264 1.00 43.38 337 LEU A N 1
ATOM 2772 C CA . LEU A 1 337 ? 14.189 -9.600 22.802 1.00 43.38 337 LEU A CA 1
ATOM 2773 C C . LEU A 1 337 ? 13.039 -9.355 21.813 1.00 43.38 337 LEU A C 1
ATOM 2775 O O . LEU A 1 337 ? 11.884 -9.243 22.223 1.00 43.38 337 LEU A O 1
ATOM 2779 N N . ALA A 1 338 ? 13.334 -9.299 20.511 1.00 37.97 338 ALA A N 1
ATOM 2780 C CA . ALA A 1 338 ? 12.324 -9.078 19.476 1.00 37.97 338 ALA A CA 1
ATOM 2781 C C . ALA A 1 338 ? 11.413 -10.304 19.265 1.00 37.97 338 ALA A C 1
ATOM 2783 O O . ALA A 1 338 ? 10.249 -10.150 18.893 1.00 37.97 338 ALA A O 1
ATOM 2784 N N . SER A 1 339 ? 11.918 -11.512 19.543 1.00 36.66 339 SER A N 1
ATOM 2785 C CA . SER A 1 339 ? 11.168 -12.765 19.382 1.00 36.66 339 SER A CA 1
ATOM 2786 C C . SER A 1 339 ? 10.094 -12.965 20.462 1.00 36.66 339 SER A C 1
ATOM 2788 O O . SER A 1 339 ? 8.987 -13.401 20.147 1.00 36.66 339 SER A O 1
ATOM 2790 N N . CYS A 1 340 ? 10.354 -12.529 21.701 1.00 38.41 340 CYS A N 1
ATOM 2791 C CA . CYS A 1 340 ? 9.377 -12.582 22.797 1.00 38.41 340 CYS A CA 1
ATOM 2792 C C . CYS A 1 340 ? 8.224 -11.576 22.643 1.00 38.41 340 CYS A C 1
ATOM 2794 O O . CYS A 1 340 ? 7.144 -11.799 23.186 1.00 38.41 340 CYS A O 1
ATOM 2796 N N . PHE A 1 341 ? 8.408 -10.491 21.884 1.00 37.41 341 PHE A N 1
ATOM 2797 C CA . PHE A 1 341 ? 7.370 -9.466 21.706 1.00 37.41 341 PHE A CA 1
ATOM 2798 C C . PHE A 1 341 ? 6.320 -9.830 20.637 1.00 37.41 341 PHE A C 1
ATOM 2800 O O . PHE A 1 341 ? 5.230 -9.263 20.617 1.00 37.41 341 PHE A O 1
ATOM 2807 N N . LEU A 1 342 ? 6.619 -10.798 19.762 1.00 36.41 342 LEU A N 1
ATOM 2808 C CA . LEU A 1 342 ? 5.764 -11.200 18.635 1.00 36.41 342 LEU A CA 1
ATOM 2809 C C . LEU A 1 342 ? 4.686 -12.241 18.991 1.00 36.41 342 LEU A C 1
ATOM 2811 O O . LEU A 1 342 ? 3.830 -12.527 18.157 1.00 36.41 342 LEU A O 1
ATOM 2815 N N . LEU A 1 343 ? 4.687 -12.780 20.214 1.00 37.50 343 LEU A N 1
ATOM 2816 C CA . LEU A 1 343 ? 3.757 -13.835 20.647 1.00 37.50 343 LEU A CA 1
ATOM 2817 C C . LEU A 1 343 ? 2.497 -13.328 21.372 1.00 37.50 343 LEU A C 1
ATOM 2819 O O . LEU A 1 343 ? 1.677 -14.143 21.786 1.00 37.50 343 LEU A O 1
ATOM 2823 N N . LEU A 1 344 ? 2.313 -12.011 21.527 1.00 38.72 344 LEU A N 1
ATOM 2824 C CA . LEU A 1 344 ? 1.285 -11.466 22.427 1.00 38.72 344 LEU A CA 1
ATOM 2825 C C . LEU A 1 344 ? 0.233 -10.548 21.789 1.00 38.72 344 LEU A C 1
ATOM 2827 O O . LEU A 1 344 ? -0.573 -10.005 22.536 1.00 38.72 344 LEU A O 1
ATOM 2831 N N . VAL A 1 345 ? 0.166 -10.393 20.458 1.00 34.31 345 VAL A N 1
ATOM 2832 C CA . VAL A 1 345 ? -0.840 -9.504 19.836 1.00 34.31 345 VAL A CA 1
ATOM 2833 C C . VAL A 1 345 ? -1.943 -10.297 19.125 1.00 34.31 345 VAL A C 1
ATOM 2835 O O . VAL A 1 345 ? -1.714 -10.880 18.064 1.00 34.31 345 VAL A O 1
ATOM 2838 N N . PRO A 1 346 ? -3.171 -10.297 19.653 1.00 33.25 346 PRO A N 1
ATOM 2839 C CA . PRO A 1 346 ? -4.322 -10.939 19.045 1.00 33.25 346 PRO A CA 1
ATOM 2840 C C . PRO A 1 346 ? -4.962 -9.961 18.064 1.00 33.25 346 PRO A C 1
ATOM 2842 O O . PRO A 1 346 ? -5.452 -8.892 18.430 1.00 33.25 346 PRO A O 1
ATOM 2845 N N . ALA A 1 347 ? -4.983 -10.352 16.795 1.00 33.31 347 ALA A N 1
ATOM 2846 C CA . ALA A 1 347 ? -5.862 -9.755 15.808 1.00 33.31 347 ALA A CA 1
ATOM 2847 C C . ALA A 1 347 ? -7.316 -10.151 16.126 1.00 33.31 347 ALA A C 1
ATOM 2849 O O . ALA A 1 347 ? -7.580 -11.326 16.385 1.00 33.31 347 ALA A O 1
ATOM 2850 N N . ASN A 1 348 ? -8.235 -9.185 16.021 1.00 33.41 348 ASN A N 1
ATOM 2851 C CA . ASN A 1 348 ? -9.706 -9.282 16.091 1.00 33.41 348 ASN A CA 1
ATOM 2852 C C . ASN A 1 348 ? -10.354 -8.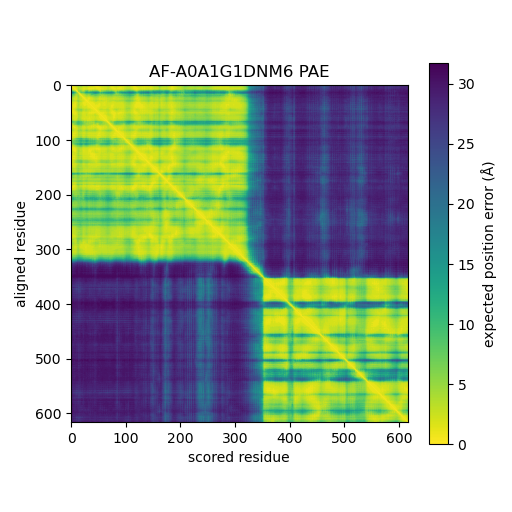840 17.419 1.00 33.41 348 ASN A C 1
ATOM 2854 O O . ASN A 1 348 ? -10.732 -9.676 18.229 1.00 33.41 348 ASN A O 1
ATOM 2858 N N . ALA A 1 349 ? -10.668 -7.549 17.543 1.00 33.50 349 ALA A N 1
ATOM 2859 C CA . ALA A 1 349 ? -12.037 -7.122 17.850 1.00 33.50 349 ALA A CA 1
ATOM 2860 C C . ALA A 1 349 ? -12.203 -5.660 17.426 1.00 33.50 349 ALA A C 1
ATOM 2862 O O . ALA A 1 349 ? -11.308 -4.844 17.623 1.00 33.50 349 ALA A O 1
ATOM 2863 N N . TYR A 1 350 ? -13.327 -5.343 16.798 1.00 36.66 350 TYR A N 1
ATOM 2864 C CA . TYR A 1 350 ? -13.620 -4.003 16.315 1.00 36.66 350 TYR A CA 1
ATOM 2865 C C . TYR A 1 350 ? -15.033 -3.626 16.768 1.00 36.66 350 TYR A C 1
ATOM 2867 O O . TYR A 1 350 ? -15.995 -4.158 16.202 1.00 36.66 350 TYR A O 1
ATOM 2875 N N . ALA A 1 351 ? -15.152 -2.777 17.796 1.00 31.78 351 ALA A N 1
ATOM 2876 C CA . ALA A 1 351 ? -16.434 -2.300 18.314 1.00 31.78 351 ALA A CA 1
ATOM 2877 C C . ALA A 1 351 ? -16.339 -0.959 19.077 1.00 31.78 351 ALA A C 1
ATOM 2879 O O . ALA A 1 351 ? -15.230 -0.496 19.345 1.00 31.78 351 ALA A O 1
ATOM 2880 N N . TRP A 1 352 ? -17.496 -0.362 19.422 1.00 44.97 352 TRP A N 1
ATOM 2881 C CA . TRP A 1 352 ? -17.617 0.768 20.344 1.00 44.97 352 TRP A CA 1
ATOM 2882 C C . TRP A 1 352 ? -17.134 0.361 21.710 1.00 44.97 352 TRP A C 1
ATOM 2884 O O . TRP A 1 352 ? -17.033 -0.817 22.030 1.00 44.97 352 TRP A O 1
ATOM 2894 N N . GLY A 1 353 ? -16.667 1.353 22.441 1.00 69.06 353 GLY A N 1
ATOM 2895 C CA . GLY A 1 353 ? -15.635 1.116 23.412 1.00 69.06 353 GLY A CA 1
ATOM 2896 C C . GLY A 1 353 ? -16.047 0.282 24.609 1.00 69.06 353 GLY A C 1
ATOM 2897 O O . GLY A 1 353 ? -16.888 0.704 25.398 1.00 69.06 353 GLY A O 1
ATOM 2898 N N . ALA A 1 354 ? -15.333 -0.813 24.874 1.00 78.00 354 ALA A N 1
ATOM 2899 C CA . ALA A 1 354 ? -15.393 -1.449 26.191 1.00 78.00 354 ALA A CA 1
ATOM 2900 C C . ALA A 1 354 ? -15.007 -0.455 27.309 1.00 78.00 354 ALA A C 1
ATOM 2902 O O . ALA A 1 354 ? -15.469 -0.581 28.441 1.00 78.00 354 ALA A O 1
ATOM 2903 N N . GLY A 1 355 ? -14.176 0.549 26.991 1.00 85.62 355 GLY A N 1
ATOM 2904 C CA . GLY A 1 355 ? -13.765 1.600 27.914 1.00 85.62 355 GLY A CA 1
ATOM 2905 C C . GLY A 1 355 ? -14.919 2.501 28.352 1.00 85.62 355 GLY A C 1
ATOM 2906 O O . GLY A 1 355 ? -15.124 2.671 29.557 1.00 85.62 355 GLY A O 1
ATOM 2907 N N . ILE A 1 356 ? -15.667 3.080 27.405 1.00 87.62 356 ILE A N 1
ATOM 2908 C CA . ILE A 1 356 ? -16.777 3.990 27.721 1.00 87.62 356 ILE A CA 1
ATOM 2909 C C . ILE A 1 356 ? -17.921 3.280 28.453 1.00 87.62 356 ILE A C 1
ATOM 2911 O O . ILE A 1 356 ? -18.360 3.782 29.487 1.00 87.62 356 ILE A O 1
ATOM 2915 N N . HIS A 1 357 ? -18.312 2.074 28.030 1.00 91.69 357 HIS A N 1
ATOM 2916 C CA . HIS A 1 357 ? -19.359 1.311 28.718 1.00 91.69 357 HIS A CA 1
ATOM 2917 C C . HIS A 1 357 ? -18.940 0.889 30.126 1.00 91.69 357 HIS A C 1
ATOM 2919 O O . HIS A 1 357 ? -19.748 0.896 31.054 1.00 91.69 357 HIS A O 1
ATOM 2925 N N . MET A 1 358 ? -17.656 0.576 30.323 1.00 93.56 358 MET A N 1
ATOM 2926 C CA . MET A 1 358 ? -17.132 0.305 31.658 1.00 93.56 358 MET A CA 1
ATOM 2927 C C . MET A 1 358 ? -17.150 1.559 32.537 1.00 93.56 358 MET A C 1
ATOM 2929 O O . MET A 1 358 ? -17.529 1.481 33.703 1.00 93.56 358 MET A O 1
ATOM 2933 N N . LYS A 1 359 ? -16.787 2.727 31.991 1.00 93.25 359 LYS A N 1
ATOM 2934 C CA . LYS A 1 359 ? -16.892 4.010 32.704 1.00 93.25 359 LYS A CA 1
ATOM 2935 C C . LYS A 1 359 ? -18.335 4.303 33.121 1.00 93.25 359 LYS A C 1
ATOM 2937 O O . LYS A 1 359 ? -18.564 4.702 34.259 1.00 93.25 359 LYS A O 1
ATOM 2942 N N . GLU A 1 360 ? -19.293 4.100 32.223 1.00 94.44 360 GLU A N 1
ATOM 2943 C CA . GLU A 1 360 ? -20.718 4.322 32.489 1.00 94.44 360 GLU A CA 1
ATOM 2944 C C . GLU A 1 360 ? -21.265 3.335 33.526 1.00 94.44 360 GLU A C 1
ATOM 2946 O O . GLU A 1 360 ? -21.950 3.741 34.462 1.00 94.44 360 GLU A O 1
ATOM 2951 N N . GLY A 1 361 ? -20.896 2.056 33.428 1.00 96.50 361 GLY A N 1
ATOM 2952 C CA . GLY A 1 361 ? -21.247 1.045 34.423 1.00 96.50 361 GLY A CA 1
ATOM 2953 C C . GLY A 1 361 ? -20.724 1.392 35.819 1.00 96.50 361 GLY A C 1
ATOM 2954 O O . GLY A 1 361 ? -21.483 1.369 36.785 1.00 96.50 361 GLY A O 1
ATOM 2955 N N . VAL A 1 362 ? -19.449 1.782 35.926 1.00 97.25 362 VAL A N 1
ATOM 2956 C CA . VAL A 1 362 ? -18.853 2.213 37.202 1.00 97.25 362 VAL A CA 1
ATOM 2957 C C . VAL A 1 362 ? -19.569 3.448 37.752 1.00 97.25 362 VAL A C 1
ATOM 2959 O O . VAL A 1 362 ? -19.890 3.477 38.935 1.00 97.25 362 VAL A O 1
ATOM 2962 N N . PHE A 1 363 ? -19.913 4.420 36.902 1.00 97.50 363 PHE A N 1
ATOM 2963 C CA . PHE A 1 363 ? -20.667 5.599 37.333 1.00 97.50 363 PHE A CA 1
ATOM 2964 C C . PHE A 1 363 ? -22.013 5.235 37.978 1.00 97.50 363 PHE A C 1
ATOM 2966 O O . PHE A 1 363 ? -22.373 5.822 38.998 1.00 97.50 363 PHE A O 1
ATOM 2973 N N . ILE A 1 364 ? -22.754 4.271 37.418 1.00 98.12 364 ILE A N 1
ATOM 2974 C CA . ILE A 1 364 ? -24.027 3.817 38.000 1.00 98.12 364 ILE A CA 1
ATOM 2975 C C . ILE A 1 364 ? -23.807 3.166 39.370 1.00 98.12 364 ILE A C 1
ATOM 2977 O O . ILE A 1 364 ? -24.545 3.473 40.305 1.00 98.12 364 ILE A O 1
ATOM 2981 N N . LEU A 1 365 ? -22.777 2.325 39.514 1.00 97.81 365 LEU A N 1
ATOM 2982 C CA . LEU A 1 365 ? -22.435 1.703 40.800 1.00 97.81 365 LEU A CA 1
ATOM 2983 C C . LEU A 1 365 ? -22.021 2.731 41.862 1.00 97.81 365 LEU A C 1
ATOM 2985 O O . LEU A 1 365 ? -22.374 2.582 43.029 1.00 97.81 365 LEU A O 1
ATOM 2989 N N . ASP A 1 366 ? -21.343 3.805 41.460 1.00 97.44 366 ASP A N 1
ATOM 2990 C CA . ASP A 1 366 ? -20.978 4.903 42.361 1.00 97.44 366 ASP A CA 1
ATOM 2991 C C . ASP A 1 366 ? -22.189 5.787 42.733 1.00 97.44 366 ASP A C 1
ATOM 2993 O O . ASP A 1 366 ? -22.135 6.559 43.692 1.00 97.44 366 ASP A O 1
ATOM 2997 N N . ASN A 1 367 ? -23.305 5.682 41.997 1.00 97.50 367 ASN A N 1
ATOM 2998 C CA . ASN A 1 367 ? -24.473 6.560 42.117 1.00 97.50 367 ASN A CA 1
ATOM 2999 C C . ASN A 1 367 ? -25.810 5.801 42.181 1.00 97.50 367 ASN A C 1
ATOM 3001 O O . ASN A 1 367 ? -26.820 6.264 41.650 1.00 97.50 367 ASN A O 1
ATOM 3005 N N . LEU A 1 368 ? -25.857 4.672 42.893 1.00 97.12 368 LEU A N 1
ATOM 3006 C CA . LEU A 1 368 ? -27.051 3.814 43.006 1.00 97.12 368 LEU A CA 1
ATOM 3007 C C . LEU A 1 368 ? -28.326 4.536 43.487 1.00 97.12 368 LEU A C 1
ATOM 3009 O O . LEU A 1 368 ? -29.434 4.122 43.166 1.00 97.12 368 LEU A O 1
ATOM 3013 N N . LYS A 1 369 ? -28.192 5.661 44.198 1.00 96.25 369 LYS A N 1
ATOM 3014 C CA . LYS A 1 369 ? -29.320 6.525 44.597 1.00 96.25 369 LYS A CA 1
ATOM 3015 C C . LYS A 1 369 ? -30.101 7.134 43.420 1.00 96.25 369 LYS A C 1
ATOM 3017 O O . LYS A 1 369 ? -31.187 7.665 43.625 1.00 96.25 369 LYS A O 1
ATOM 3022 N N . LEU A 1 370 ? -29.535 7.123 42.210 1.00 95.69 370 LEU A N 1
ATOM 3023 C CA . LEU A 1 370 ? -30.171 7.673 41.011 1.00 95.69 370 LEU A CA 1
ATOM 3024 C C . LEU A 1 370 ? -31.187 6.713 40.375 1.00 95.69 370 LEU A C 1
ATOM 3026 O O . LEU A 1 370 ? -32.001 7.159 39.568 1.00 95.69 370 LEU A O 1
ATOM 3030 N N . ILE A 1 371 ? -31.151 5.424 40.723 1.00 96.62 371 ILE A N 1
ATOM 3031 C CA . ILE A 1 371 ? -31.962 4.366 40.102 1.00 96.62 371 ILE A CA 1
ATOM 3032 C C . ILE A 1 371 ? -32.993 3.792 41.087 1.00 96.62 371 ILE A C 1
ATOM 3034 O O . ILE A 1 371 ? -33.064 4.214 42.241 1.00 96.62 371 ILE A O 1
ATOM 3038 N N . LEU A 1 372 ? -33.840 2.863 40.632 1.00 95.75 372 LEU A N 1
ATOM 3039 C CA . LEU A 1 372 ? -34.854 2.241 41.492 1.00 95.75 372 LEU A CA 1
ATOM 3040 C C . LEU A 1 372 ? -34.214 1.473 42.667 1.00 95.75 372 LEU A C 1
ATOM 3042 O O . LEU A 1 372 ? -33.284 0.705 42.419 1.00 95.75 372 LEU A O 1
ATOM 3046 N N . PRO A 1 373 ? -34.740 1.585 43.908 1.00 96.31 373 PRO A N 1
ATOM 3047 C CA . PRO A 1 373 ? -34.145 0.945 45.087 1.00 96.31 373 PRO A CA 1
ATOM 3048 C C . PRO A 1 373 ? -33.927 -0.565 44.945 1.00 96.31 373 PRO A C 1
ATOM 3050 O O . PRO A 1 373 ? -32.838 -1.054 45.214 1.00 96.31 373 PRO A O 1
ATOM 3053 N N . HIS A 1 374 ? -34.913 -1.300 44.422 1.00 95.12 374 HIS A N 1
ATOM 3054 C CA . HIS A 1 374 ? -34.783 -2.751 44.255 1.00 95.12 374 HIS A CA 1
ATOM 3055 C C . HIS A 1 374 ? -33.706 -3.143 43.227 1.00 95.12 374 HIS A C 1
ATOM 3057 O O . HIS A 1 374 ? -33.043 -4.162 43.386 1.00 95.12 374 HIS A O 1
ATOM 3063 N N . ILE A 1 375 ? -33.504 -2.331 42.182 1.00 97.00 375 ILE A N 1
ATOM 3064 C CA . ILE A 1 375 ? -32.424 -2.541 41.208 1.00 97.00 375 ILE A CA 1
ATOM 3065 C C . ILE A 1 375 ? -31.091 -2.185 41.863 1.00 97.00 375 ILE A C 1
ATOM 3067 O O . ILE A 1 375 ? -30.134 -2.943 41.747 1.00 97.00 375 ILE A O 1
ATOM 3071 N N . ALA A 1 376 ? -31.036 -1.071 42.598 1.00 97.50 376 ALA A N 1
ATOM 3072 C CA . ALA A 1 376 ? -29.854 -0.649 43.337 1.00 97.50 376 ALA A CA 1
ATOM 3073 C C . ALA A 1 376 ? -29.349 -1.727 44.303 1.00 97.50 376 ALA A C 1
ATOM 3075 O O . ALA A 1 376 ? -28.146 -1.978 44.335 1.00 97.50 376 ALA A O 1
ATOM 3076 N N . ASP A 1 377 ? -30.243 -2.395 45.034 1.00 97.69 377 ASP A N 1
ATOM 3077 C CA . ASP A 1 377 ? -29.884 -3.476 45.956 1.00 97.69 377 ASP A CA 1
ATOM 3078 C C . ASP A 1 377 ? -29.242 -4.666 45.224 1.00 97.69 377 ASP A C 1
ATOM 3080 O O . ASP A 1 377 ? -28.213 -5.183 45.666 1.00 97.69 377 ASP A O 1
ATOM 3084 N N . ILE A 1 378 ? -29.779 -5.042 44.056 1.00 97.38 378 ILE A N 1
ATOM 3085 C CA . ILE A 1 378 ? -29.214 -6.097 43.201 1.00 97.38 378 ILE A CA 1
ATOM 3086 C C . ILE A 1 378 ? -27.831 -5.687 42.677 1.00 97.38 378 ILE A C 1
ATOM 3088 O O . ILE A 1 378 ? -26.872 -6.446 42.813 1.00 97.38 378 ILE A O 1
ATOM 3092 N N . LEU A 1 379 ? -27.694 -4.479 42.115 1.00 97.94 379 LEU A N 1
ATOM 3093 C CA . LEU A 1 379 ? -26.416 -4.010 41.562 1.00 97.94 379 LEU A CA 1
ATOM 3094 C C . LEU A 1 379 ? -25.343 -3.852 42.649 1.00 97.94 379 LEU A C 1
ATOM 3096 O O . LEU A 1 379 ? -24.166 -4.107 42.395 1.00 97.94 379 LEU A O 1
ATOM 3100 N N . LYS A 1 380 ? -25.743 -3.462 43.865 1.00 97.50 380 LYS A N 1
ATOM 3101 C CA . LYS A 1 380 ? -24.860 -3.371 45.034 1.00 97.50 380 LYS A CA 1
ATOM 3102 C C . LYS A 1 380 ? -24.342 -4.741 45.465 1.00 97.50 380 LYS A C 1
ATOM 3104 O O . LYS A 1 380 ? -23.179 -4.847 45.847 1.00 97.50 380 LYS A O 1
ATOM 3109 N N . ALA A 1 381 ? -25.194 -5.765 45.420 1.00 97.31 381 ALA A N 1
ATOM 3110 C CA . ALA A 1 381 ? -24.826 -7.132 45.773 1.00 97.31 381 ALA A CA 1
ATOM 3111 C C . ALA A 1 381 ? -23.976 -7.816 44.683 1.00 97.31 381 ALA A C 1
ATOM 3113 O O . ALA A 1 381 ? -23.051 -8.558 45.012 1.00 97.31 381 ALA A O 1
ATOM 3114 N N . PHE A 1 382 ? -24.228 -7.512 43.403 1.00 97.38 382 PHE A N 1
ATOM 3115 C CA . PHE A 1 382 ? -23.600 -8.166 42.243 1.00 97.38 382 PHE A CA 1
ATOM 3116 C C . PHE A 1 382 ? -22.945 -7.170 41.262 1.00 97.38 382 PHE A C 1
ATOM 3118 O O . PHE A 1 382 ? -23.274 -7.131 40.070 1.00 97.38 382 PHE A O 1
ATOM 3125 N N . PRO A 1 383 ? -21.980 -6.348 41.723 1.00 97.06 383 PRO A N 1
ATOM 3126 C CA . PRO A 1 383 ? -21.414 -5.271 40.912 1.00 97.06 383 PRO A CA 1
ATOM 3127 C C . PRO A 1 383 ? -20.599 -5.790 39.722 1.00 97.06 383 PRO A C 1
ATOM 3129 O O . PRO A 1 383 ? -20.606 -5.182 38.655 1.00 97.06 383 PRO A O 1
ATOM 3132 N N . TYR A 1 384 ? -19.896 -6.919 39.868 1.00 96.50 384 TYR A N 1
ATOM 3133 C CA . TYR A 1 384 ? -19.084 -7.477 38.782 1.00 96.50 384 TYR A CA 1
ATOM 3134 C C . TYR A 1 384 ? -19.935 -8.099 37.673 1.00 96.50 384 TYR A C 1
ATOM 3136 O O . TYR A 1 384 ? -19.566 -7.968 36.509 1.00 96.50 384 TYR A O 1
ATOM 3144 N N . ASP A 1 385 ? -21.063 -8.723 38.013 1.00 97.19 385 ASP A N 1
ATOM 3145 C CA . ASP A 1 385 ? -22.015 -9.280 37.049 1.00 97.19 385 ASP A CA 1
ATOM 3146 C C . ASP A 1 385 ? -22.684 -8.166 36.242 1.00 97.19 385 ASP A C 1
ATOM 3148 O O . ASP A 1 385 ? -22.731 -8.237 35.014 1.00 97.19 385 ASP A O 1
ATOM 3152 N N . TYR A 1 386 ? -23.074 -7.073 36.908 1.00 97.62 386 TYR A N 1
ATOM 3153 C CA . TYR A 1 386 ? -23.549 -5.860 36.241 1.00 97.62 386 TYR A CA 1
ATOM 3154 C C . TYR A 1 386 ? -22.517 -5.282 35.268 1.00 97.62 386 TYR A C 1
ATOM 3156 O O . TYR A 1 386 ? -22.806 -5.096 34.085 1.00 97.62 386 TYR A O 1
ATOM 3164 N N . LEU A 1 387 ? -21.284 -5.053 35.732 1.00 97.12 387 LEU A N 1
ATOM 3165 C CA . LEU A 1 387 ? -20.213 -4.550 34.868 1.00 97.12 387 LEU A CA 1
ATOM 3166 C C . LEU A 1 387 ? -19.892 -5.516 33.726 1.00 97.12 387 LEU A C 1
ATOM 3168 O O . LEU A 1 387 ? -19.498 -5.067 32.649 1.00 97.12 387 LEU A O 1
ATOM 3172 N N . TYR A 1 388 ? -20.056 -6.826 33.939 1.00 95.19 388 TYR A N 1
ATOM 3173 C CA . TYR A 1 388 ? -19.892 -7.814 32.882 1.00 95.19 388 TYR A CA 1
ATOM 3174 C C . TYR A 1 388 ? -20.982 -7.671 31.824 1.00 95.19 388 TYR A C 1
ATOM 3176 O O . TYR A 1 388 ? -20.669 -7.619 30.633 1.00 95.19 388 TYR A O 1
ATOM 3184 N N . GLY A 1 389 ? -22.233 -7.497 32.252 1.00 94.31 389 GLY A N 1
ATOM 3185 C CA . GLY A 1 389 ? -23.359 -7.153 31.391 1.00 94.31 389 GLY A CA 1
ATOM 3186 C C . GLY A 1 389 ? -23.052 -5.961 30.484 1.00 94.31 389 GLY A C 1
ATOM 3187 O O . GLY A 1 389 ? -23.195 -6.087 29.267 1.00 94.31 389 GLY A O 1
ATOM 3188 N N . CYS A 1 390 ? -22.511 -4.870 31.047 1.00 94.81 390 CYS A N 1
ATOM 3189 C CA . CYS A 1 390 ? -22.193 -3.625 30.328 1.00 94.81 390 CYS A CA 1
ATOM 3190 C C . CYS A 1 390 ? -21.223 -3.785 29.142 1.00 94.81 390 CYS A C 1
ATOM 3192 O O . CYS A 1 390 ? -21.174 -2.915 28.276 1.00 94.81 390 CYS A O 1
ATOM 3194 N N . ILE A 1 391 ? -20.429 -4.858 29.100 1.00 89.94 391 ILE A N 1
ATOM 3195 C CA . ILE A 1 391 ? -19.425 -5.093 28.044 1.00 89.94 391 ILE A CA 1
ATOM 3196 C C . ILE A 1 391 ? -19.655 -6.398 27.266 1.00 89.94 391 ILE A C 1
ATOM 3198 O O . ILE A 1 391 ? -18.981 -6.674 26.275 1.00 89.94 391 ILE A O 1
ATOM 3202 N N . SER A 1 392 ? -20.596 -7.233 27.706 1.00 87.81 392 SER A N 1
ATOM 3203 C CA . SER A 1 392 ? -20.790 -8.586 27.170 1.00 87.81 392 SER A CA 1
ATOM 3204 C C . SER A 1 392 ? -21.454 -8.624 25.790 1.00 87.81 392 SER A C 1
ATOM 3206 O O . SER A 1 392 ? -21.185 -9.539 25.007 1.00 87.81 392 SER A O 1
ATOM 3208 N N . ALA A 1 393 ? -22.272 -7.624 25.448 1.00 80.81 393 ALA A N 1
ATOM 3209 C CA . ALA A 1 393 ? -22.938 -7.539 24.148 1.00 80.81 393 ALA A CA 1
ATOM 3210 C C . ALA A 1 393 ? -21.935 -7.498 22.976 1.00 80.81 393 ALA A C 1
ATOM 3212 O O . ALA A 1 393 ? -22.179 -8.099 21.925 1.00 80.81 393 ALA A O 1
ATOM 3213 N N . ASP A 1 394 ? -20.759 -6.899 23.184 1.00 76.50 394 ASP A N 1
ATOM 3214 C CA . ASP A 1 394 ? -19.697 -6.789 22.178 1.00 76.50 394 ASP A CA 1
ATOM 3215 C C . ASP A 1 394 ? -18.887 -8.074 21.956 1.00 76.50 394 ASP A C 1
ATOM 3217 O O . ASP A 1 394 ? -18.131 -8.175 20.983 1.00 76.50 394 ASP A O 1
ATOM 3221 N N . ILE A 1 395 ? -19.067 -9.099 22.798 1.00 74.25 395 ILE A N 1
ATOM 3222 C CA . ILE A 1 395 ? -18.412 -10.402 22.615 1.00 74.25 395 ILE A CA 1
ATOM 3223 C C . ILE A 1 395 ? -18.835 -11.033 21.278 1.00 74.25 395 ILE A C 1
ATOM 3225 O O . ILE A 1 395 ? -18.054 -11.734 20.630 1.00 74.25 395 ILE A O 1
ATOM 3229 N N . PHE A 1 396 ? -20.054 -10.779 20.801 1.00 65.50 396 PHE A N 1
ATOM 3230 C CA . PHE A 1 396 ? -20.571 -11.359 19.562 1.00 65.50 396 PHE A CA 1
ATOM 3231 C C . PHE A 1 396 ? -20.102 -10.578 18.321 1.00 65.50 396 PHE A C 1
ATOM 3233 O O . PHE A 1 396 ? -20.868 -9.913 17.631 1.00 65.50 396 PHE A O 1
ATOM 3240 N N . ILE A 1 397 ? -18.815 -10.726 17.995 1.00 47.91 397 ILE A N 1
ATOM 3241 C CA . ILE A 1 397 ? -18.154 -10.126 16.825 1.00 47.91 397 ILE A CA 1
ATOM 3242 C C . ILE A 1 397 ? -18.861 -10.532 15.515 1.00 47.91 397 ILE A C 1
ATOM 3244 O O . ILE A 1 397 ? -18.945 -11.715 15.175 1.00 47.91 397 ILE A O 1
ATOM 3248 N N . GLY A 1 398 ? -19.322 -9.541 14.739 1.00 44.78 398 GLY A N 1
ATOM 3249 C CA . GLY A 1 398 ? -19.929 -9.764 13.418 1.00 44.78 398 GLY A CA 1
ATOM 3250 C C . GLY A 1 398 ? -20.940 -8.707 12.967 1.00 44.78 398 GLY A C 1
ATOM 3251 O O . GLY A 1 398 ? -21.962 -9.073 12.389 1.00 44.78 398 GLY A O 1
ATOM 3252 N N . LYS A 1 399 ? -20.659 -7.420 13.226 1.00 51.03 399 LYS A N 1
ATOM 3253 C CA . LYS A 1 399 ? -21.568 -6.275 13.035 1.00 51.03 399 LYS A CA 1
ATOM 3254 C C . LYS A 1 399 ? -22.184 -6.229 11.630 1.00 51.03 399 LYS A C 1
ATOM 3256 O O . LYS A 1 399 ? -21.509 -5.924 10.640 1.00 51.03 399 LYS A O 1
ATOM 3261 N N . GLY A 1 400 ? -23.474 -6.538 11.538 1.00 43.00 400 GLY A N 1
ATOM 3262 C CA . GLY A 1 400 ? -24.302 -6.269 10.368 1.00 43.00 400 GLY A CA 1
ATOM 3263 C C . GLY A 1 400 ? -25.117 -4.999 10.600 1.00 43.00 400 GLY A C 1
ATOM 3264 O O . GLY A 1 400 ? -25.667 -4.820 11.673 1.00 43.00 400 GLY A O 1
ATOM 3265 N N . HIS A 1 401 ? -25.238 -4.136 9.590 1.00 45.62 401 HIS A N 1
ATOM 3266 C CA . HIS A 1 401 ? -26.011 -2.881 9.661 1.00 45.62 401 HIS A CA 1
ATOM 3267 C C . HIS A 1 401 ? -27.504 -3.124 9.376 1.00 45.62 401 HIS A C 1
ATOM 3269 O O . HIS A 1 401 ? -28.136 -2.353 8.661 1.00 45.62 401 HIS A O 1
ATOM 3275 N N . LYS A 1 402 ? -28.034 -4.284 9.768 1.00 41.38 402 LYS A N 1
ATOM 3276 C CA . LYS A 1 402 ? -29.417 -4.675 9.488 1.00 41.38 402 LYS A CA 1
ATOM 3277 C C . LYS A 1 402 ? -30.025 -5.226 10.763 1.00 41.38 402 LYS A C 1
ATOM 3279 O O . LYS A 1 402 ? -29.501 -6.205 11.293 1.00 41.38 402 LYS A O 1
ATOM 3284 N N . ARG A 1 403 ? -31.151 -4.641 11.172 1.00 50.16 403 ARG A N 1
ATOM 3285 C CA . ARG A 1 403 ? -32.029 -5.172 12.213 1.00 50.16 403 ARG A CA 1
ATOM 3286 C C . ARG A 1 403 ? -32.335 -6.639 11.913 1.00 50.16 403 ARG A C 1
ATOM 3288 O O . ARG A 1 403 ? -32.823 -6.973 10.832 1.00 50.16 403 ARG A O 1
ATOM 3295 N N . ARG A 1 404 ? -31.989 -7.514 12.851 1.00 51.72 404 ARG A N 1
ATOM 3296 C CA . ARG A 1 404 ? -32.400 -8.916 12.858 1.00 51.72 404 ARG A CA 1
ATOM 3297 C C . ARG A 1 404 ? -32.817 -9.285 14.274 1.00 51.72 404 ARG A C 1
ATOM 3299 O O . ARG A 1 404 ? -32.200 -8.832 15.239 1.00 51.72 404 ARG A O 1
ATOM 3306 N N . ASP A 1 405 ? -33.835 -10.124 14.388 1.00 45.66 405 ASP A N 1
ATOM 3307 C CA . ASP A 1 405 ? -34.381 -10.565 15.679 1.00 45.66 405 ASP A CA 1
ATOM 3308 C C . ASP A 1 405 ? -33.431 -11.509 16.443 1.00 45.66 405 ASP A C 1
ATOM 3310 O O . ASP A 1 405 ? -33.686 -11.866 17.589 1.00 45.66 405 ASP A O 1
ATOM 3314 N N . ASP A 1 406 ? -32.324 -11.915 15.811 1.00 49.88 406 ASP A N 1
ATOM 3315 C CA . ASP A 1 406 ? -31.267 -12.778 16.349 1.00 49.88 406 ASP A CA 1
ATOM 3316 C C . ASP A 1 406 ? -29.948 -12.030 16.649 1.00 49.88 406 ASP A C 1
ATOM 3318 O O . ASP A 1 406 ? -28.904 -12.659 16.851 1.00 49.88 406 ASP A O 1
ATOM 3322 N N . HIS A 1 407 ? -29.964 -10.693 16.629 1.00 61.62 407 HIS A N 1
ATOM 3323 C CA . HIS A 1 407 ? -28.795 -9.852 16.893 1.00 61.62 407 HIS A CA 1
ATOM 3324 C C . HIS A 1 407 ? -28.694 -9.486 18.384 1.00 61.62 407 HIS A C 1
ATOM 3326 O O . HIS A 1 407 ? -29.700 -9.138 18.990 1.00 61.62 407 HIS A O 1
ATOM 3332 N N . CYS A 1 408 ? -27.488 -9.542 18.963 1.00 62.44 408 CYS A N 1
ATOM 3333 C CA . CYS A 1 408 ? -27.215 -9.214 20.373 1.00 62.44 408 CYS A CA 1
ATOM 3334 C C . CYS A 1 408 ? -27.645 -7.785 20.736 1.00 62.44 408 CYS A C 1
ATOM 3336 O O . CYS A 1 408 ? -28.286 -7.560 21.755 1.00 62.44 408 CYS A O 1
ATOM 3338 N N . HIS A 1 409 ? -27.400 -6.824 19.848 1.00 72.31 409 HIS A N 1
ATOM 3339 C CA . HIS A 1 409 ? -27.807 -5.433 20.045 1.00 72.31 409 HIS A CA 1
ATOM 3340 C C . HIS A 1 409 ? -29.284 -5.223 19.697 1.00 72.31 409 HIS A C 1
ATOM 3342 O O . HIS A 1 409 ? -29.621 -4.553 18.731 1.00 72.31 409 HIS A O 1
ATOM 3348 N N . ASN A 1 410 ? -30.181 -5.886 20.421 1.00 80.75 410 ASN A N 1
ATOM 3349 C CA . ASN A 1 410 ? -31.622 -5.800 20.222 1.00 80.75 410 ASN A CA 1
ATOM 3350 C C . ASN A 1 410 ? -32.311 -5.814 21.588 1.00 80.75 410 ASN A C 1
ATOM 3352 O O . ASN A 1 410 ? -32.056 -6.702 22.404 1.00 80.75 410 ASN A O 1
ATOM 3356 N N . TRP A 1 411 ? -33.225 -4.867 21.817 1.00 88.31 411 TRP A N 1
ATOM 3357 C CA . TRP A 1 411 ? -33.992 -4.772 23.061 1.00 88.31 411 TRP A CA 1
ATOM 3358 C C . TRP A 1 411 ? -34.672 -6.084 23.450 1.00 88.31 411 TRP A C 1
ATOM 3360 O O . TRP A 1 411 ? -34.686 -6.434 24.625 1.00 88.31 411 TRP A O 1
ATOM 3370 N N . SER A 1 412 ? -35.164 -6.855 22.477 1.00 86.25 412 SER A N 1
ATOM 3371 C CA . SER A 1 412 ? -35.809 -8.145 22.745 1.00 86.25 412 SER A CA 1
ATOM 3372 C C . SER A 1 412 ? -34.870 -9.174 23.381 1.00 86.25 412 SER A C 1
ATOM 3374 O O . SER A 1 412 ? -35.341 -10.028 24.126 1.00 86.25 412 SER A O 1
ATOM 3376 N N . ILE A 1 413 ? -33.557 -9.101 23.128 1.00 85.75 413 ILE A N 1
ATOM 3377 C CA . ILE A 1 413 ? -32.564 -9.968 23.774 1.00 85.75 413 ILE A CA 1
ATOM 3378 C C . ILE A 1 413 ? -32.362 -9.534 25.224 1.00 85.75 413 ILE A C 1
ATOM 3380 O O . ILE A 1 413 ? -32.518 -10.364 26.114 1.00 85.75 413 ILE A O 1
ATOM 3384 N N . GLY A 1 414 ? -32.123 -8.244 25.478 1.00 88.25 414 GLY A N 1
ATOM 3385 C CA . GLY A 1 414 ? -31.980 -7.724 26.844 1.00 88.25 414 GLY A CA 1
ATOM 3386 C C . GLY A 1 414 ? -33.239 -7.928 27.700 1.00 88.25 414 GLY A C 1
ATOM 3387 O O . GLY A 1 414 ? -33.151 -8.304 28.863 1.00 88.25 414 GLY A O 1
ATOM 3388 N N . GLN A 1 415 ? -34.429 -7.774 27.113 1.00 90.19 415 GLN A N 1
ATOM 3389 C CA . GLN A 1 415 ? -35.705 -8.048 27.786 1.00 90.19 415 GLN A CA 1
ATOM 3390 C C . GLN A 1 415 ? -35.918 -9.542 28.055 1.00 90.19 415 GLN A C 1
ATOM 3392 O O . GLN A 1 415 ? -36.464 -9.899 29.095 1.00 90.19 415 GLN A O 1
ATOM 3397 N N . LYS A 1 416 ? -35.486 -10.428 27.145 1.00 89.88 416 LYS A N 1
ATOM 3398 C CA . LYS A 1 416 ? -35.480 -11.879 27.395 1.00 89.88 416 LYS A CA 1
ATOM 3399 C C . LYS A 1 416 ? -34.517 -12.240 28.519 1.00 89.88 416 LYS A C 1
ATOM 3401 O O . LYS A 1 416 ? -34.903 -13.031 29.365 1.00 89.88 416 LYS A O 1
ATOM 3406 N N . MET A 1 417 ? -33.322 -11.648 28.545 1.00 90.62 417 MET A N 1
ATOM 3407 C CA . MET A 1 417 ? -32.367 -11.812 29.645 1.00 90.62 417 MET A CA 1
ATOM 3408 C C . MET A 1 417 ? -33.014 -11.407 30.969 1.00 90.62 417 MET A C 1
ATOM 3410 O O . MET A 1 417 ? -33.134 -12.233 31.859 1.00 90.62 417 MET A O 1
ATOM 3414 N N . LEU A 1 418 ? -33.594 -10.211 31.063 1.00 91.81 418 LEU A N 1
ATOM 3415 C CA . LEU A 1 418 ? -34.248 -9.799 32.305 1.00 91.81 418 LEU A CA 1
ATOM 3416 C C . LEU A 1 418 ? -35.440 -10.698 32.695 1.00 91.81 418 LEU A C 1
ATOM 3418 O O . LEU A 1 418 ? -35.651 -10.966 33.870 1.00 91.81 418 LEU A O 1
ATOM 3422 N N . LYS A 1 419 ? -36.215 -11.191 31.720 1.00 92.44 419 LYS A N 1
ATOM 3423 C CA . LYS A 1 419 ? -37.373 -12.067 31.969 1.00 92.44 419 LYS A CA 1
ATOM 3424 C C . LYS A 1 419 ? -36.986 -13.475 32.434 1.00 92.44 419 LYS A C 1
ATOM 3426 O O . LYS A 1 419 ? -37.732 -14.068 33.206 1.00 92.44 419 LYS A O 1
ATOM 3431 N N . TYR A 1 420 ? -35.901 -14.031 31.898 1.00 93.31 420 TYR A N 1
ATOM 3432 C CA . TYR A 1 420 ? -35.469 -15.406 32.170 1.00 93.31 420 TYR A CA 1
ATOM 3433 C C . TYR A 1 420 ? -34.344 -15.494 33.203 1.00 93.31 420 TYR A C 1
ATOM 3435 O O . TYR A 1 420 ? -33.886 -16.599 33.474 1.00 93.31 420 TYR A O 1
ATOM 3443 N N . ALA A 1 421 ? -33.903 -14.365 33.764 1.00 93.25 421 ALA A N 1
ATOM 3444 C CA . ALA A 1 421 ? -32.947 -14.345 34.859 1.00 93.25 421 ALA A CA 1
ATOM 3445 C C . ALA A 1 421 ? -33.481 -15.176 36.037 1.00 93.25 421 ALA A C 1
ATOM 3447 O O . ALA A 1 421 ? -34.574 -14.939 36.551 1.00 93.25 421 ALA A O 1
ATOM 3448 N N . ASP A 1 422 ? -32.697 -16.164 36.436 1.00 90.38 422 ASP A N 1
ATOM 3449 C CA . ASP A 1 422 ? -33.002 -17.173 37.448 1.00 90.38 422 ASP A CA 1
ATOM 3450 C C . ASP A 1 422 ? -32.349 -16.879 38.807 1.00 90.38 422 ASP A C 1
ATOM 3452 O O . ASP A 1 422 ? -32.641 -17.548 39.798 1.00 90.38 422 ASP A O 1
ATOM 3456 N N . SER A 1 423 ? -31.488 -15.862 38.874 1.00 94.25 423 SER A N 1
ATOM 3457 C CA . SER A 1 423 ? -30.761 -15.481 40.077 1.00 94.25 423 SER A CA 1
ATOM 3458 C C . SER A 1 423 ? -30.512 -13.969 40.137 1.00 94.25 423 SER A C 1
ATOM 3460 O O . SER A 1 423 ? -30.761 -13.225 39.182 1.00 94.25 423 SER A O 1
ATOM 3462 N N . ASN A 1 424 ? -30.041 -13.466 41.281 1.00 95.44 424 ASN A N 1
ATOM 3463 C CA . ASN A 1 424 ? -29.718 -12.042 41.406 1.00 95.44 424 ASN A CA 1
ATOM 3464 C C . ASN A 1 424 ? -28.466 -11.669 40.584 1.00 95.44 424 ASN A C 1
ATOM 3466 O O . ASN A 1 424 ? -28.394 -10.557 40.064 1.00 95.44 424 ASN A O 1
ATOM 3470 N N . GLU A 1 425 ? -27.532 -12.607 40.402 1.00 94.56 425 GLU A N 1
ATOM 3471 C CA . GLU A 1 425 ? -26.373 -12.504 39.507 1.00 94.56 425 GLU A CA 1
ATOM 3472 C C . GLU A 1 425 ? -26.822 -12.275 38.054 1.00 94.56 425 GLU A C 1
ATOM 3474 O O . GLU A 1 425 ? -26.415 -11.295 37.424 1.00 94.56 425 GLU A O 1
ATOM 3479 N N . THR A 1 426 ? -27.704 -13.140 37.530 1.00 95.19 426 THR A N 1
ATOM 3480 C CA . THR A 1 426 ? -28.192 -13.050 36.143 1.00 95.19 426 THR A CA 1
ATOM 3481 C C . THR A 1 426 ? -29.115 -11.845 35.944 1.00 95.19 426 THR A C 1
ATOM 3483 O O . THR A 1 426 ? -29.114 -11.237 34.869 1.00 95.19 426 THR A O 1
ATOM 3486 N N . ASN A 1 427 ? -29.819 -11.397 36.991 1.00 96.38 427 ASN A N 1
ATOM 3487 C CA . ASN A 1 427 ? -30.536 -10.116 36.993 1.00 96.38 427 ASN A CA 1
ATOM 3488 C C . ASN A 1 427 ? -29.580 -8.919 36.886 1.00 96.38 427 ASN A C 1
ATOM 3490 O O . ASN A 1 427 ? -29.781 -8.051 36.034 1.00 96.38 427 ASN A O 1
ATOM 3494 N N . ALA A 1 428 ? -28.521 -8.871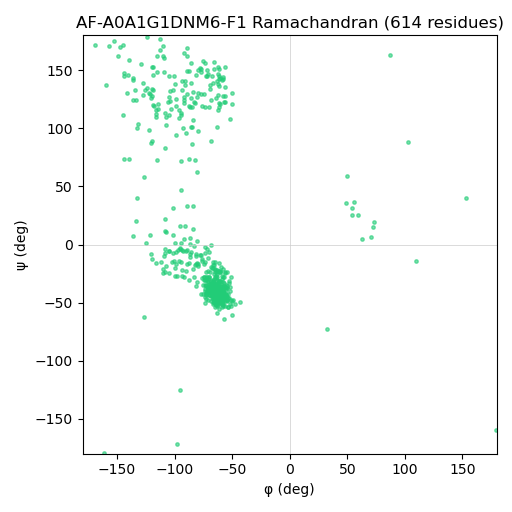 37.699 1.00 97.62 428 ALA A N 1
ATOM 3495 C CA . ALA A 1 428 ? -27.518 -7.809 37.635 1.00 97.62 428 ALA A CA 1
ATOM 3496 C C . ALA A 1 428 ? -26.846 -7.760 36.256 1.00 97.62 428 ALA A C 1
ATOM 3498 O O . ALA A 1 428 ? -26.757 -6.691 35.646 1.00 97.62 428 ALA A O 1
ATOM 3499 N N . PHE A 1 429 ? -26.459 -8.923 35.725 1.00 96.56 429 PHE A N 1
ATOM 3500 C CA . PHE A 1 429 ? -25.933 -9.065 34.370 1.00 96.56 429 PHE A CA 1
ATOM 3501 C C . PHE A 1 429 ? -26.904 -8.530 33.308 1.00 96.56 429 PHE A C 1
ATOM 3503 O O . PHE A 1 429 ? -26.506 -7.756 32.435 1.00 96.56 429 PHE A O 1
ATOM 3510 N N . SER A 1 430 ? -28.189 -8.874 33.410 1.00 96.12 430 SER A N 1
ATOM 3511 C CA . SER A 1 430 ? -29.231 -8.418 32.482 1.00 96.12 430 SER A CA 1
ATOM 3512 C C . SER A 1 430 ? -29.422 -6.900 32.515 1.00 96.12 430 SER A C 1
ATOM 3514 O O . SER A 1 430 ? -29.527 -6.272 31.460 1.00 96.12 430 SER A O 1
ATOM 3516 N N . TYR A 1 431 ? -29.403 -6.281 33.701 1.00 97.69 431 TYR A N 1
ATOM 3517 C CA . TYR A 1 431 ? -29.429 -4.821 33.824 1.00 97.69 431 TYR A CA 1
ATOM 3518 C C . TYR A 1 431 ? -28.186 -4.170 33.215 1.00 97.69 431 TYR A C 1
ATOM 3520 O O . TYR A 1 431 ? -28.311 -3.147 32.548 1.00 97.69 431 TYR A O 1
ATOM 3528 N N . GLY A 1 432 ? -27.007 -4.778 33.366 1.00 96.75 432 GLY A N 1
ATOM 3529 C CA . GLY A 1 432 ? -25.785 -4.312 32.708 1.00 96.75 432 GLY A CA 1
ATOM 3530 C C . GLY A 1 432 ? -25.882 -4.376 31.186 1.00 96.75 432 GLY A C 1
ATOM 3531 O O . GLY A 1 432 ? -25.536 -3.421 30.491 1.00 96.75 432 GLY A O 1
ATOM 3532 N N . TYR A 1 433 ? -26.425 -5.475 30.660 1.00 94.19 433 TYR A N 1
ATOM 3533 C CA . TYR A 1 433 ? -26.670 -5.643 29.228 1.00 94.19 433 TYR A CA 1
ATOM 3534 C C . TYR A 1 433 ? -27.634 -4.580 28.688 1.00 94.19 433 TYR A C 1
ATOM 3536 O O . TYR A 1 433 ? -27.404 -3.985 27.638 1.00 94.19 433 TYR A O 1
ATOM 3544 N N . LEU A 1 434 ? -28.711 -4.300 29.422 1.00 95.31 434 LEU A N 1
ATOM 3545 C CA . LEU A 1 434 ? -29.676 -3.259 29.076 1.00 95.31 434 LEU A CA 1
ATOM 3546 C C . LEU A 1 434 ? -29.059 -1.852 29.138 1.00 95.31 434 LEU A C 1
ATOM 3548 O O . LEU A 1 434 ? -29.316 -1.050 28.240 1.00 95.31 434 LEU A O 1
ATOM 3552 N N . SER A 1 435 ? -28.206 -1.566 30.127 1.00 96.75 435 SER A N 1
ATOM 3553 C CA . SER A 1 435 ? -27.438 -0.315 30.205 1.00 96.75 435 SER A CA 1
ATOM 3554 C C . SER A 1 435 ? -26.535 -0.117 28.983 1.00 96.75 435 SER A C 1
ATOM 3556 O O . SER A 1 435 ? -26.493 0.984 28.436 1.00 96.75 435 SER A O 1
ATOM 3558 N N . HIS A 1 436 ? -25.872 -1.177 28.505 1.00 93.50 436 HIS A N 1
ATOM 3559 C CA . HIS A 1 436 ? -25.085 -1.138 27.266 1.00 93.50 436 HIS A CA 1
ATOM 3560 C C . HIS A 1 436 ? -25.946 -0.723 26.065 1.00 93.50 436 HIS A C 1
ATOM 3562 O O . HIS A 1 436 ? -25.631 0.249 25.382 1.00 93.50 436 HIS A O 1
ATOM 3568 N N . LEU A 1 437 ? -27.086 -1.397 25.853 1.00 92.50 437 LEU A N 1
ATOM 3569 C CA . LEU A 1 437 ? -28.004 -1.066 24.754 1.00 92.50 437 LEU A CA 1
ATOM 3570 C C . LEU A 1 437 ? -28.531 0.373 24.842 1.00 92.50 437 LEU A C 1
ATOM 3572 O O . LEU A 1 437 ? -28.727 1.029 23.820 1.00 92.50 437 LEU A O 1
ATOM 3576 N N . ALA A 1 438 ? -28.763 0.871 26.057 1.00 94.75 438 ALA A N 1
ATOM 3577 C CA . ALA A 1 438 ? -29.225 2.233 26.283 1.00 94.75 438 ALA A CA 1
ATOM 3578 C C . ALA A 1 438 ? -28.159 3.268 25.894 1.00 94.75 438 ALA A C 1
ATOM 3580 O O . ALA A 1 438 ? -28.479 4.248 25.223 1.00 94.75 438 ALA A O 1
ATOM 3581 N N . ALA A 1 439 ? -26.898 3.039 26.269 1.00 93.19 439 ALA A N 1
ATOM 3582 C CA . ALA A 1 439 ? -25.781 3.893 25.872 1.00 93.19 439 ALA A CA 1
ATOM 3583 C C . ALA A 1 439 ? -25.579 3.899 24.344 1.00 93.19 439 ALA A C 1
ATOM 3585 O O . ALA A 1 439 ? -25.366 4.956 23.740 1.00 93.19 439 ALA A O 1
ATOM 3586 N N . ASP A 1 440 ? -25.753 2.741 23.705 1.00 90.62 440 ASP A N 1
ATOM 3587 C CA . ASP A 1 440 ? -25.659 2.575 22.253 1.00 90.62 440 ASP A CA 1
ATOM 3588 C C . ASP A 1 440 ? -26.716 3.365 21.463 1.00 90.62 440 ASP A C 1
ATOM 3590 O O . ASP A 1 440 ? -26.499 3.734 20.304 1.00 90.62 440 ASP A O 1
ATOM 3594 N N . VAL A 1 441 ? -27.837 3.743 22.088 1.00 92.31 441 VAL A N 1
ATOM 3595 C CA . VAL A 1 441 ? -28.808 4.641 21.446 1.00 92.31 441 VAL A CA 1
ATOM 3596 C C . VAL A 1 441 ? -28.160 5.980 21.093 1.00 92.31 441 VAL A C 1
ATOM 3598 O O . VAL A 1 441 ? -28.310 6.438 19.958 1.00 92.31 441 VAL A O 1
ATOM 3601 N N . ILE A 1 442 ? -27.397 6.588 22.009 1.00 93.62 442 ILE A N 1
ATOM 3602 C CA . ILE A 1 442 ? -26.701 7.858 21.738 1.00 93.62 442 ILE A CA 1
ATOM 3603 C C . ILE A 1 442 ? -25.630 7.667 20.657 1.00 93.62 442 ILE A C 1
ATOM 3605 O O . ILE A 1 442 ? -25.438 8.510 19.771 1.00 93.62 442 ILE A O 1
ATOM 3609 N N . ALA A 1 443 ? -24.978 6.512 20.696 1.00 89.25 443 ALA A N 1
ATOM 3610 C CA . ALA A 1 443 ? -23.929 6.114 19.784 1.00 89.25 443 ALA A CA 1
ATOM 3611 C C . ALA A 1 443 ? -24.308 6.107 18.330 1.00 89.25 443 ALA A C 1
ATOM 3613 O O . ALA A 1 443 ? -23.738 6.803 17.482 1.00 89.25 443 ALA A O 1
ATOM 3614 N N . HIS A 1 444 ? -25.242 5.219 18.055 1.00 88.88 444 HIS A N 1
ATOM 3615 C CA . HIS A 1 444 ? -25.454 4.694 16.739 1.00 88.88 444 HIS A CA 1
ATOM 3616 C C . HIS A 1 444 ? -26.556 5.466 16.041 1.00 88.88 444 HIS A C 1
ATOM 3618 O O . HIS A 1 444 ? -26.628 5.421 14.816 1.00 88.88 444 HIS A O 1
ATOM 3624 N N . ASN A 1 445 ? -27.333 6.258 16.784 1.00 90.12 445 ASN A N 1
ATOM 3625 C CA . ASN A 1 445 ? -28.292 7.187 16.210 1.00 90.12 445 ASN A CA 1
ATOM 3626 C C . ASN A 1 445 ? -27.702 8.582 15.978 1.00 90.12 445 ASN A C 1
ATOM 3628 O O . ASN A 1 445 ? -28.135 9.234 15.031 1.00 90.12 445 ASN A O 1
ATOM 3632 N N . PHE A 1 446 ? -26.697 9.028 16.746 1.00 92.31 446 PHE A N 1
ATOM 3633 C CA . PHE A 1 446 ? -26.200 10.409 16.638 1.00 92.31 446 PHE A CA 1
ATOM 3634 C C . PHE A 1 446 ? -24.694 10.498 16.407 1.00 92.31 446 PHE A C 1
ATOM 3636 O O . PHE A 1 446 ? -24.279 10.982 15.355 1.00 92.31 446 PHE A O 1
ATOM 3643 N N . TYR A 1 447 ? -23.853 10.019 17.330 1.00 90.75 447 TYR A N 1
ATOM 3644 C CA . TYR A 1 447 ? -22.404 10.244 17.228 1.00 90.75 447 TYR A CA 1
ATOM 3645 C C . TYR A 1 447 ? -21.800 9.587 15.974 1.00 90.75 447 TYR A C 1
ATOM 3647 O O . TYR A 1 447 ? -21.265 10.289 15.113 1.00 90.75 447 TYR A O 1
ATOM 3655 N N . ILE A 1 448 ? -21.930 8.267 15.807 1.00 87.94 448 ILE A N 1
ATOM 3656 C CA . ILE A 1 448 ? -21.348 7.548 14.661 1.00 87.94 448 ILE A CA 1
ATOM 3657 C C . ILE A 1 448 ? -21.941 8.020 13.321 1.00 87.94 448 ILE A C 1
ATOM 3659 O O . ILE A 1 448 ? -21.158 8.313 12.409 1.00 87.94 448 ILE A O 1
ATOM 3663 N N . PRO A 1 449 ? -23.273 8.160 13.153 1.00 89.38 449 PRO A N 1
ATOM 3664 C CA . PRO A 1 449 ? -23.849 8.720 11.932 1.00 89.38 449 PRO A CA 1
ATOM 3665 C C . PRO A 1 449 ? -23.339 10.121 11.597 1.00 89.38 449 PRO A C 1
ATOM 3667 O O . PRO A 1 449 ? -23.024 10.361 10.431 1.00 89.38 449 PRO A O 1
ATOM 3670 N N . ASN A 1 450 ? -23.183 11.012 12.584 1.00 89.94 450 ASN A N 1
ATOM 3671 C CA . ASN A 1 450 ? -22.613 12.345 12.372 1.00 89.94 450 ASN A CA 1
ATOM 3672 C C . ASN A 1 450 ? -21.161 12.274 11.910 1.00 89.94 450 ASN A C 1
ATOM 3674 O O . ASN A 1 450 ? -20.800 12.913 10.925 1.00 89.94 450 ASN A O 1
ATOM 3678 N N . GLN A 1 451 ? -20.336 11.426 12.522 1.00 87.12 451 GLN A N 1
ATOM 3679 C CA . GLN A 1 451 ? -18.954 11.268 12.075 1.00 87.12 451 GLN A CA 1
ATOM 3680 C C . GLN A 1 451 ? -18.854 10.658 10.670 1.00 87.12 451 GLN A C 1
ATOM 3682 O O . GLN A 1 451 ? -18.024 11.065 9.850 1.00 87.12 451 GLN A O 1
ATOM 3687 N N . LEU A 1 452 ? -19.729 9.709 10.334 1.00 84.88 452 LEU A N 1
ATOM 3688 C CA . LEU A 1 452 ? -19.849 9.182 8.975 1.00 84.88 452 LEU A CA 1
ATOM 3689 C C . LEU A 1 452 ? -20.390 10.241 8.001 1.00 84.88 452 LEU A C 1
ATOM 3691 O O . LEU A 1 452 ? -19.985 10.256 6.839 1.00 84.88 452 LEU A O 1
ATOM 3695 N N . TYR A 1 453 ? -21.276 11.129 8.433 1.00 87.56 453 TYR A N 1
ATOM 3696 C CA . TYR A 1 453 ? -21.799 12.219 7.617 1.00 87.56 453 TYR A CA 1
ATOM 3697 C C . TYR A 1 453 ? -20.739 13.288 7.338 1.00 87.56 453 TYR A C 1
ATOM 3699 O O . TYR A 1 453 ? -20.584 13.692 6.186 1.00 87.56 453 TYR A O 1
ATOM 3707 N N . LEU A 1 454 ? -19.952 13.671 8.344 1.00 83.69 454 LEU A N 1
ATOM 3708 C CA . LEU A 1 454 ? -18.911 14.699 8.273 1.00 83.69 454 LEU A CA 1
ATOM 3709 C C . LEU A 1 454 ? -17.653 14.232 7.527 1.00 83.69 454 LEU A C 1
ATOM 3711 O O . LEU A 1 454 ? -17.011 15.017 6.825 1.00 83.69 454 LEU A O 1
ATOM 3715 N N . THR A 1 455 ? -17.328 12.936 7.571 1.00 75.25 455 THR A N 1
ATOM 3716 C CA . THR A 1 455 ? -16.051 12.423 7.038 1.00 75.25 455 THR A CA 1
ATOM 3717 C C . THR A 1 455 ? -16.182 11.582 5.764 1.00 75.25 455 THR A C 1
ATOM 3719 O O . THR A 1 455 ? -17.241 11.055 5.416 1.00 75.25 455 THR A O 1
ATOM 3722 N N . SER A 1 456 ? -15.074 11.408 5.035 1.00 64.50 456 SER A N 1
ATOM 3723 C CA . SER A 1 456 ? -14.989 10.551 3.837 1.00 64.50 456 SER A CA 1
ATOM 3724 C C . SER A 1 456 ? -14.819 9.054 4.147 1.00 64.50 456 SER A C 1
ATOM 3726 O O . SER A 1 456 ? -14.703 8.249 3.226 1.00 64.50 456 SER A O 1
ATOM 3728 N N . SER A 1 457 ? -14.832 8.668 5.427 1.00 61.28 457 SER A N 1
ATOM 3729 C CA . SER A 1 457 ? -14.669 7.283 5.892 1.00 61.28 457 SER A CA 1
ATOM 3730 C C . SER A 1 457 ? -15.700 6.322 5.275 1.00 61.28 457 SER A C 1
ATOM 3732 O O . SER A 1 457 ? -16.799 6.723 4.906 1.00 61.28 457 SER A O 1
ATOM 3734 N N . THR A 1 458 ? -15.397 5.032 5.126 1.00 58.16 458 THR A N 1
ATOM 3735 C CA . THR A 1 458 ? -16.421 4.062 4.677 1.00 58.16 458 THR A CA 1
ATOM 3736 C C . THR A 1 458 ? -17.388 3.744 5.821 1.00 58.16 458 THR A C 1
ATOM 3738 O O . THR A 1 458 ? -17.015 3.898 6.976 1.00 58.16 458 THR A O 1
ATOM 3741 N N . LYS A 1 459 ? -18.614 3.271 5.543 1.00 58.38 459 LYS A N 1
ATOM 3742 C CA . LYS A 1 459 ? -19.589 2.944 6.607 1.00 58.38 459 LYS A CA 1
ATOM 3743 C C . LYS A 1 459 ? -19.007 1.973 7.638 1.00 58.38 459 LYS A C 1
ATOM 3745 O O . LYS A 1 459 ? -18.946 2.302 8.806 1.00 58.38 459 LYS A O 1
ATOM 3750 N N . ARG A 1 460 ? -18.481 0.829 7.188 1.00 53.25 460 ARG A N 1
ATOM 3751 C CA . ARG A 1 460 ? -18.004 -0.242 8.077 1.00 53.25 460 ARG A CA 1
ATOM 3752 C C . ARG A 1 460 ? -16.714 0.107 8.827 1.00 53.25 460 ARG A C 1
ATOM 3754 O O . ARG A 1 460 ? -16.645 -0.110 10.027 1.00 53.25 460 ARG A O 1
ATOM 3761 N N . PHE A 1 461 ? -15.696 0.633 8.140 1.00 54.69 461 PHE A N 1
ATOM 3762 C CA . PHE A 1 461 ? -14.421 0.969 8.795 1.00 54.69 461 PHE A CA 1
ATOM 3763 C C . PHE A 1 461 ? -14.469 2.312 9.524 1.00 54.69 461 PHE A C 1
ATOM 3765 O O . PHE A 1 461 ? -13.809 2.466 10.542 1.00 54.69 461 PHE A O 1
ATOM 3772 N N . GLY A 1 462 ? -15.248 3.271 9.021 1.00 61.28 462 GLY A N 1
ATOM 3773 C CA . GLY A 1 462 ? -15.507 4.534 9.704 1.00 61.28 462 GLY A CA 1
ATOM 3774 C C . GLY A 1 462 ? -16.256 4.316 11.007 1.00 61.28 462 GLY A C 1
ATOM 3775 O O . GLY A 1 462 ? -15.842 4.873 12.009 1.00 61.28 462 GLY A O 1
ATOM 3776 N N . HIS A 1 463 ? -17.277 3.451 11.007 1.00 65.62 463 HIS A N 1
ATOM 3777 C CA . HIS A 1 463 ? -17.984 3.026 12.218 1.00 65.62 463 HIS A CA 1
ATOM 3778 C C . HIS A 1 463 ? -16.974 2.567 13.271 1.00 65.62 463 HIS A C 1
ATOM 3780 O O . HIS A 1 463 ? -16.818 3.236 14.278 1.00 65.62 463 HIS A O 1
ATOM 3786 N N . ILE A 1 464 ? -16.183 1.535 12.973 1.00 63.72 464 ILE A N 1
ATOM 3787 C CA . ILE A 1 464 ? -15.149 1.005 13.879 1.00 63.72 464 ILE A CA 1
ATOM 3788 C C . ILE A 1 464 ? -14.152 2.081 14.338 1.00 63.72 464 ILE A C 1
ATOM 3790 O O . ILE A 1 464 ? -13.758 2.128 15.498 1.00 63.72 464 ILE A O 1
ATOM 3794 N N . TYR A 1 465 ? -13.695 2.936 13.424 1.00 64.25 465 TYR A N 1
ATOM 3795 C CA . TYR A 1 465 ? -12.725 3.975 13.754 1.00 64.25 465 TYR A CA 1
ATOM 3796 C C . TYR A 1 465 ? -13.298 4.978 14.755 1.00 64.25 465 TYR A C 1
ATOM 3798 O O . TYR A 1 465 ? -12.701 5.204 15.803 1.00 64.25 465 TYR A O 1
ATOM 3806 N N . TRP A 1 466 ? -14.466 5.547 14.450 1.00 74.00 466 TRP A N 1
ATOM 3807 C CA . TRP A 1 466 ? -15.148 6.490 15.336 1.00 74.00 466 TRP A CA 1
ATOM 3808 C C . TRP A 1 466 ? -15.559 5.843 16.644 1.00 74.00 466 TRP A C 1
ATOM 3810 O O . TRP A 1 466 ? -15.631 6.522 17.670 1.00 74.00 466 TRP A O 1
ATOM 3820 N N . GLU A 1 467 ? -15.730 4.524 16.597 1.00 73.56 467 GLU A N 1
ATOM 3821 C CA . GLU A 1 467 ? -15.996 3.736 17.762 1.00 73.56 467 GLU A CA 1
ATOM 3822 C C . GLU A 1 467 ? -14.823 3.720 18.764 1.00 73.56 467 GLU A C 1
ATOM 3824 O O . GLU A 1 467 ? -14.976 4.056 19.937 1.00 73.56 467 GLU A O 1
ATOM 3829 N N . PHE A 1 468 ? -13.610 3.450 18.294 1.00 68.44 468 PHE A N 1
ATOM 3830 C CA . PHE A 1 468 ? -12.421 3.552 19.144 1.00 68.44 468 PHE A CA 1
ATOM 3831 C C . PHE A 1 468 ? -12.020 4.996 19.463 1.00 68.44 468 PHE A C 1
ATOM 3833 O O . PHE A 1 468 ? -11.337 5.244 20.456 1.00 68.44 468 PHE A O 1
ATOM 3840 N N . ARG A 1 469 ? -12.412 5.973 18.636 1.00 72.44 469 ARG A N 1
ATOM 3841 C CA . ARG A 1 469 ? -12.065 7.380 18.880 1.00 72.44 469 ARG A CA 1
ATOM 3842 C C . ARG A 1 469 ? -12.711 7.934 20.145 1.00 72.44 469 ARG A C 1
ATOM 3844 O O . ARG A 1 469 ? -12.045 8.726 20.804 1.00 72.44 469 ARG A O 1
ATOM 3851 N N . SER A 1 470 ? -13.927 7.521 20.510 1.00 73.88 470 SER A N 1
ATOM 3852 C CA . SER A 1 470 ? -14.549 7.945 21.780 1.00 73.88 470 SER A CA 1
ATOM 3853 C C . SER A 1 470 ? -13.796 7.434 23.009 1.00 73.88 470 SER A C 1
ATOM 3855 O O . SER A 1 470 ? -13.781 8.097 24.043 1.00 73.88 470 SER A O 1
ATOM 3857 N N . ASP A 1 471 ? -13.106 6.302 22.876 1.00 76.00 471 ASP A N 1
ATOM 3858 C CA . ASP A 1 471 ? -12.332 5.678 23.949 1.00 76.00 471 ASP A CA 1
ATOM 3859 C C . ASP A 1 471 ? -10.972 6.346 24.219 1.00 76.00 471 ASP A C 1
ATOM 3861 O O . ASP A 1 471 ? -10.317 6.041 25.223 1.00 76.00 471 ASP A O 1
ATOM 3865 N N . GLU A 1 472 ? -10.537 7.278 23.358 1.00 74.12 472 GLU A N 1
ATOM 3866 C CA . GLU A 1 472 ? -9.280 8.021 23.540 1.00 74.12 472 GLU A CA 1
ATOM 3867 C C . GLU A 1 472 ? -9.251 8.754 24.891 1.00 74.12 472 GLU A C 1
ATOM 3869 O O . GLU A 1 472 ? -8.208 8.816 25.541 1.00 74.12 472 GLU A O 1
ATOM 3874 N N . TYR A 1 473 ? -10.400 9.262 25.343 1.00 79.19 473 TYR A N 1
ATOM 3875 C CA . TYR A 1 473 ? -10.512 10.075 26.556 1.00 79.19 473 TYR A CA 1
ATOM 3876 C C . TYR A 1 473 ? -10.818 9.267 27.823 1.00 79.19 473 TYR A C 1
ATOM 3878 O O . TYR A 1 473 ? -11.026 9.848 28.890 1.00 79.19 473 TYR A O 1
ATOM 3886 N N . ILE A 1 474 ? -10.854 7.936 27.732 1.00 83.06 474 ILE A N 1
ATOM 3887 C CA . ILE A 1 474 ? -11.178 7.068 28.864 1.00 83.06 474 ILE A CA 1
ATOM 3888 C C . ILE A 1 474 ? -9.924 6.776 29.693 1.00 83.06 474 ILE A C 1
ATOM 3890 O O . ILE A 1 474 ? -8.905 6.288 29.195 1.00 83.06 474 ILE A O 1
ATOM 3894 N N . GLU A 1 475 ? -10.012 7.047 30.998 1.00 84.88 475 GLU A N 1
ATOM 3895 C CA . GLU A 1 475 ? -8.931 6.791 31.948 1.00 84.88 475 GLU A CA 1
ATOM 3896 C C . GLU A 1 475 ? -8.562 5.299 32.006 1.00 84.88 475 GLU A C 1
ATOM 3898 O O . GLU A 1 475 ? -9.419 4.412 32.013 1.00 84.88 475 GLU A O 1
ATOM 3903 N N . LYS A 1 476 ? -7.267 5.008 32.174 1.00 81.75 476 LYS A N 1
ATOM 3904 C CA . LYS A 1 476 ? -6.740 3.631 32.249 1.00 81.75 476 LYS A CA 1
ATOM 3905 C C . LYS A 1 476 ? -7.382 2.774 33.348 1.00 81.75 476 LYS A C 1
ATOM 3907 O O . LYS A 1 476 ? -7.340 1.550 33.249 1.00 81.75 476 LYS A O 1
ATOM 3912 N N . LYS A 1 477 ? -7.940 3.385 34.401 1.00 88.19 477 LYS A N 1
ATOM 3913 C CA . LYS A 1 477 ? -8.601 2.661 35.498 1.00 88.19 477 LYS A CA 1
ATOM 3914 C C . LYS A 1 477 ? -9.801 1.846 35.004 1.00 88.19 477 LYS A C 1
ATOM 3916 O O . LYS A 1 477 ? -9.911 0.685 35.377 1.00 88.19 477 LYS A O 1
ATOM 3921 N N . TYR A 1 478 ? -10.613 2.386 34.093 1.00 89.75 478 TYR A N 1
ATOM 3922 C CA . TYR A 1 478 ? -11.789 1.685 33.568 1.00 89.75 478 TYR A CA 1
ATOM 3923 C C . TYR A 1 478 ? -11.387 0.488 32.706 1.00 89.75 478 TYR A C 1
ATOM 3925 O O . TYR A 1 478 ? -11.934 -0.595 32.855 1.00 89.75 478 TYR A O 1
ATOM 3933 N N . TRP A 1 479 ? -10.332 0.621 31.903 1.00 84.44 479 TRP A N 1
ATOM 3934 C CA . TRP A 1 479 ? -9.775 -0.498 31.138 1.00 84.44 479 TRP A CA 1
ATOM 3935 C C . TRP A 1 479 ? -9.227 -1.628 32.014 1.00 84.44 479 TRP A C 1
ATOM 3937 O O . TRP A 1 479 ? -9.392 -2.803 31.689 1.00 84.44 479 TRP A O 1
ATOM 3947 N N . LYS A 1 480 ? -8.602 -1.293 33.152 1.00 85.88 480 LYS A N 1
ATOM 3948 C CA . LYS A 1 480 ? -8.190 -2.300 34.141 1.00 85.88 480 LYS A CA 1
ATOM 3949 C C . LYS A 1 480 ? -9.402 -3.035 34.714 1.00 85.88 480 LYS A C 1
ATOM 3951 O O . LYS A 1 480 ? -9.353 -4.255 34.812 1.00 85.88 480 LYS A O 1
ATOM 3956 N N . ILE A 1 481 ? -10.480 -2.317 35.038 1.00 90.06 481 ILE A N 1
ATOM 3957 C CA . ILE A 1 481 ? -11.724 -2.921 35.536 1.00 90.06 481 ILE A CA 1
ATOM 3958 C C . ILE A 1 481 ? -12.337 -3.832 34.466 1.00 90.06 481 ILE A C 1
ATOM 3960 O O . ILE A 1 481 ? -12.624 -4.985 34.770 1.00 90.06 481 ILE A O 1
ATOM 3964 N N . ALA A 1 482 ? -12.437 -3.385 33.210 1.00 88.62 482 ALA A N 1
ATOM 3965 C CA . ALA A 1 482 ? -12.937 -4.206 32.103 1.00 88.62 482 ALA A CA 1
ATOM 3966 C C . ALA A 1 482 ? -12.133 -5.505 31.937 1.00 88.62 482 ALA A C 1
ATOM 3968 O O . ALA A 1 482 ? -12.711 -6.588 31.833 1.00 88.62 482 ALA A O 1
ATOM 3969 N N . LYS A 1 483 ? -10.796 -5.418 32.000 1.00 85.62 483 LYS A N 1
ATOM 3970 C CA . LYS A 1 483 ? -9.907 -6.587 31.966 1.00 85.62 483 LYS A CA 1
ATOM 3971 C C . LYS A 1 483 ? -10.120 -7.522 33.159 1.00 85.62 483 LYS A C 1
ATOM 3973 O O . LYS A 1 483 ? -10.056 -8.736 32.986 1.00 85.62 483 LYS A O 1
ATOM 3978 N N . THR A 1 484 ? -10.351 -6.993 34.356 1.00 88.69 484 THR A N 1
ATOM 3979 C CA . THR A 1 484 ? -10.678 -7.819 35.525 1.00 88.69 484 THR A CA 1
ATOM 3980 C C . THR A 1 484 ? -12.008 -8.533 35.305 1.00 88.69 484 THR A C 1
ATOM 3982 O O . THR A 1 484 ? -12.066 -9.751 35.406 1.00 88.69 484 THR A O 1
ATOM 3985 N N . VAL A 1 485 ? -13.052 -7.792 34.933 1.00 90.94 485 VAL A N 1
ATOM 3986 C CA . VAL A 1 485 ? -14.421 -8.289 34.750 1.00 90.94 485 VAL A CA 1
ATOM 3987 C C . VAL A 1 485 ? -14.504 -9.387 33.684 1.00 90.94 485 VAL A C 1
ATOM 3989 O O . VAL A 1 485 ? -15.110 -10.425 33.940 1.00 90.94 485 VAL A O 1
ATOM 3992 N N . ILE A 1 486 ? -13.859 -9.221 32.520 1.00 86.06 486 ILE A N 1
ATOM 3993 C CA . ILE A 1 486 ? -13.920 -10.225 31.438 1.00 86.06 486 ILE A CA 1
ATOM 3994 C C . ILE A 1 486 ? -13.232 -11.548 31.802 1.00 86.06 486 ILE A C 1
ATOM 3996 O O . ILE A 1 486 ? -13.609 -12.601 31.286 1.00 86.06 486 ILE A O 1
ATOM 4000 N N . ASN A 1 487 ? -12.192 -11.479 32.642 1.00 83.94 487 ASN A N 1
ATOM 4001 C CA . ASN A 1 487 ? -11.330 -12.611 32.986 1.00 83.94 487 ASN A CA 1
ATOM 4002 C C . ASN A 1 487 ? -11.759 -13.304 34.286 1.00 83.94 487 ASN A C 1
ATOM 4004 O O . ASN A 1 487 ? -11.163 -14.315 34.652 1.00 83.94 487 ASN A O 1
ATOM 4008 N N . ARG A 1 488 ? -12.779 -12.786 34.983 1.00 86.56 488 ARG A N 1
ATOM 4009 C CA . ARG A 1 488 ? -13.415 -13.492 36.100 1.00 86.56 488 ARG A CA 1
ATOM 4010 C C . ARG A 1 488 ? -14.127 -14.753 35.605 1.00 86.56 488 ARG A C 1
ATOM 4012 O O . ARG A 1 488 ? -14.511 -14.872 34.438 1.00 86.56 488 ARG A O 1
ATOM 4019 N N . HIS A 1 489 ? -14.320 -15.694 36.525 1.00 81.06 489 HIS A N 1
ATOM 4020 C CA . HIS A 1 489 ? -15.143 -16.878 36.304 1.00 81.06 489 HIS A CA 1
ATOM 4021 C C . HIS A 1 489 ? -16.618 -16.480 36.180 1.00 81.06 489 HIS A C 1
ATOM 4023 O O . HIS A 1 489 ? -17.342 -16.454 37.166 1.00 81.06 489 HIS A O 1
ATOM 4029 N N . ASN A 1 490 ? -17.054 -16.184 34.955 1.00 84.50 490 ASN A N 1
ATOM 4030 C CA . ASN A 1 490 ? -18.430 -15.782 34.645 1.00 84.50 490 ASN A CA 1
ATOM 4031 C C . ASN A 1 490 ? -19.248 -16.949 34.056 1.00 84.50 490 ASN A C 1
ATOM 4033 O O . ASN A 1 490 ? -20.097 -16.712 33.205 1.00 84.50 490 ASN A O 1
ATOM 4037 N N . HIS A 1 491 ? -18.969 -18.199 34.455 1.00 83.81 491 HIS A N 1
ATOM 4038 C CA . HIS A 1 491 ? -19.555 -19.406 33.845 1.00 83.81 491 HIS A CA 1
ATOM 4039 C C . HIS A 1 491 ? -21.086 -19.367 33.799 1.00 83.81 491 HIS A C 1
ATOM 4041 O O . HIS A 1 491 ? -21.656 -19.594 32.739 1.00 83.81 491 HIS A O 1
ATOM 4047 N N . HIS A 1 492 ? -21.729 -18.977 34.903 1.00 89.19 492 HIS A N 1
ATOM 4048 C CA . HIS A 1 492 ? -23.186 -18.884 34.978 1.00 89.19 492 HIS A CA 1
ATOM 4049 C C . HIS A 1 492 ? -23.757 -17.862 33.975 1.00 89.19 492 HIS A C 1
ATOM 4051 O O . HIS A 1 492 ? -24.605 -18.206 33.159 1.00 89.19 492 HIS A O 1
ATOM 4057 N N . ASN A 1 493 ? -23.218 -16.637 33.940 1.00 90.12 493 ASN A N 1
ATOM 4058 C CA . ASN A 1 493 ? -23.640 -15.609 32.976 1.00 90.12 493 ASN A CA 1
ATOM 4059 C C . ASN A 1 493 ? -23.299 -15.978 31.519 1.00 90.12 493 ASN A C 1
ATOM 4061 O O . ASN A 1 493 ? -24.026 -15.614 30.596 1.00 90.12 493 ASN A O 1
ATOM 4065 N N . ASP A 1 494 ? -22.187 -16.683 31.292 1.00 88.62 494 ASP A N 1
ATOM 4066 C CA . ASP A 1 494 ? -21.781 -17.158 29.968 1.00 88.62 494 ASP A CA 1
ATOM 4067 C C . ASP A 1 494 ? -22.736 -18.236 29.437 1.00 88.62 494 ASP A C 1
ATOM 4069 O O . ASP A 1 494 ? -23.058 -18.225 28.248 1.00 88.62 494 ASP A O 1
ATOM 4073 N N . GLU A 1 495 ? -23.161 -19.174 30.285 1.00 87.12 495 GLU A N 1
ATOM 4074 C CA . GLU A 1 495 ? -24.157 -20.205 29.963 1.00 87.12 495 GLU A CA 1
ATOM 4075 C C . GLU A 1 495 ? -25.526 -19.567 29.727 1.00 87.12 495 GLU A C 1
ATOM 4077 O O . GLU A 1 495 ? -26.084 -19.703 28.638 1.00 87.12 495 GLU A O 1
ATOM 4082 N N . PHE A 1 496 ? -25.978 -18.736 30.669 1.00 89.75 496 PHE A N 1
ATOM 4083 C CA . PHE A 1 496 ? -27.220 -17.974 30.578 1.00 89.75 496 PHE A CA 1
ATOM 4084 C C . PHE A 1 496 ? -27.336 -17.176 29.266 1.00 89.75 496 PHE A C 1
ATOM 4086 O O . PHE A 1 496 ? -28.330 -17.245 28.538 1.00 89.75 496 PHE A O 1
ATOM 4093 N N . MET A 1 497 ? -26.279 -16.450 28.898 1.00 86.38 497 MET A N 1
ATOM 4094 C CA . MET A 1 497 ? -26.241 -15.674 27.659 1.00 86.38 497 MET A CA 1
ATOM 4095 C C . MET A 1 497 ? -26.219 -16.559 26.400 1.00 86.38 497 MET A C 1
ATOM 4097 O O . MET A 1 497 ? -26.780 -16.176 25.368 1.00 86.38 497 MET A O 1
ATOM 4101 N N . GLN A 1 498 ? -25.574 -17.729 26.452 1.00 84.31 498 GLN A N 1
ATOM 4102 C CA . GLN A 1 498 ? -25.535 -18.682 25.338 1.00 84.31 498 GLN A CA 1
ATOM 4103 C C . GLN A 1 498 ? -26.879 -19.372 25.095 1.00 84.31 498 GLN A C 1
ATOM 4105 O O . GLN A 1 498 ? -27.185 -19.672 23.939 1.00 84.31 498 GLN A O 1
ATOM 4110 N N . ASP A 1 499 ? -27.676 -19.588 26.137 1.00 84.00 499 ASP A N 1
ATOM 4111 C CA . ASP A 1 499 ? -29.012 -20.175 26.011 1.00 84.00 499 ASP A CA 1
ATOM 4112 C C . ASP A 1 499 ? -30.001 -19.206 25.353 1.00 84.00 499 ASP A C 1
ATOM 4114 O O . ASP A 1 499 ? -30.866 -19.608 24.571 1.00 84.00 499 ASP A O 1
ATOM 4118 N N . ILE A 1 500 ? -29.826 -17.903 25.587 1.00 83.69 500 ILE A N 1
ATOM 4119 C CA . ILE A 1 500 ? -30.686 -16.860 25.016 1.00 83.69 500 ILE A CA 1
ATOM 4120 C C . ILE A 1 500 ? -30.292 -16.513 23.569 1.00 83.69 500 ILE A C 1
ATOM 4122 O O . ILE A 1 500 ? -31.162 -16.226 22.736 1.00 83.69 500 ILE A O 1
ATOM 4126 N N . ILE A 1 501 ? -28.996 -16.532 23.232 1.00 78.44 501 ILE A N 1
ATOM 4127 C CA . ILE A 1 501 ? -28.485 -16.116 21.915 1.00 78.44 501 ILE A CA 1
ATOM 4128 C C . ILE A 1 501 ? -28.239 -17.334 21.012 1.00 78.44 501 ILE A C 1
ATOM 4130 O O . ILE A 1 501 ? -27.375 -18.166 21.274 1.00 78.44 501 ILE A O 1
ATOM 4134 N N . LYS A 1 502 ? -28.933 -17.402 19.862 1.00 66.25 502 LYS A N 1
ATOM 4135 C CA . LYS A 1 502 ? -28.825 -18.520 18.901 1.00 66.25 502 LYS A CA 1
ATOM 4136 C C . LYS A 1 502 ? -27.368 -18.853 18.531 1.00 66.25 502 LYS A C 1
ATOM 4138 O O . LYS A 1 502 ? -26.602 -17.989 18.088 1.00 66.25 502 LYS A O 1
ATOM 4143 N N . LYS A 1 503 ? -27.016 -20.143 18.621 1.00 56.81 503 LYS A N 1
ATOM 4144 C CA . LYS A 1 503 ? -25.693 -20.674 18.252 1.00 56.81 503 LYS A CA 1
ATOM 4145 C C . LYS A 1 503 ? -25.365 -20.357 16.783 1.00 56.81 503 LYS A C 1
ATOM 4147 O O . LYS A 1 503 ? -26.140 -20.644 15.875 1.00 56.81 503 LYS A O 1
ATOM 4152 N N . LYS A 1 504 ? -24.188 -19.763 16.552 1.00 56.72 504 LYS A N 1
ATOM 4153 C CA . LYS A 1 504 ? -23.583 -19.527 15.224 1.00 56.72 504 LYS A CA 1
ATOM 4154 C C . LYS A 1 504 ? -22.354 -20.430 15.052 1.00 56.72 504 LYS A C 1
ATOM 4156 O O . LYS A 1 504 ? -21.876 -21.008 16.017 1.00 56.72 504 LYS A O 1
ATOM 4161 N N . ILE A 1 505 ? -21.810 -20.476 13.835 1.00 43.91 505 ILE A N 1
ATOM 4162 C CA . ILE A 1 505 ? -20.696 -21.345 13.393 1.00 43.91 505 ILE A CA 1
ATOM 4163 C C . ILE A 1 505 ? -19.446 -21.296 14.306 1.00 43.91 505 ILE A C 1
ATOM 4165 O O . ILE A 1 505 ? -18.710 -22.272 14.389 1.00 43.91 505 ILE A O 1
ATOM 4169 N N . ILE A 1 506 ? -19.197 -20.181 15.005 1.00 56.44 506 ILE A N 1
ATOM 4170 C CA . ILE A 1 506 ? -18.058 -20.011 15.927 1.00 56.44 506 ILE A CA 1
ATOM 4171 C C . ILE A 1 506 ? -18.541 -20.103 17.380 1.00 56.44 506 ILE A C 1
ATOM 4173 O O . ILE A 1 506 ? -19.483 -19.392 17.754 1.00 56.44 506 ILE A O 1
ATOM 4177 N N . SER A 1 507 ? -17.844 -20.904 18.198 1.00 69.75 507 SER A N 1
ATOM 4178 C CA . SER A 1 507 ? -18.145 -21.090 19.624 1.00 69.75 507 SER A CA 1
ATOM 4179 C C . SER A 1 507 ? -18.006 -19.796 20.434 1.00 69.75 507 SER A C 1
ATOM 4181 O O . SER A 1 507 ? -17.150 -18.950 20.157 1.00 69.75 507 SER A O 1
ATOM 4183 N N . PHE A 1 508 ? -18.846 -19.645 21.460 1.00 75.44 508 PHE A N 1
ATOM 4184 C CA . PHE A 1 508 ? -18.837 -18.485 22.353 1.00 75.44 508 PHE A CA 1
ATOM 4185 C C . PHE A 1 508 ? -17.475 -18.283 23.033 1.00 75.44 508 PHE A C 1
ATOM 4187 O O . PHE A 1 508 ? -16.922 -17.188 22.970 1.00 75.44 508 PHE A O 1
ATOM 4194 N N . ASN A 1 509 ? -16.867 -19.353 23.555 1.00 74.62 509 ASN A N 1
ATOM 4195 C CA . ASN A 1 509 ? -15.550 -19.298 24.204 1.00 74.62 509 ASN A CA 1
ATOM 4196 C C . ASN A 1 509 ? -14.462 -18.718 23.290 1.00 74.62 509 ASN A C 1
ATOM 4198 O O . ASN A 1 509 ? -13.601 -17.961 23.737 1.00 74.62 509 ASN A O 1
ATOM 4202 N N . THR A 1 510 ? -14.522 -19.015 21.988 1.00 65.88 510 THR A N 1
ATOM 4203 C CA . THR A 1 510 ? -13.577 -18.455 21.012 1.00 65.88 510 THR A CA 1
ATOM 4204 C C . THR A 1 510 ? -13.804 -16.957 20.823 1.00 65.88 510 THR A C 1
ATOM 4206 O O . THR A 1 510 ? -12.840 -16.196 20.777 1.00 65.88 510 THR A O 1
ATOM 4209 N N . LYS A 1 511 ? -15.064 -16.511 20.774 1.00 71.38 511 LYS A N 1
ATOM 4210 C CA . LYS A 1 511 ? -15.421 -15.088 20.684 1.00 71.38 511 LYS A CA 1
ATOM 4211 C C . LYS A 1 511 ? -15.027 -14.313 21.943 1.00 71.38 511 LYS A C 1
ATOM 4213 O O . LYS A 1 511 ? -14.381 -13.277 21.828 1.00 71.38 511 LYS A O 1
ATOM 4218 N N . LYS A 1 512 ? -15.320 -14.853 23.131 1.00 77.62 512 LYS A N 1
ATOM 4219 C CA . LYS A 1 512 ? -14.922 -14.272 24.422 1.00 77.62 512 LYS A CA 1
ATOM 4220 C C . LYS A 1 512 ? -13.407 -14.155 24.535 1.00 77.62 512 LYS A C 1
ATOM 4222 O O . LYS A 1 512 ? -12.905 -13.116 24.953 1.00 77.62 512 LYS A O 1
ATOM 4227 N N . ARG A 1 513 ? -12.662 -15.173 24.084 1.00 73.75 513 ARG A N 1
ATOM 4228 C CA . ARG A 1 513 ? -11.197 -15.115 24.040 1.00 73.75 513 ARG A CA 1
ATOM 4229 C C . ARG A 1 513 ? -10.705 -13.986 23.138 1.00 73.75 513 ARG A C 1
ATOM 4231 O O . ARG A 1 513 ? -9.812 -13.261 23.550 1.00 73.75 513 ARG A O 1
ATOM 4238 N N . LEU A 1 514 ? -11.262 -13.818 21.938 1.00 64.88 514 LEU A N 1
ATOM 4239 C CA . LEU A 1 514 ? -10.893 -12.712 21.039 1.00 64.88 514 LEU A CA 1
ATOM 4240 C C . LEU A 1 514 ? -11.238 -11.338 21.639 1.00 64.88 514 LEU A C 1
ATOM 4242 O O . LEU A 1 514 ? -10.423 -10.421 21.593 1.00 64.88 514 LEU A O 1
ATOM 4246 N N . TYR A 1 515 ? -12.402 -11.220 22.277 1.00 70.19 515 TYR A N 1
ATOM 4247 C CA . TYR A 1 515 ? -12.823 -9.992 22.946 1.00 70.19 515 TYR A CA 1
ATOM 4248 C C . TYR A 1 515 ? -11.932 -9.630 24.149 1.00 70.19 515 TYR A C 1
ATOM 4250 O O . TYR A 1 515 ? -11.441 -8.506 24.217 1.00 70.19 515 TYR A O 1
ATOM 4258 N N . SER A 1 516 ? -11.629 -10.580 25.045 1.00 72.12 516 SER A N 1
ATOM 4259 C CA . SER A 1 516 ? -10.734 -10.369 26.205 1.00 72.12 516 SER A CA 1
ATOM 4260 C C . SER A 1 516 ? -9.356 -9.844 25.786 1.00 72.12 516 SER A C 1
ATOM 4262 O O . SER A 1 516 ? -8.778 -8.940 26.389 1.00 72.12 516 SER A O 1
ATOM 4264 N N . HIS A 1 517 ? -8.860 -10.372 24.677 1.00 66.94 517 HIS A N 1
ATOM 4265 C CA . HIS A 1 517 ? -7.624 -9.944 24.053 1.00 66.94 517 HIS A CA 1
ATOM 4266 C C . HIS A 1 517 ? -7.667 -8.496 23.530 1.00 66.94 517 HIS A C 1
ATOM 4268 O O . HIS A 1 517 ? -6.687 -7.771 23.672 1.00 66.94 517 HIS A O 1
ATOM 4274 N N . SER A 1 518 ? -8.801 -8.043 22.986 1.00 63.19 518 SER A N 1
ATOM 4275 C CA . SER A 1 518 ? -8.963 -6.658 22.517 1.00 63.19 518 SER A CA 1
ATOM 4276 C C . SER A 1 518 ? -8.992 -5.614 23.635 1.00 63.19 518 SER A C 1
ATOM 4278 O O . SER A 1 518 ? -8.638 -4.460 23.410 1.00 63.19 518 SER A O 1
ATOM 4280 N N . ILE A 1 519 ? -9.356 -6.024 24.853 1.00 67.06 519 ILE A N 1
ATOM 4281 C CA . ILE A 1 519 ? -9.419 -5.149 26.030 1.00 67.06 519 ILE A CA 1
ATOM 4282 C C . ILE A 1 519 ? -8.136 -5.203 26.880 1.00 67.06 519 ILE A C 1
ATOM 4284 O O . ILE A 1 519 ? -8.107 -4.766 28.034 1.00 67.06 519 ILE A O 1
ATOM 4288 N N . ASN A 1 520 ? -7.042 -5.740 26.328 1.00 67.19 520 ASN A N 1
ATOM 4289 C CA . ASN A 1 520 ? -5.769 -5.844 27.027 1.00 67.19 520 ASN A CA 1
ATOM 4290 C C . ASN A 1 520 ? -5.061 -4.481 27.143 1.00 67.19 520 ASN A C 1
ATOM 4292 O O . ASN A 1 520 ? -4.677 -3.851 26.160 1.00 67.19 520 ASN A O 1
ATOM 4296 N N . VAL A 1 521 ? -4.845 -4.040 28.385 1.00 55.41 521 VAL A N 1
ATOM 4297 C CA . VAL A 1 521 ? -4.365 -2.689 28.736 1.00 55.41 521 VAL A CA 1
ATOM 4298 C C . VAL A 1 521 ? -3.026 -2.319 28.078 1.00 55.41 521 VAL A C 1
ATOM 4300 O O . VAL A 1 521 ? -2.841 -1.164 27.694 1.00 55.41 521 VAL A O 1
ATOM 4303 N N . ASN A 1 522 ? -2.097 -3.268 27.922 1.00 51.44 522 ASN A N 1
ATOM 4304 C CA . ASN A 1 522 ? -0.791 -2.995 27.304 1.00 51.44 522 ASN A CA 1
ATOM 4305 C C . ASN A 1 522 ? -0.941 -2.612 25.826 1.00 51.44 522 ASN A C 1
ATOM 4307 O O . ASN A 1 522 ? -0.384 -1.598 25.398 1.00 51.44 522 ASN A O 1
ATOM 4311 N N . ASP A 1 523 ? -1.772 -3.352 25.095 1.00 55.84 523 ASP A N 1
ATOM 4312 C CA . ASP A 1 523 ? -2.084 -3.081 23.694 1.00 55.84 523 ASP A CA 1
ATOM 4313 C C . ASP A 1 523 ? -2.828 -1.744 23.568 1.00 55.84 523 ASP A C 1
ATOM 4315 O O . ASP A 1 523 ? -2.460 -0.898 22.754 1.00 55.84 523 ASP A O 1
ATOM 4319 N N . ILE A 1 524 ? -3.788 -1.477 24.460 1.00 57.19 524 ILE A N 1
ATOM 4320 C CA . ILE A 1 524 ? -4.566 -0.229 24.469 1.00 57.19 524 ILE A CA 1
ATOM 4321 C C . ILE A 1 524 ? -3.679 1.004 24.660 1.00 57.19 524 ILE A C 1
ATOM 4323 O O . ILE A 1 524 ? -3.884 2.000 23.977 1.00 57.19 524 ILE A O 1
ATOM 4327 N N . THR A 1 525 ? -2.673 0.978 25.542 1.00 55.34 525 THR A N 1
ATOM 4328 C CA . THR A 1 525 ? -1.812 2.164 25.741 1.00 55.34 525 THR A CA 1
ATOM 4329 C C . THR A 1 525 ? -0.939 2.495 24.532 1.00 55.34 525 THR A C 1
ATOM 4331 O O . THR A 1 525 ? -0.672 3.671 24.270 1.00 55.34 525 THR A O 1
ATOM 4334 N N . LEU A 1 526 ? -0.499 1.478 23.788 1.00 51.31 526 LEU A N 1
ATOM 4335 C CA . LEU A 1 526 ? 0.217 1.654 22.525 1.00 51.31 526 LEU A CA 1
ATOM 4336 C C . LEU A 1 526 ? -0.731 2.195 21.447 1.00 51.31 526 LEU A C 1
ATOM 4338 O O . LEU A 1 526 ? -0.362 3.100 20.696 1.00 51.31 526 LEU A O 1
ATOM 4342 N N . TRP A 1 527 ? -1.977 1.720 21.435 1.00 52.16 527 TRP A N 1
ATOM 4343 C CA . TRP A 1 527 ? -3.006 2.164 20.500 1.00 52.16 527 TRP A CA 1
ATOM 4344 C C . TRP A 1 527 ? -3.544 3.564 20.783 1.00 52.16 527 TRP A C 1
ATOM 4346 O O . TRP A 1 527 ? -3.664 4.340 19.844 1.00 52.16 527 TRP A O 1
ATOM 4356 N N . GLN A 1 528 ? -3.794 3.943 22.038 1.00 55.69 528 GLN A N 1
ATOM 4357 C CA . GLN A 1 528 ? -4.179 5.308 22.415 1.00 55.69 528 GLN A CA 1
ATOM 4358 C C . GLN A 1 528 ? -3.121 6.305 21.934 1.00 55.69 528 GLN A C 1
ATOM 4360 O O . GLN A 1 528 ? -3.457 7.286 21.284 1.00 55.69 528 GLN A O 1
ATOM 4365 N N . LYS A 1 529 ? -1.829 5.999 22.122 1.00 55.22 529 LYS A N 1
ATOM 4366 C CA . LYS A 1 529 ? -0.733 6.817 21.575 1.00 55.22 529 LYS A CA 1
ATOM 4367 C C . LYS A 1 529 ? -0.770 6.901 20.045 1.00 55.22 529 LYS A C 1
ATOM 4369 O O . LYS A 1 529 ? -0.519 7.972 19.497 1.00 55.22 529 LYS A O 1
ATOM 4374 N N . ALA A 1 530 ? -1.085 5.804 19.355 1.00 45.91 530 ALA A N 1
ATOM 4375 C CA . ALA A 1 530 ? -1.229 5.792 17.900 1.00 45.91 530 ALA A CA 1
ATOM 4376 C C . ALA A 1 530 ? -2.439 6.621 17.429 1.00 45.91 530 ALA A C 1
ATOM 4378 O O . ALA A 1 530 ? -2.309 7.411 16.497 1.00 45.91 530 ALA A O 1
ATOM 4379 N N . VAL A 1 531 ? -3.587 6.505 18.101 1.00 48.88 531 VAL A N 1
ATOM 4380 C CA . VAL A 1 531 ? -4.802 7.285 17.826 1.00 48.88 531 VAL A CA 1
ATOM 4381 C C . VAL A 1 531 ? -4.565 8.773 18.073 1.00 48.88 531 VAL A C 1
ATOM 4383 O O . VAL A 1 531 ? -4.905 9.567 17.203 1.00 48.88 531 VAL A O 1
ATOM 4386 N N . THR A 1 532 ? -3.901 9.148 19.170 1.00 52.16 532 THR A N 1
ATOM 4387 C CA . THR A 1 532 ? -3.532 10.542 19.468 1.00 52.16 532 THR A CA 1
ATOM 4388 C C . THR A 1 532 ? -2.524 11.110 18.463 1.00 52.16 532 THR A C 1
ATOM 4390 O O . THR A 1 532 ? -2.553 12.292 18.130 1.00 52.16 532 THR A O 1
ATOM 4393 N N . MET A 1 533 ? -1.612 10.288 17.935 1.00 47.41 533 MET A N 1
ATOM 4394 C CA . MET A 1 533 ? -0.727 10.717 16.845 1.00 47.41 533 MET A CA 1
ATOM 4395 C C . MET A 1 533 ? -1.495 10.925 15.533 1.00 47.41 533 MET A C 1
ATOM 4397 O O . MET A 1 533 ? -1.215 11.875 14.805 1.00 47.41 533 MET A O 1
ATOM 4401 N N . VAL A 1 534 ? -2.490 10.080 15.249 1.00 40.81 534 VAL A N 1
ATOM 4402 C CA . VAL A 1 534 ? -3.362 10.223 14.076 1.00 40.81 534 VAL A CA 1
ATOM 4403 C C . VAL A 1 534 ? -4.303 11.423 14.225 1.00 40.81 534 VAL A C 1
ATOM 4405 O O . VAL A 1 534 ? -4.471 12.149 13.248 1.00 40.81 534 VAL A O 1
ATOM 4408 N N . SER A 1 535 ? -4.865 11.685 15.413 1.00 45.91 535 SER A N 1
ATOM 4409 C CA . SER A 1 535 ? -5.760 12.825 15.673 1.00 45.91 535 SER A CA 1
ATOM 4410 C C . SER A 1 535 ? -5.056 14.161 15.449 1.00 45.91 535 SER A C 1
ATOM 4412 O O . SER A 1 535 ? -5.586 15.002 14.733 1.00 45.91 535 SER A O 1
ATOM 4414 N N . LYS A 1 536 ? -3.797 14.293 15.890 1.00 46.59 536 LYS A N 1
ATOM 4415 C CA . LYS A 1 536 ? -2.939 15.462 15.607 1.00 46.59 536 LYS A CA 1
ATOM 4416 C C . LYS A 1 536 ? -2.679 15.714 14.117 1.00 46.59 536 LYS A C 1
ATOM 4418 O O . LYS A 1 536 ? -2.286 16.814 13.746 1.00 46.59 536 LYS A O 1
ATOM 4423 N N . SER A 1 537 ? -2.873 14.705 13.268 1.00 34.59 537 SER A N 1
ATOM 4424 C CA . SER A 1 537 ? -2.728 14.795 11.806 1.00 34.59 537 SER A CA 1
ATOM 4425 C C . SER A 1 537 ? -4.066 14.750 11.053 1.00 34.59 537 SER A C 1
ATOM 4427 O O . SER A 1 537 ? -4.094 14.866 9.825 1.00 34.59 537 SER A O 1
ATOM 4429 N N . SER A 1 538 ? -5.178 14.557 11.770 1.00 44.97 538 SER A N 1
ATOM 4430 C CA . SER A 1 538 ? -6.518 14.468 11.201 1.00 44.97 538 SER A CA 1
ATOM 4431 C C . SER A 1 538 ? -7.079 15.869 11.005 1.00 44.97 538 SER A C 1
ATOM 4433 O O . SER A 1 538 ? -7.100 16.680 11.921 1.00 44.97 538 SER A O 1
ATOM 4435 N N . ARG A 1 539 ? -7.618 16.136 9.814 1.00 46.06 539 ARG A N 1
ATOM 4436 C CA . ARG A 1 539 ? -8.409 17.348 9.542 1.00 46.06 539 ARG A CA 1
ATOM 4437 C C . ARG A 1 539 ? -9.745 17.366 10.310 1.00 46.06 539 ARG A C 1
ATOM 4439 O O . ARG A 1 539 ? -10.398 18.399 10.365 1.00 46.06 539 ARG A O 1
ATOM 4446 N N . TRP A 1 540 ? -10.160 16.221 10.852 1.00 55.97 540 TRP A N 1
ATOM 4447 C CA . TRP A 1 540 ? -11.436 16.009 11.531 1.00 55.97 540 TRP A CA 1
ATOM 4448 C C . TRP A 1 540 ? -11.133 15.584 12.966 1.00 55.97 540 TRP A C 1
ATOM 4450 O O . TRP A 1 540 ? -10.910 14.395 13.224 1.00 55.97 540 TRP A O 1
ATOM 4460 N N . ASP A 1 541 ? -11.003 16.567 13.852 1.00 63.75 541 ASP A N 1
ATOM 4461 C CA . ASP A 1 541 ? -10.841 16.338 15.285 1.00 63.75 541 ASP A CA 1
ATOM 4462 C C . ASP A 1 541 ? -12.215 16.242 15.958 1.00 63.75 541 ASP A C 1
ATOM 4464 O O . ASP A 1 541 ? -13.185 16.844 15.495 1.00 63.75 541 ASP A O 1
ATOM 4468 N N . VAL A 1 542 ? -12.306 15.458 17.029 1.00 71.00 542 VAL A N 1
ATOM 4469 C CA . VAL A 1 542 ? -13.520 15.348 17.843 1.00 71.00 542 VAL A CA 1
ATOM 4470 C C . VAL A 1 542 ? -13.171 15.872 19.218 1.00 71.00 542 VAL A C 1
ATOM 4472 O O . VAL A 1 542 ? -12.409 15.245 19.943 1.00 71.00 542 VAL A O 1
ATOM 4475 N N . GLU A 1 543 ? -13.714 17.030 19.574 1.00 78.12 543 GLU A N 1
ATOM 4476 C CA . GLU A 1 543 ? -13.359 17.679 20.829 1.00 78.12 543 GLU A CA 1
ATOM 4477 C C . GLU A 1 543 ? -13.753 16.830 22.042 1.00 78.12 543 GLU A C 1
ATOM 4479 O O . GLU A 1 543 ? -14.857 16.282 22.119 1.00 78.12 543 GLU A O 1
ATOM 4484 N N . LYS A 1 544 ? -12.883 16.810 23.059 1.00 80.69 544 LYS A N 1
ATOM 4485 C CA . LYS A 1 544 ? -13.160 16.148 24.342 1.00 80.69 544 LYS A CA 1
ATOM 4486 C C . LYS A 1 544 ? -14.499 16.594 24.943 1.00 80.69 544 LYS A C 1
ATOM 4488 O O . LYS A 1 544 ? -15.251 15.754 25.424 1.00 80.69 544 LYS A O 1
ATOM 4493 N N . LYS A 1 545 ? -14.824 17.891 24.846 1.00 84.12 545 LYS A N 1
ATOM 4494 C CA . LYS A 1 545 ? -16.094 18.465 25.327 1.00 84.12 545 LYS A CA 1
ATOM 4495 C C . LYS A 1 545 ? -17.314 17.822 24.667 1.00 84.12 545 LYS A C 1
ATOM 4497 O O . LYS A 1 545 ? -18.316 17.590 25.333 1.00 84.12 545 LYS A O 1
ATOM 4502 N N . TYR A 1 546 ? -17.230 17.508 23.375 1.00 85.75 546 TYR A N 1
ATOM 4503 C CA . TYR A 1 546 ? -18.316 16.852 22.653 1.00 85.75 546 TYR A CA 1
ATOM 4504 C C . TYR A 1 546 ? -18.492 15.394 23.098 1.00 85.75 546 TYR A C 1
ATOM 4506 O O . TYR A 1 546 ? -19.618 14.955 23.316 1.00 85.75 546 TYR A O 1
ATOM 4514 N N . ILE A 1 547 ? -17.395 14.658 23.317 1.00 85.75 547 ILE A N 1
ATOM 4515 C CA . ILE A 1 547 ? -17.464 13.297 23.877 1.00 85.75 547 ILE A CA 1
ATOM 4516 C C . ILE A 1 547 ? -18.010 13.309 25.310 1.00 85.75 547 ILE A C 1
ATOM 4518 O O . ILE A 1 547 ? -18.828 12.462 25.656 1.00 85.75 547 ILE A O 1
ATOM 4522 N N . GLU A 1 548 ? -17.605 14.272 26.139 1.00 88.19 548 GLU A N 1
ATOM 4523 C CA . GLU A 1 548 ? -18.137 14.451 27.497 1.00 88.19 548 GLU A CA 1
ATOM 4524 C C . GLU A 1 548 ? -19.639 14.762 27.479 1.00 88.19 548 GLU A C 1
ATOM 4526 O O . GLU A 1 548 ? -20.395 14.167 28.245 1.00 88.19 548 GLU A O 1
ATOM 4531 N N . PHE A 1 549 ? -20.084 15.626 26.563 1.00 91.38 549 PHE A N 1
ATOM 4532 C CA . PHE A 1 549 ? -21.499 15.918 26.343 1.00 91.38 549 PHE A CA 1
ATOM 4533 C C . PHE A 1 549 ? -22.292 14.666 25.938 1.00 91.38 549 PHE A C 1
ATOM 4535 O O . PHE A 1 549 ? -23.315 14.364 26.550 1.00 91.38 549 PHE A O 1
ATOM 4542 N N . LEU A 1 550 ? -21.804 13.897 24.962 1.00 91.69 550 LEU A N 1
ATOM 4543 C CA . LEU A 1 550 ? -22.450 12.653 24.536 1.00 91.69 550 LEU A CA 1
ATOM 4544 C C . LEU A 1 550 ? -22.489 11.612 25.661 1.00 91.69 550 LEU A C 1
ATOM 4546 O O . LEU A 1 550 ? -23.526 10.997 25.881 1.00 91.69 550 LEU A O 1
ATOM 4550 N N . ASN A 1 551 ? -21.398 11.452 26.414 1.00 91.31 551 ASN A N 1
ATOM 4551 C CA . ASN A 1 551 ? -21.343 10.538 27.555 1.00 91.31 551 ASN A CA 1
ATOM 4552 C C . ASN A 1 551 ? -22.329 10.949 28.659 1.00 91.31 551 ASN A C 1
ATOM 4554 O O . ASN A 1 551 ? -22.963 10.085 29.259 1.00 91.31 551 ASN A O 1
ATOM 4558 N N . LYS A 1 552 ? -22.521 12.254 28.890 1.00 94.06 552 LYS A N 1
ATOM 4559 C CA . LYS A 1 552 ? -23.557 12.752 29.802 1.00 94.06 552 LYS A CA 1
ATOM 4560 C C . LYS A 1 552 ? -24.960 12.333 29.344 1.00 94.06 552 LYS A C 1
ATOM 4562 O O . LYS A 1 552 ? -25.755 11.871 30.160 1.00 94.06 552 LYS A O 1
ATOM 4567 N N . LEU A 1 553 ? -25.258 12.453 28.049 1.00 95.12 553 LEU A N 1
ATOM 4568 C CA . LEU A 1 553 ? -26.539 12.006 27.492 1.00 95.12 553 LEU A CA 1
ATOM 4569 C C . LEU A 1 553 ? -26.721 10.488 27.610 1.00 95.12 553 LEU A C 1
ATOM 4571 O O . LEU A 1 553 ? -27.799 10.046 28.009 1.00 95.12 553 LEU A O 1
ATOM 4575 N N . SER A 1 554 ? -25.674 9.702 27.332 1.00 94.69 554 SER A N 1
ATOM 4576 C CA . SER A 1 554 ? -25.694 8.244 27.510 1.00 94.69 554 SER A CA 1
ATOM 4577 C C . SER A 1 554 ? -26.019 7.872 28.954 1.00 94.69 554 SER A C 1
ATOM 4579 O O . SER A 1 554 ? -26.935 7.090 29.193 1.00 94.69 554 SER A O 1
ATOM 4581 N N . LEU A 1 555 ? -25.351 8.499 29.928 1.00 96.19 555 LEU A N 1
ATOM 4582 C CA . LEU A 1 555 ? -25.618 8.286 31.352 1.00 96.19 555 LEU A CA 1
ATOM 4583 C C . LEU A 1 555 ? -27.055 8.648 31.742 1.00 96.19 555 LEU A C 1
ATOM 4585 O O . LEU A 1 555 ? -27.711 7.876 32.437 1.00 96.19 555 LEU A O 1
ATOM 4589 N N . ASN A 1 556 ? -27.573 9.784 31.273 1.00 97.00 556 ASN A N 1
ATOM 4590 C CA . ASN A 1 556 ? -28.955 10.189 31.536 1.00 97.00 556 ASN A CA 1
ATOM 4591 C C . ASN A 1 556 ? -29.974 9.186 30.977 1.00 97.00 556 ASN A C 1
ATOM 4593 O O . ASN A 1 556 ? -30.975 8.893 31.636 1.00 97.00 556 ASN A O 1
ATOM 4597 N N . ILE A 1 557 ? -29.712 8.623 29.795 1.00 95.94 557 ILE A N 1
ATOM 4598 C CA . ILE A 1 557 ? -30.534 7.561 29.212 1.00 95.94 557 ILE A CA 1
ATOM 4599 C C . ILE A 1 557 ? -30.436 6.262 30.023 1.00 95.94 557 ILE A C 1
ATOM 4601 O O . ILE A 1 557 ? -31.468 5.655 30.308 1.00 95.94 557 ILE A O 1
ATOM 4605 N N . VAL A 1 558 ? -29.235 5.851 30.436 1.00 97.25 558 VAL A N 1
ATOM 4606 C CA . VAL A 1 558 ? -29.038 4.654 31.271 1.00 97.25 558 VAL A CA 1
ATOM 4607 C C . VAL A 1 558 ? -29.781 4.799 32.601 1.00 97.25 558 VAL A C 1
ATOM 4609 O O . VAL A 1 558 ? -30.528 3.904 32.991 1.00 97.25 558 VAL A O 1
ATOM 4612 N N . VAL A 1 559 ? -29.658 5.949 33.273 1.00 97.56 559 VAL A N 1
ATOM 4613 C CA . VAL A 1 559 ? -30.400 6.234 34.512 1.00 97.56 559 VAL A CA 1
ATOM 4614 C C . VAL A 1 559 ? -31.906 6.222 34.255 1.00 97.56 559 VAL A C 1
ATOM 4616 O O . VAL A 1 559 ? -32.645 5.608 35.020 1.00 97.56 559 VAL A O 1
ATOM 4619 N N . SER A 1 560 ? -32.381 6.836 33.167 1.00 96.69 560 SER A N 1
ATOM 4620 C CA . SER A 1 560 ? -33.800 6.788 32.789 1.00 96.69 560 SER A CA 1
ATOM 4621 C C . SER A 1 560 ? -34.309 5.350 32.648 1.00 96.69 560 SER A C 1
ATOM 4623 O O . SER A 1 560 ? -35.398 5.037 33.136 1.00 96.69 560 SER A O 1
ATOM 4625 N N . LEU A 1 561 ? -33.517 4.474 32.020 1.00 96.75 561 LEU A N 1
ATOM 4626 C CA . LEU A 1 561 ? -33.845 3.062 31.844 1.00 96.75 561 LEU A CA 1
ATOM 4627 C C . LEU A 1 561 ? -33.907 2.328 33.179 1.00 96.75 561 LEU A C 1
ATOM 4629 O O . LEU A 1 561 ? -34.905 1.680 33.468 1.00 96.75 561 LEU A O 1
ATOM 4633 N N . LEU A 1 562 ? -32.897 2.485 34.029 1.00 96.94 562 LEU A N 1
ATOM 4634 C CA . LEU A 1 562 ? -32.863 1.847 35.347 1.00 96.94 562 LEU A CA 1
ATOM 4635 C C . LEU A 1 562 ? -33.874 2.457 36.339 1.00 96.94 562 LEU A C 1
ATOM 4637 O O . LEU A 1 562 ? -34.130 1.882 37.394 1.00 96.94 562 LEU A O 1
ATOM 4641 N N . LYS A 1 563 ? -34.480 3.606 36.020 1.00 95.38 563 LYS A N 1
ATOM 4642 C CA . LYS A 1 563 ? -35.636 4.149 36.750 1.00 95.38 563 LYS A CA 1
ATOM 4643 C C . LYS A 1 563 ? -36.973 3.625 36.238 1.00 95.38 563 LYS A C 1
ATOM 4645 O O . LYS A 1 563 ? -37.917 3.558 37.013 1.00 95.38 563 LYS A O 1
ATOM 4650 N N . ASN A 1 564 ? -37.070 3.307 34.948 1.00 93.06 564 ASN A N 1
ATOM 4651 C CA . ASN A 1 564 ? -38.300 2.848 34.302 1.00 93.06 564 ASN A CA 1
ATOM 4652 C C . ASN A 1 564 ? -37.992 1.791 33.218 1.00 93.06 564 ASN A C 1
ATOM 4654 O O . ASN A 1 564 ? -38.102 2.093 32.023 1.00 93.06 564 ASN A O 1
ATOM 4658 N N . PRO A 1 565 ? -37.636 0.543 33.592 1.00 89.50 565 PRO A N 1
ATOM 4659 C CA . PRO A 1 565 ? -37.106 -0.452 32.646 1.00 89.50 565 PRO A CA 1
ATOM 4660 C C . PRO A 1 565 ? -38.045 -0.823 31.492 1.00 89.50 565 PRO A C 1
ATOM 4662 O O . PRO A 1 565 ? -37.591 -1.277 30.444 1.00 89.50 565 PRO A O 1
ATOM 4665 N N . HIS A 1 566 ? -39.355 -0.627 31.669 1.00 86.88 566 HIS A N 1
ATOM 4666 C CA . HIS A 1 566 ? -40.380 -1.013 30.696 1.00 86.88 566 HIS A CA 1
ATOM 4667 C C . HIS A 1 566 ? -40.903 0.142 29.830 1.00 86.88 566 HIS A C 1
ATOM 4669 O O . HIS A 1 566 ? -41.566 -0.118 28.829 1.00 86.88 566 HIS A O 1
ATOM 4675 N N . SER A 1 567 ? -40.633 1.400 30.191 1.00 89.06 567 SER A N 1
ATOM 4676 C CA . SER A 1 567 ? -41.213 2.578 29.520 1.00 89.06 567 SER A CA 1
ATOM 4677 C C . SER A 1 567 ? -40.212 3.703 29.239 1.00 89.06 567 SER A C 1
ATOM 4679 O O . SER A 1 567 ? -40.610 4.782 28.798 1.00 89.06 567 SER A O 1
ATOM 4681 N N . SER A 1 568 ? -38.918 3.473 29.479 1.00 92.06 568 SER A N 1
ATOM 4682 C CA . SER A 1 568 ? -37.885 4.483 29.250 1.00 92.06 568 SER A CA 1
ATOM 4683 C C . SER A 1 568 ? -37.791 4.914 27.787 1.00 92.06 568 SER A C 1
ATOM 4685 O O . SER A 1 568 ? -38.052 4.151 26.855 1.00 92.06 568 SER A O 1
ATOM 4687 N N . LEU A 1 569 ? -37.367 6.163 27.596 1.00 91.25 569 LEU A N 1
ATOM 4688 C CA . LEU A 1 569 ? -37.279 6.821 26.301 1.00 91.25 569 LEU A CA 1
ATOM 4689 C C . LEU A 1 569 ? -36.430 6.043 25.286 1.00 91.25 569 LEU A C 1
ATOM 4691 O O . LEU A 1 569 ? -36.790 5.977 24.112 1.00 91.25 569 LEU A O 1
ATOM 4695 N N . CYS A 1 570 ? -35.336 5.421 25.727 1.00 91.12 570 CYS A N 1
ATOM 4696 C CA . CYS A 1 570 ? -34.422 4.684 24.852 1.00 91.12 570 CYS A CA 1
ATOM 4697 C C . CYS A 1 570 ? -35.068 3.480 24.155 1.00 91.12 570 CYS A C 1
ATOM 4699 O O . CYS A 1 570 ? -34.625 3.111 23.071 1.00 91.12 570 CYS A O 1
ATOM 4701 N N . LEU A 1 571 ? -36.158 2.925 24.702 1.00 91.88 571 LEU A N 1
ATOM 4702 C CA . LEU A 1 571 ? -36.898 1.819 24.086 1.00 91.88 571 LEU A CA 1
ATOM 4703 C C . LEU A 1 571 ? -37.598 2.225 22.777 1.00 91.88 571 LEU A C 1
ATOM 4705 O O . LEU A 1 571 ? -37.950 1.358 21.979 1.00 91.88 571 LEU A O 1
ATOM 4709 N N . LYS A 1 572 ? -37.783 3.532 22.533 1.00 91.56 572 LYS A N 1
ATOM 4710 C CA . LYS A 1 572 ? -38.299 4.058 21.257 1.00 91.56 572 LYS A CA 1
ATOM 4711 C C . LYS A 1 572 ? -37.249 4.061 20.140 1.00 91.56 572 LYS A C 1
ATOM 4713 O O . LYS A 1 572 ? -37.607 4.240 18.979 1.00 91.56 572 LYS A O 1
ATOM 4718 N N . TYR A 1 573 ? -35.975 3.880 20.481 1.00 90.69 573 TYR A N 1
ATOM 4719 C CA . TYR A 1 573 ? -34.851 3.957 19.555 1.00 90.69 573 TYR A CA 1
ATOM 4720 C C . TYR A 1 573 ? -34.252 2.571 19.303 1.00 90.69 573 TYR A C 1
ATOM 4722 O O . TYR A 1 573 ? -34.240 1.706 20.180 1.00 90.69 573 TYR A O 1
ATOM 4730 N N . ASP A 1 574 ? -33.721 2.366 18.098 1.00 87.62 574 ASP A N 1
ATOM 4731 C CA . ASP A 1 574 ? -32.911 1.191 17.769 1.00 87.62 574 ASP A CA 1
ATOM 4732 C C . ASP A 1 574 ? -31.501 1.364 18.365 1.00 87.62 574 ASP A C 1
ATOM 4734 O O . ASP A 1 574 ? -30.804 2.294 17.948 1.00 87.62 574 ASP A O 1
ATOM 4738 N N . PRO A 1 575 ? -31.033 0.488 19.280 1.00 87.12 575 PRO A N 1
ATOM 4739 C CA . PRO A 1 575 ? -29.667 0.542 19.804 1.00 87.12 575 PRO A CA 1
ATOM 4740 C C . PRO A 1 575 ? -28.616 0.435 18.699 1.00 87.12 575 PRO A C 1
ATOM 4742 O O . PRO A 1 575 ? -27.541 0.999 18.814 1.00 87.12 575 PRO A O 1
ATOM 4745 N N . VAL A 1 576 ? -28.929 -0.234 17.584 1.00 82.81 576 VAL A N 1
ATOM 4746 C CA . VAL A 1 576 ? -28.012 -0.362 16.439 1.00 82.81 576 VAL A CA 1
ATOM 4747 C C . VAL A 1 576 ? -27.999 0.895 15.569 1.00 82.81 576 VAL A C 1
ATOM 4749 O O . VAL A 1 576 ? -27.098 1.053 14.749 1.00 82.81 576 VAL A O 1
ATOM 4752 N N . GLY A 1 577 ? -28.991 1.781 15.695 1.00 85.44 577 GLY A N 1
ATOM 4753 C CA . GLY A 1 577 ? -29.127 2.982 14.868 1.00 85.44 577 GLY A CA 1
ATOM 4754 C C . GLY A 1 577 ? -29.158 2.694 13.365 1.00 85.44 577 GLY A C 1
ATOM 4755 O O . GLY A 1 577 ? -28.585 3.443 12.566 1.00 85.44 577 GLY A O 1
ATOM 4756 N N . THR A 1 578 ? -29.793 1.583 12.971 1.00 82.12 578 THR A N 1
ATOM 4757 C CA . THR A 1 578 ? -29.745 1.029 11.609 1.00 82.12 578 THR A CA 1
ATOM 4758 C C . THR A 1 578 ? -30.039 2.083 10.538 1.00 82.12 578 THR A C 1
ATOM 4760 O O . THR A 1 578 ? -29.282 2.214 9.568 1.00 82.12 578 THR A O 1
ATOM 4763 N N . ASP A 1 579 ? -31.104 2.861 10.723 1.00 84.62 579 ASP A N 1
ATOM 4764 C CA . ASP A 1 579 ? -31.577 3.830 9.734 1.00 84.62 579 ASP A CA 1
ATOM 4765 C C . ASP A 1 579 ? -30.614 5.011 9.574 1.00 84.62 579 ASP A C 1
ATOM 4767 O O . ASP A 1 579 ? -30.261 5.373 8.445 1.00 84.62 579 ASP A O 1
ATOM 4771 N N . ASN A 1 580 ? -30.100 5.558 10.678 1.00 88.81 580 ASN A N 1
ATOM 4772 C CA . ASN A 1 580 ? -29.161 6.684 10.658 1.00 88.81 580 ASN A CA 1
ATOM 4773 C C . ASN A 1 580 ? -27.793 6.263 10.099 1.00 88.81 580 ASN A C 1
ATOM 4775 O O . ASN A 1 580 ? -27.219 6.945 9.242 1.00 88.81 580 ASN A O 1
ATOM 4779 N N . LEU A 1 581 ? -27.293 5.078 10.468 1.00 84.12 581 LEU A N 1
ATOM 4780 C CA . LEU A 1 581 ? -26.069 4.521 9.883 1.00 84.12 581 LEU A CA 1
ATOM 4781 C C . LEU A 1 581 ? -26.216 4.281 8.373 1.00 84.12 581 LEU A C 1
ATOM 4783 O O . LEU A 1 581 ? -25.307 4.591 7.588 1.00 84.12 581 LEU A O 1
ATOM 4787 N N . MET A 1 582 ? -27.363 3.758 7.934 1.00 82.19 582 MET A N 1
ATOM 4788 C CA . MET A 1 582 ? -27.625 3.490 6.521 1.00 82.19 582 MET A CA 1
ATOM 4789 C C . MET A 1 582 ? -27.821 4.769 5.701 1.00 82.19 582 MET A C 1
ATOM 4791 O O . MET A 1 582 ? -27.338 4.829 4.560 1.00 82.19 582 MET A O 1
ATOM 4795 N N . SER A 1 583 ? -28.452 5.795 6.268 1.00 86.12 583 SER A N 1
ATOM 4796 C CA . SER A 1 583 ? -28.743 7.059 5.591 1.00 86.12 583 SER A CA 1
ATOM 4797 C C . SER A 1 583 ? -27.565 8.044 5.593 1.00 86.12 583 SER A C 1
ATOM 4799 O O . SER A 1 583 ? -27.408 8.763 4.608 1.00 86.12 583 SER A O 1
ATOM 4801 N N . SER A 1 584 ? -26.662 8.010 6.582 1.00 87.56 584 SER A N 1
ATOM 4802 C CA . SER A 1 584 ? -25.538 8.961 6.760 1.00 87.56 584 SER A CA 1
ATOM 4803 C C . SER A 1 584 ? -24.768 9.313 5.480 1.00 87.56 584 SER A C 1
ATOM 4805 O O . SER A 1 584 ? -24.589 10.481 5.134 1.00 87.56 584 SER A O 1
ATOM 4807 N N . LYS A 1 585 ? -24.353 8.308 4.699 1.00 83.12 585 LYS A N 1
ATOM 4808 C CA . LYS A 1 585 ? -23.626 8.528 3.434 1.00 83.12 585 LYS A CA 1
ATOM 4809 C C . LYS A 1 585 ? -24.512 8.980 2.283 1.00 83.12 585 LYS A C 1
ATOM 4811 O O . LYS A 1 585 ? -24.017 9.651 1.380 1.00 83.12 585 LYS A O 1
ATOM 4816 N N . ARG A 1 586 ? -25.789 8.599 2.286 1.00 85.56 586 ARG A N 1
ATOM 4817 C CA . ARG A 1 586 ? -26.760 9.085 1.301 1.00 85.56 586 ARG A CA 1
ATOM 4818 C C . ARG A 1 586 ? -27.017 10.572 1.537 1.00 85.56 586 ARG A C 1
ATOM 4820 O O . ARG A 1 586 ? -26.868 11.344 0.597 1.00 85.56 586 ARG A O 1
ATOM 4827 N N . ILE A 1 587 ? -27.285 10.959 2.784 1.00 87.44 587 ILE A N 1
ATOM 4828 C CA . ILE A 1 587 ? -27.493 12.351 3.201 1.00 87.44 587 ILE A CA 1
ATOM 4829 C C . ILE A 1 587 ? -26.242 13.184 2.901 1.00 87.44 587 ILE A C 1
ATOM 4831 O O . ILE A 1 587 ? -26.352 14.231 2.276 1.00 87.44 587 ILE A O 1
ATOM 4835 N N . ARG A 1 588 ? -25.034 12.673 3.195 1.00 86.06 588 ARG A N 1
ATOM 4836 C CA . ARG A 1 588 ? -23.773 13.339 2.814 1.00 86.06 588 ARG A CA 1
ATOM 4837 C C . ARG A 1 588 ? -23.689 13.639 1.317 1.00 86.06 588 ARG A C 1
ATOM 4839 O O . ARG A 1 588 ? -23.298 14.737 0.940 1.00 86.06 588 ARG A O 1
ATOM 4846 N N . ARG A 1 589 ? -24.001 12.663 0.454 1.00 85.69 589 ARG A N 1
ATOM 4847 C CA . ARG A 1 589 ? -23.944 12.857 -1.007 1.00 85.69 589 ARG A CA 1
ATOM 4848 C C . ARG A 1 589 ? -24.924 13.935 -1.460 1.00 85.69 589 ARG A C 1
ATOM 4850 O O . ARG A 1 589 ? -24.538 14.777 -2.258 1.00 85.69 589 ARG A O 1
ATOM 4857 N N . ILE A 1 590 ? -26.142 13.922 -0.921 1.00 85.00 590 ILE A N 1
ATOM 4858 C CA . ILE A 1 590 ? -27.164 14.934 -1.212 1.00 85.00 590 ILE A CA 1
ATOM 4859 C C . ILE A 1 590 ? -26.683 16.317 -0.755 1.00 85.00 590 ILE A C 1
ATOM 4861 O O . ILE A 1 590 ? -26.699 17.250 -1.547 1.00 85.00 590 ILE A O 1
ATOM 4865 N N . ALA A 1 591 ? -26.161 16.434 0.468 1.00 85.00 591 ALA A N 1
ATOM 4866 C CA . ALA A 1 591 ? -25.643 17.691 1.004 1.00 85.00 591 ALA A CA 1
ATOM 4867 C C . ALA A 1 591 ? -24.479 18.264 0.174 1.00 85.00 591 ALA A C 1
ATOM 4869 O O . ALA A 1 591 ? -24.429 19.468 -0.050 1.00 85.00 591 ALA A O 1
ATOM 4870 N N . ILE A 1 592 ? -23.569 17.418 -0.329 1.00 83.31 592 ILE A N 1
ATOM 4871 C CA . ILE A 1 592 ? -22.473 17.857 -1.214 1.00 83.31 592 ILE A CA 1
ATOM 4872 C C . ILE A 1 592 ? -23.015 18.392 -2.542 1.00 83.31 592 ILE A C 1
ATOM 4874 O O . ILE A 1 592 ? -22.538 19.416 -3.020 1.00 83.31 592 ILE A O 1
ATOM 4878 N N . VAL A 1 593 ? -23.996 17.702 -3.132 1.00 83.94 593 VAL A N 1
ATOM 4879 C CA . VAL A 1 593 ? -24.609 18.116 -4.403 1.00 83.94 593 VAL A CA 1
ATOM 4880 C C . VAL A 1 593 ? -25.368 19.433 -4.241 1.00 83.94 593 VAL A C 1
ATOM 4882 O O . VAL A 1 593 ? -25.206 20.317 -5.072 1.00 83.94 593 VAL A O 1
ATOM 4885 N N . LEU A 1 594 ? -26.152 19.583 -3.170 1.00 81.81 594 LEU A N 1
ATOM 4886 C CA . LEU A 1 594 ? -26.958 20.784 -2.928 1.00 81.81 594 LEU A CA 1
ATOM 4887 C C . LEU A 1 594 ? -26.111 22.000 -2.537 1.00 81.81 594 LEU A C 1
ATOM 4889 O O . LEU A 1 594 ? -26.366 23.100 -3.012 1.00 81.81 594 LEU A O 1
ATOM 4893 N N . ASN A 1 595 ? -25.099 21.810 -1.687 1.00 81.00 595 ASN A N 1
ATOM 4894 C CA . ASN A 1 595 ? -24.360 22.926 -1.094 1.00 81.00 595 ASN A CA 1
ATOM 4895 C C . ASN A 1 595 ? -23.037 23.235 -1.812 1.00 81.00 595 ASN A C 1
ATOM 4897 O O . ASN A 1 595 ? -22.343 24.171 -1.419 1.00 81.00 595 ASN A O 1
ATOM 4901 N N . GLY A 1 596 ? -22.619 22.412 -2.782 1.00 75.50 596 GLY A N 1
ATOM 4902 C CA . GLY A 1 596 ? -21.335 22.546 -3.488 1.00 75.50 596 GLY A CA 1
ATOM 4903 C C . GLY A 1 596 ? -20.089 22.397 -2.599 1.00 75.50 596 GLY A C 1
ATOM 4904 O O . GLY A 1 596 ? -18.965 22.571 -3.066 1.00 75.50 596 GLY A O 1
ATOM 4905 N N . ARG A 1 597 ? -20.264 22.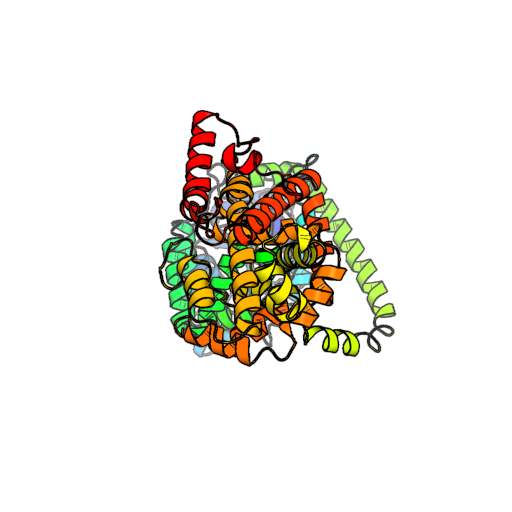075 -1.311 1.00 78.69 597 ARG A N 1
ATOM 4906 C CA . ARG A 1 597 ? -19.206 21.970 -0.298 1.00 78.69 597 ARG A CA 1
ATOM 4907 C C . ARG A 1 597 ? -19.433 20.775 0.619 1.00 78.69 597 ARG A C 1
ATOM 4909 O O . ARG A 1 597 ? -20.543 20.261 0.746 1.00 78.69 597 ARG A O 1
ATOM 4916 N N . PHE A 1 598 ? -18.365 20.319 1.270 1.00 79.88 598 PHE A N 1
ATOM 4917 C CA . PHE A 1 598 ? -18.462 19.241 2.252 1.00 79.88 598 PHE A CA 1
ATOM 4918 C C . PHE A 1 598 ? -19.238 19.693 3.499 1.00 79.88 598 PHE A C 1
ATOM 4920 O O . PHE A 1 598 ? -19.084 20.847 3.901 1.00 79.88 598 PHE A O 1
ATOM 4927 N N . PRO A 1 599 ? -20.023 18.797 4.130 1.00 81.50 599 PRO A N 1
ATOM 4928 C CA . PRO A 1 599 ? -20.651 19.087 5.411 1.00 81.50 599 PRO A CA 1
ATOM 4929 C C . PRO A 1 599 ? -19.628 19.476 6.476 1.00 81.50 599 PRO A C 1
ATOM 4931 O O . PRO A 1 599 ? -18.588 18.825 6.599 1.00 81.50 599 PRO A O 1
ATOM 4934 N N . VAL A 1 600 ? -19.954 20.523 7.228 1.00 81.44 600 VAL A N 1
ATOM 4935 C CA . VAL A 1 600 ? -19.160 21.043 8.353 1.00 81.44 600 VAL A CA 1
ATOM 4936 C C . VAL A 1 600 ? -19.925 21.010 9.678 1.00 81.44 600 VAL A C 1
ATOM 4938 O O . VAL A 1 600 ? -19.315 21.139 10.731 1.00 81.44 600 VAL A O 1
ATOM 4941 N N . GLU A 1 601 ? -21.235 20.779 9.624 1.00 85.06 601 GLU A N 1
ATOM 4942 C CA . GLU A 1 601 ? -22.135 20.662 10.774 1.00 85.06 601 GLU A CA 1
ATOM 4943 C C . GLU A 1 601 ? -22.706 19.245 10.858 1.00 85.06 601 GLU A C 1
ATOM 4945 O O . GLU A 1 601 ? -22.652 18.488 9.885 1.00 85.06 601 GLU A O 1
ATOM 4950 N N . ASN A 1 602 ? -23.236 18.874 12.023 1.00 87.19 602 ASN A N 1
ATOM 4951 C CA . ASN A 1 602 ? -23.878 17.579 12.225 1.00 87.19 602 ASN A CA 1
ATOM 4952 C C . ASN A 1 602 ? -25.095 17.419 11.296 1.00 87.19 602 ASN A C 1
ATOM 4954 O O . ASN A 1 602 ? -25.782 18.380 10.976 1.00 87.19 602 ASN A O 1
ATOM 4958 N N . GLY A 1 603 ? -25.327 16.194 10.824 1.00 85.50 603 GLY A N 1
ATOM 4959 C CA . GLY A 1 603 ? -26.463 15.854 9.957 1.00 85.50 603 GLY A CA 1
ATOM 4960 C C . GLY A 1 603 ? -27.578 15.101 10.681 1.00 85.50 603 GLY A C 1
ATOM 4961 O O . GLY A 1 603 ? -28.600 14.799 10.072 1.00 85.50 603 GLY A O 1
ATOM 4962 N N . PHE A 1 604 ? -27.352 14.751 11.948 1.00 91.94 604 PHE A N 1
ATOM 4963 C CA . PHE A 1 604 ? -28.259 14.012 12.814 1.00 91.94 604 PHE A CA 1
ATOM 4964 C C . PHE A 1 604 ? -28.340 14.728 14.158 1.00 91.94 604 PHE A C 1
ATOM 4966 O O . PHE A 1 604 ? -27.439 14.599 14.994 1.00 91.94 604 PHE A O 1
ATOM 4973 N N . ASP A 1 605 ? -29.409 15.491 14.344 1.00 92.44 605 ASP A N 1
ATOM 4974 C CA . ASP A 1 605 ? -29.652 16.228 15.577 1.00 92.44 605 ASP A CA 1
ATOM 4975 C C . ASP A 1 605 ? -30.161 15.311 16.684 1.00 92.44 605 ASP A C 1
ATOM 4977 O O . ASP A 1 605 ? -30.852 14.319 16.437 1.00 92.44 605 ASP A O 1
ATOM 4981 N N . ILE A 1 606 ? -29.807 15.657 17.920 1.00 93.12 606 ILE A N 1
ATOM 4982 C CA . ILE A 1 606 ? -30.280 14.956 19.110 1.00 93.12 606 ILE A CA 1
ATOM 4983 C C . ILE A 1 606 ? -31.662 15.524 19.471 1.00 93.12 606 ILE A C 1
ATOM 4985 O O . ILE A 1 606 ? -31.762 16.728 19.710 1.00 93.12 606 ILE A O 1
ATOM 4989 N N . PRO A 1 607 ? -32.719 14.696 19.540 1.00 93.38 607 PRO A N 1
ATOM 4990 C CA . PRO A 1 607 ? -34.067 15.146 19.872 1.00 93.38 607 PRO A CA 1
ATOM 4991 C C . PRO A 1 607 ? -34.148 15.847 21.230 1.00 93.38 607 PRO A C 1
ATOM 4993 O O . PRO A 1 607 ? -33.515 15.422 22.201 1.00 93.38 607 PRO A O 1
ATOM 4996 N N . GLU A 1 608 ? -35.000 16.872 21.332 1.00 92.81 608 GLU A N 1
ATOM 4997 C CA . GLU A 1 608 ? -35.199 17.625 22.580 1.00 92.81 608 GLU A CA 1
ATOM 4998 C C . GLU A 1 608 ? -35.582 16.739 23.769 1.00 92.81 608 GLU A C 1
ATOM 5000 O O . GLU A 1 608 ? -35.191 17.017 24.897 1.00 92.81 608 GLU A O 1
ATOM 5005 N N . GLU A 1 609 ? -36.344 15.671 23.536 1.00 93.38 609 GLU A N 1
ATOM 5006 C CA . GLU A 1 609 ? -36.736 14.722 24.582 1.00 93.38 609 GLU A CA 1
ATOM 5007 C C . GLU A 1 609 ? -35.535 14.021 25.234 1.00 93.38 609 GLU A C 1
ATOM 5009 O O . GLU A 1 609 ? -35.564 13.778 26.438 1.00 93.38 609 GLU A O 1
ATOM 5014 N N . ILE A 1 610 ? -34.458 13.765 24.479 1.00 93.00 610 ILE A N 1
ATOM 5015 C CA . ILE A 1 610 ? -33.199 13.231 25.018 1.00 93.00 610 ILE A CA 1
ATOM 5016 C C . ILE A 1 610 ? -32.434 14.337 25.751 1.00 93.00 610 ILE A C 1
ATOM 5018 O O . ILE A 1 610 ? -31.929 14.108 26.848 1.00 93.00 610 ILE A O 1
ATOM 5022 N N . LEU A 1 611 ? -32.381 15.547 25.181 1.00 93.38 611 LEU A N 1
ATOM 5023 C CA . LEU A 1 611 ? -31.686 16.693 25.783 1.00 93.38 611 LEU A CA 1
ATOM 5024 C C . LEU A 1 611 ? -32.310 17.145 27.114 1.00 93.38 611 LEU A C 1
ATOM 5026 O O . LEU A 1 611 ? -31.603 17.663 27.975 1.00 93.38 611 LEU A O 1
ATOM 5030 N N . LYS A 1 612 ? -33.620 16.941 27.296 1.00 93.12 612 LYS A N 1
ATOM 5031 C CA . LYS A 1 612 ? -34.359 17.269 28.527 1.00 93.12 612 LYS A CA 1
ATOM 5032 C C . LYS A 1 612 ? -34.114 16.275 29.669 1.00 93.12 612 LYS A C 1
ATOM 5034 O O . LYS A 1 612 ? -34.473 16.577 30.806 1.00 93.12 612 LYS A O 1
ATOM 5039 N N . LEU A 1 613 ? -33.506 15.111 29.411 1.00 91.75 613 LEU A N 1
ATOM 5040 C CA . LEU A 1 613 ? -33.112 14.192 30.480 1.00 91.75 613 LEU A CA 1
ATOM 5041 C C . LEU A 1 613 ? -31.940 14.791 31.263 1.00 91.75 613 LEU A C 1
ATOM 5043 O O . LEU A 1 613 ? -30.860 15.001 30.714 1.00 91.75 613 LEU A O 1
ATOM 5047 N N . ASN A 1 614 ? -32.145 15.037 32.556 1.00 91.38 614 ASN A N 1
ATOM 5048 C CA . ASN A 1 614 ? -31.157 15.682 33.418 1.00 91.38 614 ASN A CA 1
ATOM 5049 C C . ASN A 1 614 ? -31.122 15.025 34.807 1.00 91.38 614 ASN A C 1
ATOM 5051 O O . ASN A 1 614 ? -31.647 15.565 35.778 1.00 91.38 614 ASN A O 1
ATOM 5055 N N . TYR A 1 615 ? -30.556 13.820 34.878 1.00 91.19 615 TYR A N 1
ATOM 5056 C CA . TYR A 1 615 ? -30.320 13.095 36.131 1.00 91.19 615 TYR A CA 1
ATOM 5057 C C . TYR A 1 615 ? -28.880 13.244 36.643 1.00 91.19 615 TYR A C 1
ATOM 5059 O O . TYR A 1 615 ? -28.657 13.116 37.846 1.00 91.19 615 TYR A O 1
ATOM 5067 N N . VAL A 1 616 ? -27.931 13.478 35.731 1.00 87.62 616 VAL A N 1
ATOM 5068 C CA . VAL A 1 616 ? -26.481 13.596 35.967 1.00 87.62 616 VAL A CA 1
ATOM 5069 C C . VAL A 1 616 ? -25.990 15.021 35.765 1.00 87.62 616 VAL A C 1
ATOM 5071 O O . VAL A 1 616 ? -26.505 15.718 34.857 1.00 87.62 616 VAL A O 1
#